Protein AF-A0A1U7M8N5-F1 (afdb_monomer_lite)

Structure (mmCIF, N/CA/C/O backbone):
data_AF-A0A1U7M8N5-F1
#
_entry.id   AF-A0A1U7M8N5-F1
#
loop_
_atom_site.group_PDB
_atom_site.id
_atom_site.type_symbol
_atom_site.label_atom_id
_atom_site.label_alt_id
_atom_site.label_comp_id
_atom_site.label_asym_id
_atom_site.label_entity_id
_atom_site.label_seq_id
_atom_site.pdbx_PDB_ins_code
_atom_site.Cartn_x
_atom_site.Cartn_y
_atom_site.Cartn_z
_atom_site.occupancy
_atom_site.B_iso_or_equiv
_atom_site.auth_seq_id
_atom_site.auth_comp_id
_atom_site.auth_asym_id
_atom_site.auth_atom_id
_atom_site.pdbx_PDB_model_num
ATOM 1 N N . MET A 1 1 ? -13.513 17.892 34.500 1.00 87.88 1 MET A N 1
ATOM 2 C CA . MET A 1 1 ? -12.694 16.977 33.673 1.00 87.88 1 MET A CA 1
ATOM 3 C C . MET A 1 1 ? -12.066 17.723 32.501 1.00 87.88 1 MET A C 1
ATOM 5 O O . MET A 1 1 ? -10.856 17.645 32.338 1.00 87.88 1 MET A O 1
ATOM 9 N N . GLY A 1 2 ? -12.838 18.500 31.728 1.00 92.94 2 GLY A N 1
ATOM 10 C CA . GLY A 1 2 ? -12.313 19.214 30.555 1.00 92.94 2 GLY A CA 1
ATOM 11 C C . GLY A 1 2 ? -11.134 20.156 30.833 1.00 92.94 2 GLY A C 1
ATOM 12 O O . GLY A 1 2 ? -10.156 20.105 30.098 1.00 92.94 2 GLY A O 1
ATOM 13 N N . LYS A 1 3 ? -11.139 20.921 31.939 1.00 94.75 3 LYS A N 1
ATOM 14 C CA . LYS A 1 3 ? -9.963 21.716 32.358 1.00 94.75 3 LYS A CA 1
ATOM 15 C C . LYS A 1 3 ? -8.693 20.879 32.539 1.00 94.75 3 LYS A C 1
ATOM 17 O O . LYS A 1 3 ? -7.630 21.298 32.100 1.00 94.75 3 LYS A O 1
ATOM 22 N N . CYS A 1 4 ? -8.801 19.697 33.145 1.00 94.44 4 CYS A N 1
ATOM 23 C CA . CYS A 1 4 ? -7.663 18.794 33.336 1.00 94.44 4 CYS A CA 1
ATOM 24 C C . CYS A 1 4 ? -7.139 18.268 31.994 1.00 94.44 4 CYS A C 1
ATOM 26 O O . CYS A 1 4 ? -5.930 18.214 31.791 1.00 94.44 4 CYS A O 1
ATOM 28 N N . LEU A 1 5 ? -8.044 17.926 31.068 1.00 95.12 5 LEU A N 1
ATOM 29 C CA . LEU A 1 5 ? -7.677 17.510 29.712 1.00 95.12 5 LEU A CA 1
ATOM 30 C C . LEU A 1 5 ? -6.959 18.639 28.964 1.00 95.12 5 LEU A C 1
ATOM 32 O O . LEU A 1 5 ? -5.891 18.404 28.413 1.00 95.12 5 LEU A O 1
ATOM 36 N N . ASN A 1 6 ? -7.498 19.862 28.997 1.00 96.94 6 ASN A N 1
ATOM 37 C CA . ASN A 1 6 ? -6.871 21.024 28.361 1.00 96.94 6 ASN A CA 1
ATOM 38 C C . ASN A 1 6 ? -5.484 21.309 28.942 1.00 96.94 6 ASN A C 1
ATOM 40 O O . ASN A 1 6 ? -4.547 21.522 28.183 1.00 96.94 6 ASN A O 1
ATOM 44 N N . TYR A 1 7 ? -5.337 21.239 30.268 1.00 96.88 7 TYR A N 1
ATOM 45 C CA . TYR A 1 7 ? -4.044 21.418 30.926 1.00 96.88 7 TYR A CA 1
ATOM 46 C C . TYR A 1 7 ? -3.020 20.370 30.462 1.00 96.88 7 TYR A C 1
ATOM 48 O O . TYR A 1 7 ? -1.886 20.710 30.135 1.00 96.88 7 TYR A O 1
ATOM 56 N N . GLY A 1 8 ? -3.422 19.097 30.357 1.00 95.81 8 GLY A N 1
ATOM 57 C CA . GLY A 1 8 ? -2.558 18.045 29.813 1.00 95.81 8 GLY A CA 1
ATOM 58 C C . GLY A 1 8 ? -2.192 18.259 28.338 1.00 95.81 8 GLY A C 1
ATOM 59 O O . GLY A 1 8 ? -1.067 17.974 27.938 1.00 95.81 8 GLY A O 1
ATOM 60 N N . ILE A 1 9 ? -3.117 18.793 27.535 1.00 95.44 9 ILE A N 1
ATOM 61 C CA . ILE A 1 9 ? -2.884 19.127 26.122 1.00 95.44 9 ILE A CA 1
ATOM 62 C C . ILE A 1 9 ? -1.877 20.274 25.991 1.00 95.44 9 ILE A C 1
ATOM 64 O O . ILE A 1 9 ? -0.950 20.172 25.189 1.00 95.44 9 ILE A O 1
ATOM 68 N N . GLU A 1 10 ? -2.015 21.325 26.796 1.00 95.31 10 GLU A N 1
ATOM 69 C CA . GLU A 1 10 ? -1.104 22.476 26.823 1.00 95.31 10 GLU A CA 1
ATOM 70 C C . GLU A 1 10 ? 0.341 22.062 27.143 1.00 95.31 10 GLU A C 1
ATOM 72 O O . GLU A 1 10 ? 1.284 22.574 26.548 1.00 95.31 10 GLU A O 1
ATOM 77 N N . HIS A 1 11 ? 0.512 21.067 28.016 1.00 95.06 11 HIS A N 1
ATOM 78 C CA . HIS A 1 11 ? 1.823 20.555 28.427 1.00 95.06 11 HIS A CA 1
ATOM 79 C C . HIS A 1 11 ? 2.322 19.382 27.562 1.00 95.06 11 HIS A C 1
ATOM 81 O O . HIS A 1 11 ? 3.339 18.762 27.878 1.00 95.06 11 HIS A O 1
ATOM 87 N N . SER A 1 12 ? 1.626 19.047 26.472 1.00 90.69 12 SER A N 1
ATOM 88 C CA . SER A 1 12 ? 2.013 17.944 25.588 1.00 90.69 12 SER A CA 1
ATOM 89 C C . SER A 1 12 ? 3.091 18.358 24.577 1.00 90.69 12 SER A C 1
ATOM 91 O O . SER A 1 12 ? 3.025 19.414 23.945 1.00 90.69 12 SER A O 1
ATOM 93 N N . SER A 1 13 ? 4.087 17.492 24.372 1.00 86.62 13 SER A N 1
ATOM 94 C CA . SER A 1 13 ? 5.235 17.785 23.497 1.00 86.62 13 SER A CA 1
ATOM 95 C C . SER A 1 13 ? 4.993 17.485 22.013 1.00 86.62 13 SER A C 1
ATOM 97 O O . SER A 1 13 ? 5.756 17.943 21.167 1.00 86.62 13 SER A O 1
ATOM 99 N N . TYR A 1 14 ? 3.955 16.712 21.683 1.00 80.06 14 TYR A N 1
ATOM 100 C CA . TYR A 1 14 ? 3.751 16.156 20.343 1.00 80.06 14 TYR A CA 1
ATOM 101 C C . TYR A 1 14 ? 2.481 16.697 19.666 1.00 80.06 14 TYR A C 1
ATOM 103 O O . TYR A 1 14 ? 1.524 17.072 20.343 1.00 80.06 14 TYR A O 1
ATOM 111 N N . PRO A 1 15 ? 2.431 16.715 18.319 1.00 80.38 15 PRO A N 1
ATOM 112 C CA . PRO A 1 15 ? 1.335 17.328 17.565 1.00 80.38 15 PRO A CA 1
ATOM 113 C C . PRO A 1 15 ? 0.038 16.510 17.556 1.00 80.38 15 PRO A C 1
ATOM 115 O O . PRO A 1 15 ? -0.974 16.987 17.045 1.00 80.38 15 PRO A O 1
ATOM 118 N N . ILE A 1 16 ? 0.045 15.281 18.074 1.00 89.75 16 ILE A N 1
ATOM 119 C CA . ILE A 1 16 ? -1.125 14.402 18.117 1.00 89.75 16 ILE A CA 1
ATOM 120 C C . ILE A 1 16 ? -1.432 14.079 19.570 1.00 89.75 16 ILE A C 1
ATOM 122 O O . ILE A 1 16 ? -0.567 13.630 20.317 1.00 89.75 16 ILE A O 1
ATOM 126 N N . ILE A 1 17 ? -2.691 14.280 19.939 1.00 96.12 17 ILE A N 1
ATOM 127 C CA . ILE A 1 17 ? -3.240 13.974 21.249 1.00 96.12 17 ILE A CA 1
ATOM 128 C C . ILE A 1 17 ? -4.063 12.701 21.135 1.00 96.12 17 ILE A C 1
ATOM 130 O O . ILE A 1 17 ? -4.901 12.570 20.240 1.00 96.12 17 ILE A O 1
ATOM 134 N N . ALA A 1 18 ? -3.854 11.779 22.068 1.00 95.56 18 ALA A N 1
ATOM 135 C CA . ALA A 1 18 ? -4.705 10.618 22.257 1.00 95.56 18 ALA A CA 1
ATOM 136 C C . ALA A 1 18 ? -5.187 10.593 23.709 1.00 95.56 18 ALA A C 1
ATOM 138 O O . ALA A 1 18 ? -4.380 10.538 24.634 1.00 95.56 18 ALA A O 1
ATOM 139 N N . LYS A 1 19 ? -6.504 10.646 23.912 1.00 95.12 19 LYS A N 1
ATOM 140 C CA . LYS A 1 19 ? -7.112 10.558 25.241 1.00 95.12 19 LYS A CA 1
ATOM 141 C C . LYS A 1 19 ? -7.263 9.094 25.635 1.00 95.12 19 LYS A C 1
ATOM 143 O O . LYS A 1 19 ? -7.885 8.333 24.897 1.00 95.12 19 LYS A O 1
ATOM 148 N N . PHE A 1 20 ? -6.705 8.726 26.785 1.00 93.75 20 PHE A N 1
ATOM 149 C CA . PHE A 1 20 ? -6.821 7.397 27.380 1.00 93.75 20 PHE A CA 1
ATOM 150 C C . PHE A 1 20 ? -7.567 7.516 28.706 1.00 93.75 20 PHE A C 1
ATOM 152 O O . PHE A 1 20 ? -7.304 8.447 29.467 1.00 93.75 20 PHE A O 1
ATOM 159 N N . ASP A 1 21 ? -8.464 6.574 28.973 1.00 91.06 21 ASP A N 1
ATOM 160 C CA . ASP A 1 21 ? -9.044 6.401 30.302 1.00 91.06 21 ASP A CA 1
ATOM 161 C C . ASP A 1 21 ? -8.207 5.357 31.055 1.00 91.06 21 ASP A C 1
ATOM 163 O O . ASP A 1 21 ? -7.692 4.401 30.471 1.00 91.06 21 ASP A O 1
ATOM 167 N N . ASP A 1 22 ? -8.014 5.569 32.352 1.00 89.25 22 ASP A N 1
ATOM 168 C CA . ASP A 1 22 ? -7.111 4.792 33.205 1.00 89.25 22 ASP A CA 1
ATOM 169 C C . ASP A 1 22 ? -7.636 3.388 33.539 1.00 89.25 22 ASP A C 1
ATOM 171 O O . ASP A 1 22 ? -6.878 2.524 33.987 1.00 89.25 22 ASP A O 1
ATOM 175 N N . ASP A 1 23 ? -8.922 3.138 33.299 1.00 89.69 23 ASP A N 1
ATOM 176 C CA . ASP A 1 23 ? -9.589 1.878 33.596 1.00 89.69 23 ASP A CA 1
ATOM 177 C C . ASP A 1 23 ? -9.872 1.002 32.366 1.00 89.69 23 ASP A C 1
ATOM 179 O O . ASP A 1 23 ? -10.313 -0.138 32.535 1.00 89.69 23 ASP A O 1
ATOM 183 N N . ASP A 1 24 ? -9.549 1.476 31.162 1.00 94.12 24 ASP A N 1
ATOM 184 C CA . ASP A 1 24 ? -9.726 0.762 29.897 1.00 94.12 24 ASP A CA 1
ATOM 185 C C . ASP A 1 24 ? -8.492 -0.057 29.477 1.00 94.12 24 ASP A C 1
ATOM 187 O O . ASP A 1 24 ? -7.373 0.127 29.957 1.00 94.12 24 ASP A O 1
ATOM 191 N N . TYR A 1 25 ? -8.681 -0.993 28.539 1.00 94.00 25 TYR A N 1
ATOM 192 C CA . TYR A 1 25 ? -7.567 -1.725 27.933 1.00 94.00 25 TYR A CA 1
ATOM 193 C C . TYR A 1 25 ? -7.247 -1.219 26.526 1.00 94.00 25 TYR A C 1
ATOM 195 O O . TYR A 1 25 ? -8.099 -1.248 25.635 1.00 94.00 25 TYR A O 1
ATOM 203 N N . TYR A 1 26 ? -5.973 -0.883 26.314 1.00 92.94 26 TYR A N 1
ATOM 204 C CA . TYR A 1 26 ? -5.397 -0.471 25.036 1.00 92.94 26 TYR A CA 1
ATOM 205 C C . TYR A 1 26 ? -4.358 -1.500 24.578 1.00 92.94 26 TYR A C 1
ATOM 207 O O . TYR A 1 26 ? -3.429 -1.848 25.307 1.00 92.94 26 TYR A O 1
ATOM 215 N N . GLY A 1 27 ? -4.544 -2.040 23.375 1.00 85.38 27 GLY A N 1
ATOM 216 C CA . GLY A 1 27 ? -3.667 -3.053 22.793 1.00 85.38 27 GLY A CA 1
ATOM 217 C C . GLY A 1 27 ? -2.450 -2.457 22.069 1.00 85.38 27 GLY A C 1
ATOM 218 O O . GLY A 1 27 ? -2.455 -1.273 21.742 1.00 85.38 27 GLY A O 1
ATOM 219 N N . PRO A 1 28 ? -1.442 -3.280 21.717 1.00 81.06 28 PRO A N 1
ATOM 220 C CA . PRO A 1 28 ? -0.157 -2.794 21.189 1.00 81.06 28 PRO A CA 1
ATOM 221 C C . PRO A 1 28 ? -0.243 -1.924 19.926 1.00 81.06 28 PRO A C 1
ATOM 223 O O . PRO A 1 28 ? 0.580 -1.040 19.732 1.00 81.06 28 PRO A O 1
ATOM 226 N N . LYS A 1 29 ? -1.247 -2.150 19.068 1.00 76.19 29 LYS A N 1
ATOM 227 C CA . LYS A 1 29 ? -1.443 -1.393 17.818 1.00 76.19 29 LYS A CA 1
ATOM 228 C C . LYS A 1 29 ? -2.500 -0.292 17.916 1.00 76.19 29 LYS A C 1
ATOM 230 O O . LYS A 1 29 ? -2.891 0.278 16.906 1.00 76.19 29 LYS A O 1
ATOM 235 N N . TYR A 1 30 ? -2.989 0.012 19.120 1.00 85.88 30 TYR A N 1
ATOM 236 C CA . TYR A 1 30 ? -4.074 0.976 19.301 1.00 85.88 30 TYR A CA 1
ATOM 237 C C . TYR A 1 30 ? -3.752 2.344 18.681 1.00 85.88 30 TYR A C 1
ATOM 239 O O . TYR A 1 30 ? -4.569 2.900 17.944 1.00 85.88 30 TYR A O 1
ATOM 247 N N . LEU A 1 31 ? -2.551 2.865 18.950 1.00 80.50 31 LEU A N 1
ATOM 248 C CA . LEU A 1 31 ? -2.122 4.160 18.432 1.00 80.50 31 LEU A CA 1
ATOM 249 C C . LEU A 1 31 ? -1.803 4.102 16.932 1.00 80.50 31 LEU A C 1
ATOM 251 O O . LEU A 1 31 ? -2.300 4.934 16.175 1.00 80.50 31 LEU A O 1
ATOM 255 N N . SER A 1 32 ? -1.024 3.110 16.491 1.00 70.94 32 SER A N 1
ATOM 256 C CA . SER A 1 32 ? -0.554 3.004 15.102 1.00 70.94 32 SER A CA 1
ATOM 257 C C . SER A 1 32 ? -1.682 2.777 14.089 1.00 70.94 32 SER A C 1
ATOM 259 O O . SER A 1 32 ? -1.646 3.357 13.004 1.00 70.94 32 SER A O 1
ATOM 261 N N . ASP A 1 33 ? -2.727 2.031 14.457 1.00 69.81 33 ASP A N 1
ATOM 262 C CA . ASP A 1 33 ? -3.917 1.828 13.617 1.00 69.81 33 ASP A CA 1
ATOM 263 C C . ASP A 1 33 ? -4.783 3.094 13.477 1.00 69.81 33 ASP A C 1
ATOM 265 O O . ASP A 1 33 ? -5.608 3.199 12.566 1.00 69.81 33 ASP A O 1
ATOM 269 N N . THR A 1 34 ? -4.641 4.039 14.408 1.00 77.19 34 THR A N 1
ATOM 270 C CA . THR A 1 34 ? -5.522 5.209 14.527 1.00 77.19 34 THR A CA 1
ATOM 271 C C . THR A 1 34 ? -4.854 6.468 13.972 1.00 77.19 34 THR A C 1
ATOM 273 O O . THR A 1 34 ? -5.508 7.265 13.301 1.00 77.19 34 THR A O 1
ATOM 276 N N . VAL A 1 35 ? -3.544 6.626 14.190 1.00 75.94 35 VAL A N 1
ATOM 277 C CA . VAL A 1 35 ? -2.801 7.856 13.880 1.00 75.94 35 VAL A CA 1
ATOM 278 C C . VAL A 1 35 ? -2.793 8.193 12.388 1.00 75.94 35 VAL A C 1
ATOM 280 O O . VAL A 1 35 ? -2.987 9.347 12.012 1.00 75.94 35 VAL A O 1
ATOM 283 N N . SER A 1 36 ? -2.646 7.186 11.521 1.00 70.81 36 SER A N 1
ATOM 284 C CA . SER A 1 36 ? -2.589 7.377 10.064 1.00 70.81 36 SER A CA 1
ATOM 285 C C . SER A 1 36 ? -3.892 7.946 9.497 1.00 70.81 36 SER A C 1
ATOM 287 O O . SER A 1 36 ? -3.873 8.678 8.509 1.00 70.81 36 SER A O 1
ATOM 289 N N . LEU A 1 37 ? -5.024 7.687 10.154 1.00 76.06 37 LEU A N 1
ATOM 290 C CA . LEU A 1 37 ? -6.347 8.131 9.720 1.00 76.06 37 LEU A CA 1
ATOM 291 C C . LEU A 1 37 ? -6.594 9.623 9.983 1.00 76.06 37 LEU A C 1
ATOM 293 O O . LEU A 1 37 ? -7.516 10.190 9.400 1.00 76.06 37 LEU A O 1
ATOM 297 N N . LEU A 1 38 ? -5.755 10.286 10.790 1.00 76.12 38 LEU A N 1
ATOM 298 C CA . LEU A 1 38 ? -5.776 11.749 10.929 1.00 76.12 38 LEU A CA 1
ATOM 299 C C . LEU A 1 38 ? -5.273 12.472 9.669 1.00 76.12 38 LEU A C 1
ATOM 301 O O . LEU A 1 38 ? -5.460 13.681 9.548 1.00 76.12 38 LEU A O 1
ATOM 305 N N . SER A 1 39 ? -4.661 11.754 8.721 1.00 69.00 39 SER A N 1
ATOM 306 C CA . SER A 1 39 ? -4.299 12.303 7.406 1.00 69.00 39 SER A CA 1
ATOM 307 C C . SER A 1 39 ? -5.488 12.400 6.439 1.00 69.00 39 SER A C 1
ATOM 309 O O . SER A 1 39 ? -5.390 13.054 5.399 1.00 69.00 39 SER A O 1
ATOM 311 N N . LEU A 1 40 ? -6.627 11.770 6.762 1.00 67.00 40 LEU A N 1
ATOM 312 C CA . LEU A 1 40 ? -7.820 11.810 5.922 1.00 67.00 40 LEU A CA 1
ATOM 313 C C . LEU A 1 40 ? -8.354 13.242 5.797 1.00 67.00 40 LEU A C 1
ATOM 315 O O . LEU A 1 40 ? -8.481 13.978 6.778 1.00 67.00 40 LEU A O 1
ATOM 319 N N . LYS A 1 41 ? -8.741 13.621 4.574 1.00 71.69 41 LYS A N 1
ATOM 320 C CA . LYS A 1 41 ? -9.229 14.971 4.270 1.00 71.69 41 LYS A CA 1
ATOM 321 C C . LYS A 1 41 ? -10.394 15.365 5.187 1.00 71.69 41 LYS A C 1
ATOM 323 O O . LYS A 1 41 ? -11.421 14.683 5.239 1.00 71.69 41 LYS A O 1
ATOM 328 N N . ASN A 1 42 ? -10.235 16.511 5.848 1.00 81.81 42 ASN A N 1
ATOM 329 C CA . ASN A 1 42 ? -11.188 17.124 6.776 1.00 81.81 42 ASN A CA 1
ATOM 330 C C . ASN A 1 42 ? -11.532 16.271 8.011 1.00 81.81 42 ASN A C 1
ATOM 332 O O . ASN A 1 42 ? -12.560 16.520 8.635 1.00 81.81 42 ASN A O 1
ATOM 336 N N . VAL A 1 43 ? -10.727 15.271 8.384 1.00 90.75 43 VAL A N 1
ATOM 337 C CA . VAL A 1 43 ? -10.918 14.548 9.651 1.00 90.75 43 VAL A CA 1
ATOM 338 C C . VAL A 1 43 ? -10.269 15.328 10.789 1.00 90.75 43 VAL A C 1
ATOM 340 O O . VAL A 1 43 ? -9.065 15.557 10.778 1.00 90.75 43 VAL A O 1
ATOM 343 N N . GLY A 1 44 ? -11.077 15.740 11.768 1.00 94.50 44 GLY A N 1
ATOM 344 C CA . GLY A 1 44 ? -10.586 16.367 12.999 1.00 94.50 44 GLY A CA 1
ATOM 345 C C . GLY A 1 44 ? -10.338 15.350 14.111 1.00 94.50 44 GLY A C 1
ATOM 346 O O . GLY A 1 44 ? -9.373 15.470 14.859 1.00 94.50 44 GLY A O 1
ATOM 347 N N . ILE A 1 45 ? -11.187 14.322 14.193 1.00 98.12 45 ILE A N 1
ATOM 348 C CA . ILE A 1 45 ? -11.138 13.313 15.254 1.00 98.12 45 ILE A CA 1
ATOM 349 C C . ILE A 1 45 ? -11.177 11.919 14.631 1.00 98.12 45 ILE A C 1
ATOM 351 O O . ILE A 1 45 ? -12.049 11.612 13.813 1.00 98.12 45 ILE A O 1
ATOM 355 N N . VAL A 1 46 ? -10.284 11.045 15.083 1.00 96.19 46 VAL A N 1
ATOM 356 C CA . VAL A 1 46 ? -10.372 9.600 14.869 1.00 96.19 46 VAL A CA 1
ATOM 357 C C . VAL A 1 46 ? -10.623 8.931 16.217 1.00 96.19 46 VAL A C 1
ATOM 359 O O . VAL A 1 46 ? -10.037 9.313 17.223 1.00 96.19 46 VAL A O 1
ATOM 362 N N . GLY A 1 47 ? -11.495 7.928 16.254 1.00 96.88 47 GLY A N 1
ATOM 363 C CA . GLY A 1 47 ? -11.681 7.102 17.446 1.00 96.88 47 GLY A CA 1
ATOM 364 C C . GLY A 1 47 ? -12.452 5.827 17.154 1.00 96.88 47 GLY A C 1
ATOM 365 O O . GLY A 1 47 ? -12.489 5.368 16.014 1.00 96.88 47 GLY A O 1
ATOM 366 N N . LYS A 1 48 ? -13.082 5.233 18.169 1.00 95.38 48 LYS A N 1
ATOM 367 C CA . LYS A 1 48 ? -13.841 3.981 18.035 1.00 95.38 48 LYS A CA 1
ATOM 368 C C . LYS A 1 48 ? -15.272 4.168 18.533 1.00 95.38 48 LYS A C 1
ATOM 370 O O . LYS A 1 48 ? -15.540 4.321 19.725 1.00 95.38 48 LYS A O 1
ATOM 375 N N . ALA A 1 49 ? -16.221 4.166 17.601 1.00 94.69 49 ALA A N 1
ATOM 376 C CA . ALA A 1 49 ? -17.655 4.175 17.885 1.00 94.69 49 ALA A CA 1
ATOM 377 C C . ALA A 1 49 ? -18.220 2.757 18.050 1.00 94.69 49 ALA A C 1
ATOM 379 O O . ALA A 1 49 ? -19.201 2.584 18.779 1.00 94.69 49 ALA A O 1
ATOM 380 N N . CYS A 1 50 ? -17.603 1.773 17.383 1.00 90.69 50 CYS A N 1
ATOM 381 C CA . CYS A 1 50 ? -17.781 0.339 17.606 1.00 90.69 50 CYS A CA 1
ATOM 382 C C . CYS A 1 50 ? -16.707 -0.162 18.579 1.00 90.69 50 CYS A C 1
ATOM 384 O O . CYS A 1 50 ? -15.522 -0.013 18.294 1.00 90.69 50 CYS A O 1
ATOM 386 N N . THR A 1 51 ? -17.097 -0.777 19.696 1.00 93.81 51 THR A N 1
ATOM 387 C CA . THR A 1 51 ? -16.152 -1.179 20.752 1.00 93.81 51 THR A CA 1
ATOM 388 C C . THR A 1 51 ? -16.494 -2.540 21.346 1.00 93.81 51 THR A C 1
ATOM 390 O O . THR A 1 51 ? -17.662 -2.940 21.392 1.00 93.81 51 THR A O 1
ATOM 393 N N . PHE A 1 52 ? -15.469 -3.248 21.822 1.00 93.31 52 PHE A N 1
ATOM 394 C CA . PHE A 1 52 ? -15.654 -4.328 22.786 1.00 93.31 52 PHE A CA 1
ATOM 395 C C . PHE A 1 52 ? -15.933 -3.726 24.164 1.00 93.31 52 PHE A C 1
ATOM 397 O O . PHE A 1 52 ? -15.272 -2.771 24.563 1.00 93.31 52 PHE A O 1
ATOM 404 N N . ILE A 1 53 ? -16.895 -4.287 24.891 1.00 94.12 53 ILE A N 1
ATOM 405 C CA . ILE A 1 53 ? -17.227 -3.904 26.264 1.00 94.12 53 ILE A CA 1
ATOM 406 C C . ILE A 1 53 ? -17.112 -5.129 27.149 1.00 94.12 53 ILE A C 1
ATOM 408 O O . ILE A 1 53 ? -17.837 -6.101 26.933 1.00 94.12 53 ILE A O 1
ATOM 412 N N . TYR A 1 54 ? -16.242 -5.067 28.151 1.00 94.06 54 TYR A N 1
ATOM 413 C CA . TYR A 1 54 ? -16.066 -6.111 29.149 1.00 94.06 54 TYR A CA 1
ATOM 414 C C . TYR A 1 54 ? -16.739 -5.736 30.472 1.00 94.06 54 TYR A C 1
ATOM 416 O O . TYR A 1 54 ? -16.356 -4.775 31.128 1.00 94.06 54 TYR A O 1
ATOM 424 N N . PHE A 1 55 ? -17.725 -6.519 30.892 1.00 92.69 55 PHE A N 1
ATOM 425 C CA . PHE A 1 55 ? -18.434 -6.394 32.160 1.00 92.69 55 PHE A CA 1
ATOM 426 C C . PHE A 1 55 ? -17.746 -7.263 33.212 1.00 92.69 55 PHE A C 1
ATOM 428 O O . PHE A 1 55 ? -17.998 -8.468 33.288 1.00 92.69 55 PHE A O 1
ATOM 435 N N . LYS A 1 56 ? -16.889 -6.649 34.034 1.00 90.19 56 LYS A N 1
ATOM 436 C CA . LYS A 1 56 ? -15.971 -7.352 34.945 1.00 90.19 56 LYS A CA 1
ATOM 437 C C . LYS A 1 56 ? -16.684 -8.268 35.937 1.00 90.19 56 LYS A C 1
ATOM 439 O O . LYS A 1 56 ? -16.252 -9.396 36.135 1.00 90.19 56 LYS A O 1
ATOM 444 N N . GLU A 1 57 ? -17.787 -7.809 36.525 1.00 89.06 57 GLU A N 1
ATOM 445 C CA . GLU A 1 57 ? -18.544 -8.598 37.511 1.00 89.06 57 GLU A CA 1
ATOM 446 C C . GLU A 1 57 ? -19.217 -9.821 36.903 1.00 89.06 57 GLU A C 1
ATOM 448 O O . GLU A 1 57 ? -19.286 -10.877 37.520 1.00 89.06 57 GLU A O 1
ATOM 453 N N . LYS A 1 58 ? -19.721 -9.666 35.678 1.00 88.94 58 LYS A N 1
ATOM 454 C CA . LYS A 1 58 ? -20.422 -10.734 34.966 1.00 88.94 58 LYS A CA 1
ATOM 455 C C . LYS A 1 58 ? -19.443 -11.638 34.215 1.00 88.94 58 LYS A C 1
ATOM 457 O O . LYS A 1 58 ? -19.851 -12.695 33.744 1.00 88.94 58 LYS A O 1
ATOM 462 N N . GLN A 1 59 ? -18.176 -11.225 34.100 1.00 91.56 59 GLN A N 1
ATOM 463 C CA . GLN A 1 59 ? -17.166 -11.858 33.255 1.00 91.56 59 GLN A CA 1
ATOM 464 C C . GLN A 1 59 ? -17.683 -12.041 31.825 1.00 91.56 59 GLN A C 1
ATOM 466 O O . GLN A 1 59 ? -17.554 -13.108 31.232 1.00 91.56 59 GLN A O 1
ATOM 471 N N . LEU A 1 60 ? -18.340 -11.009 31.290 1.00 91.12 60 LEU A N 1
ATOM 472 C CA . LEU A 1 60 ? -18.920 -11.023 29.949 1.00 91.12 60 LEU A CA 1
ATOM 473 C C . LEU A 1 60 ? -18.240 -9.982 29.074 1.00 91.12 60 LEU A C 1
ATOM 475 O O . LEU A 1 60 ? -18.026 -8.862 29.519 1.00 91.12 60 LEU A O 1
ATOM 479 N N . ILE A 1 61 ? -17.976 -10.309 27.816 1.00 91.19 61 ILE A N 1
ATOM 480 C CA . ILE A 1 61 ? -17.580 -9.344 26.791 1.00 91.19 61 ILE A CA 1
ATOM 481 C C . ILE A 1 61 ? -18.628 -9.308 25.691 1.00 91.19 61 ILE A C 1
ATOM 483 O O . ILE A 1 61 ? -19.139 -10.353 25.304 1.00 91.19 61 ILE A O 1
ATOM 487 N N . GLY A 1 62 ? -18.961 -8.125 25.191 1.00 88.06 62 GLY A N 1
ATOM 488 C CA . GLY A 1 62 ? -19.873 -7.955 24.063 1.00 88.06 62 GLY A CA 1
ATOM 489 C C . GLY A 1 62 ? -19.441 -6.814 23.154 1.00 88.06 62 GLY A C 1
ATOM 490 O O . GLY A 1 62 ? -18.588 -6.010 23.517 1.00 88.06 62 GLY A O 1
ATOM 491 N N . ILE A 1 63 ? -20.032 -6.734 21.966 1.00 87.00 63 ILE A N 1
ATOM 492 C CA . ILE A 1 63 ? -19.727 -5.701 20.971 1.00 87.00 63 ILE A CA 1
ATOM 493 C C . ILE A 1 63 ? -20.853 -4.675 20.957 1.00 87.00 63 ILE A C 1
ATOM 495 O O . ILE A 1 63 ? -22.010 -5.021 20.711 1.00 87.00 63 ILE A O 1
ATOM 499 N N . LYS A 1 64 ? -20.524 -3.401 21.162 1.00 90.00 64 LYS A N 1
ATOM 500 C CA . LYS A 1 64 ? -21.472 -2.289 21.050 1.00 90.00 64 LYS A CA 1
ATOM 501 C C . LYS A 1 64 ? -21.298 -1.578 19.712 1.00 90.00 64 LYS A C 1
ATOM 503 O O . LYS A 1 64 ? -20.179 -1.376 19.255 1.00 90.00 64 LYS A O 1
ATOM 508 N N . ASN A 1 65 ? -22.415 -1.140 19.120 1.00 86.00 65 ASN A N 1
ATOM 509 C CA . ASN A 1 65 ? -22.448 -0.317 17.903 1.00 86.00 65 ASN A CA 1
ATOM 510 C C . ASN A 1 65 ? -21.714 -0.935 16.690 1.00 86.00 65 ASN A C 1
ATOM 512 O O . ASN A 1 65 ? -21.016 -0.222 15.972 1.00 86.00 65 ASN A O 1
ATOM 516 N N . ILE A 1 66 ? -21.891 -2.235 16.419 1.00 79.06 66 ILE A N 1
ATOM 517 C CA . ILE A 1 66 ? -21.144 -2.940 15.353 1.00 79.06 66 ILE A CA 1
ATOM 518 C C . ILE A 1 66 ? -21.191 -2.254 13.974 1.00 79.06 66 ILE A C 1
ATOM 520 O O . ILE A 1 66 ? -20.240 -2.318 13.206 1.00 79.06 66 ILE A O 1
ATOM 524 N N . SER A 1 67 ? -22.278 -1.544 13.661 1.00 76.94 67 SER A N 1
ATOM 525 C CA . SER A 1 67 ? -22.476 -0.855 12.379 1.00 76.94 67 SER A CA 1
ATOM 526 C C . SER A 1 67 ? -21.777 0.499 12.258 1.00 76.94 67 SER A C 1
ATOM 528 O O . SER A 1 67 ? -21.996 1.220 11.279 1.00 76.94 67 SER A O 1
ATOM 530 N N . LYS A 1 68 ? -21.008 0.896 13.273 1.00 80.75 68 LYS A N 1
ATOM 531 C CA . LYS A 1 68 ? -20.312 2.184 13.340 1.00 80.75 68 LYS A CA 1
ATOM 532 C C . LYS A 1 68 ? -18.804 2.053 13.110 1.00 80.75 68 LYS A C 1
ATOM 534 O O . LYS A 1 68 ? -18.104 3.032 13.286 1.00 80.75 68 LYS A O 1
ATOM 539 N N . GLU A 1 69 ? -18.316 0.883 12.710 1.00 83.00 69 GLU A N 1
ATOM 540 C CA . GLU A 1 69 ? -16.904 0.637 12.398 1.00 83.00 69 GLU A CA 1
ATOM 541 C C . GLU A 1 69 ? -16.506 1.128 10.989 1.00 83.00 69 GLU A C 1
ATOM 543 O O . GLU A 1 69 ? -17.307 1.032 10.058 1.00 83.00 69 GLU A O 1
ATOM 548 N N . ASN A 1 70 ? -15.264 1.607 10.829 1.00 81.06 70 ASN A N 1
ATOM 549 C CA . ASN A 1 70 ? -14.635 2.024 9.561 1.00 81.06 70 ASN A CA 1
ATOM 550 C C . ASN A 1 70 ? -15.465 3.016 8.730 1.00 81.06 70 ASN A C 1
ATOM 552 O O . ASN A 1 70 ? -15.656 2.838 7.525 1.00 81.06 70 ASN A O 1
ATOM 556 N N . LYS A 1 71 ? -15.999 4.055 9.378 1.00 83.94 71 LYS A N 1
ATOM 557 C CA . LYS A 1 71 ? -16.851 5.055 8.722 1.00 83.94 71 LYS A CA 1
ATOM 558 C C . LYS A 1 71 ? -16.876 6.382 9.455 1.00 83.94 71 LYS A C 1
ATOM 560 O O . LYS A 1 71 ? -16.581 6.464 10.645 1.00 83.94 71 LYS A O 1
ATOM 565 N N . TYR A 1 72 ? -17.352 7.400 8.749 1.00 89.19 72 TYR A N 1
ATOM 566 C CA . TYR A 1 72 ? -17.739 8.659 9.365 1.00 89.19 72 TYR A CA 1
ATOM 567 C C . TYR A 1 72 ? -18.929 8.464 10.309 1.00 89.19 72 TYR A C 1
ATOM 569 O O . TYR A 1 72 ? -19.883 7.727 10.016 1.00 89.19 72 TYR A O 1
ATOM 577 N N . VAL A 1 73 ? -18.835 9.100 11.468 1.00 92.81 73 VAL A N 1
ATOM 578 C CA . VAL A 1 73 ? -19.816 9.052 12.551 1.00 92.81 73 VAL A CA 1
ATOM 579 C C . VAL A 1 73 ? -19.923 10.433 13.179 1.00 92.81 73 VAL A C 1
ATOM 581 O O . VAL A 1 73 ? -19.027 11.248 13.023 1.00 92.81 73 VAL A O 1
ATOM 584 N N . ASP A 1 74 ? -20.976 10.662 13.950 1.00 93.81 74 ASP A N 1
ATOM 585 C CA . ASP A 1 74 ? -21.138 11.929 14.676 1.00 93.81 74 ASP A CA 1
ATOM 586 C C . ASP A 1 74 ? -20.505 11.861 16.075 1.00 93.81 74 ASP A C 1
AT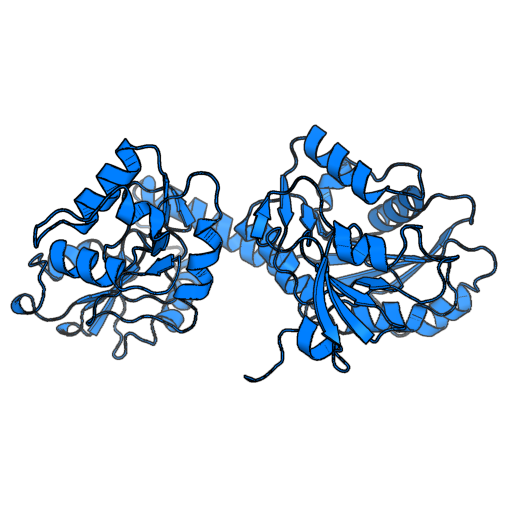OM 588 O O . ASP A 1 74 ? -20.429 12.848 16.797 1.00 93.81 74 ASP A O 1
ATOM 592 N N . ARG A 1 75 ? -20.080 10.664 16.505 1.00 94.25 75 ARG A N 1
ATOM 593 C CA . ARG A 1 75 ? -19.484 10.448 17.824 1.00 94.25 75 ARG A CA 1
ATOM 594 C C . ARG A 1 75 ? -18.691 9.150 17.896 1.00 94.25 75 ARG A C 1
ATOM 596 O O . ARG A 1 75 ? -19.120 8.125 17.361 1.00 94.25 75 ARG A O 1
ATOM 603 N N . VAL A 1 76 ? -17.598 9.184 18.650 1.00 96.50 76 VAL A N 1
ATOM 604 C CA . VAL A 1 76 ? -16.802 8.023 19.079 1.00 96.50 76 VAL A CA 1
ATOM 605 C C . VAL A 1 76 ? -16.808 7.915 20.606 1.00 96.50 76 VAL A C 1
ATOM 607 O O . VAL A 1 76 ? -17.350 8.777 21.293 1.00 96.50 76 VAL A O 1
ATOM 610 N N . THR A 1 77 ? -16.263 6.832 21.152 1.00 94.69 77 THR A N 1
ATOM 611 C CA . THR A 1 77 ? -16.128 6.678 22.607 1.00 94.69 77 THR A CA 1
ATOM 612 C C . THR A 1 77 ? -15.125 7.706 23.135 1.00 94.69 77 THR A C 1
ATOM 614 O O . THR A 1 77 ? -14.053 7.853 22.549 1.00 94.69 77 THR A O 1
ATOM 617 N N . GLY A 1 78 ? -15.454 8.418 24.217 1.00 93.12 78 GLY A N 1
ATOM 618 C CA . GLY A 1 78 ? -14.626 9.512 24.738 1.00 93.12 78 GLY A CA 1
ATOM 619 C C . GLY A 1 78 ? -13.207 9.099 25.129 1.00 93.12 78 GLY A C 1
ATOM 620 O O . GLY A 1 78 ? -12.275 9.879 24.975 1.00 93.12 78 GLY A O 1
ATOM 621 N N . SER A 1 79 ? -13.007 7.859 25.572 1.00 94.19 79 SER A N 1
ATOM 622 C CA . SER A 1 79 ? -11.690 7.274 25.867 1.00 94.19 79 SER A CA 1
ATOM 623 C C . SER A 1 79 ? -10.913 6.835 24.621 1.00 94.19 79 SER A C 1
ATOM 625 O O . SER A 1 79 ? -9.868 6.196 24.717 1.00 94.19 79 SER A O 1
ATOM 627 N N . THR A 1 80 ? -11.443 7.145 23.432 1.00 96.62 80 THR A N 1
ATOM 628 C CA . THR A 1 80 ? -10.830 6.795 22.149 1.00 96.62 80 THR A CA 1
ATOM 629 C C . THR A 1 80 ? -10.553 7.984 21.245 1.00 96.62 80 THR A C 1
ATOM 631 O O . THR A 1 80 ? -10.224 7.801 20.076 1.00 96.62 80 THR A O 1
ATOM 634 N N . LEU A 1 81 ? -10.706 9.203 21.764 1.00 97.44 81 LEU A N 1
ATOM 635 C CA . LEU A 1 81 ? -10.469 10.420 21.001 1.00 97.44 81 LEU A CA 1
ATOM 636 C C . LEU A 1 81 ? -8.983 10.547 20.659 1.00 97.44 81 LEU A C 1
ATOM 638 O O . LEU A 1 81 ? -8.140 10.640 21.550 1.00 97.44 81 LEU A O 1
ATOM 642 N N . MET A 1 82 ? -8.685 10.599 19.365 1.00 97.50 82 MET A N 1
ATOM 643 C CA . MET A 1 82 ? -7.386 10.977 18.831 1.00 97.50 82 MET A CA 1
ATOM 644 C C . MET A 1 82 ? -7.562 12.134 17.851 1.00 97.50 82 MET A C 1
ATOM 646 O O . MET A 1 82 ? -8.421 12.084 16.971 1.00 97.50 82 MET A O 1
ATOM 650 N N . PHE A 1 83 ? -6.772 13.188 18.015 1.00 96.88 83 PHE A N 1
ATOM 651 C CA . PHE A 1 83 ? -6.881 14.420 17.236 1.00 96.88 83 PHE A CA 1
ATOM 652 C C . PHE A 1 83 ? -5.547 15.165 17.226 1.00 96.88 83 PHE A C 1
ATOM 654 O O . PHE A 1 83 ? -4.652 14.882 18.020 1.00 96.88 83 PHE A O 1
ATOM 661 N N . LYS A 1 84 ? -5.393 16.126 16.316 1.00 89.19 84 LYS A N 1
ATOM 662 C CA . LYS A 1 84 ? -4.214 16.995 16.309 1.00 89.19 84 LYS A CA 1
ATOM 663 C C . LYS A 1 84 ? -4.300 18.023 17.435 1.00 89.19 84 LYS A C 1
ATOM 665 O O . LYS A 1 84 ? -5.376 18.562 17.677 1.00 89.19 84 LYS A O 1
ATOM 670 N N . ARG A 1 85 ? -3.176 18.346 18.076 1.00 92.12 85 ARG A N 1
ATOM 671 C CA . ARG A 1 85 ? -3.098 19.336 19.164 1.00 92.12 85 ARG A CA 1
ATOM 672 C C . ARG A 1 85 ? -3.690 20.688 18.755 1.00 92.12 85 ARG A C 1
ATOM 674 O O . ARG A 1 85 ? -4.517 21.223 19.485 1.00 92.12 85 ARG A O 1
ATOM 681 N N . GLU A 1 86 ? -3.391 21.135 17.533 1.00 92.25 86 GLU A N 1
ATOM 682 C CA . GLU A 1 86 ? -3.938 22.365 16.929 1.00 92.25 86 GLU A CA 1
ATOM 683 C C . GLU A 1 86 ? -5.479 22.423 16.949 1.00 92.25 86 GLU A C 1
ATOM 685 O O . GLU A 1 86 ? -6.073 23.495 17.051 1.00 92.25 86 GLU A O 1
ATOM 690 N N . LEU A 1 87 ? -6.153 21.267 16.876 1.00 94.56 87 LEU A N 1
ATOM 691 C CA . LEU A 1 87 ? -7.611 21.212 16.926 1.00 94.56 87 LEU A CA 1
ATOM 692 C C . LEU A 1 87 ? -8.131 21.571 18.317 1.00 94.56 87 LEU A C 1
ATOM 694 O O . LEU A 1 87 ? -9.118 22.289 18.415 1.00 94.56 87 LEU A O 1
ATOM 698 N N . ALA A 1 88 ? -7.475 21.092 19.376 1.00 94.31 88 ALA A N 1
ATOM 699 C CA . ALA A 1 88 ? -7.861 21.393 20.752 1.00 94.31 88 ALA A CA 1
ATOM 700 C C . ALA A 1 88 ? -7.421 22.791 21.207 1.00 94.31 88 ALA A C 1
ATOM 702 O O . ALA A 1 88 ? -8.081 23.382 22.053 1.00 94.31 88 ALA A O 1
ATOM 703 N N . GLU A 1 89 ? -6.365 23.350 20.611 1.00 92.38 89 GLU A N 1
ATOM 704 C CA . GLU A 1 89 ? -6.017 24.770 20.769 1.00 92.38 89 GLU A CA 1
ATOM 705 C C . GLU A 1 89 ? -7.128 25.671 20.194 1.00 92.38 89 GLU A C 1
ATOM 707 O O . GLU A 1 89 ? -7.490 26.684 20.789 1.00 92.38 89 GLU A O 1
ATOM 712 N N . LYS A 1 90 ? -7.728 25.268 19.063 1.00 95.69 90 LYS A N 1
ATOM 713 C CA . LYS A 1 90 ? -8.864 25.968 18.441 1.00 95.69 90 LYS A CA 1
ATOM 714 C C . LYS A 1 90 ? -10.204 25.690 19.134 1.00 95.69 90 LYS A C 1
ATOM 716 O O . LYS A 1 90 ? -11.075 26.557 19.156 1.00 95.69 90 LYS A O 1
ATOM 721 N N . ILE A 1 91 ? -10.396 24.472 19.632 1.00 96.75 91 ILE A N 1
ATOM 722 C CA . ILE A 1 91 ? -11.648 23.969 20.208 1.00 96.75 91 ILE A CA 1
ATOM 723 C C . ILE A 1 91 ? -11.318 23.308 21.553 1.00 96.75 91 ILE A C 1
ATOM 725 O O . ILE A 1 91 ? -11.196 22.086 21.623 1.00 96.75 91 ILE A O 1
ATOM 729 N N . PRO A 1 92 ? -11.132 24.074 22.637 1.00 96.50 92 PRO A N 1
ATOM 730 C CA . PRO A 1 92 ? -10.800 23.485 23.929 1.00 96.50 92 PRO A CA 1
ATOM 731 C C . PRO A 1 92 ? -11.969 22.655 24.478 1.00 96.50 92 PRO A C 1
ATOM 733 O O . PRO A 1 92 ? -13.141 22.932 24.209 1.00 96.50 92 PRO A O 1
ATOM 736 N N . PHE A 1 93 ? -11.673 21.653 25.310 1.00 97.44 93 PHE A N 1
ATOM 737 C CA . PHE A 1 93 ? -12.720 20.95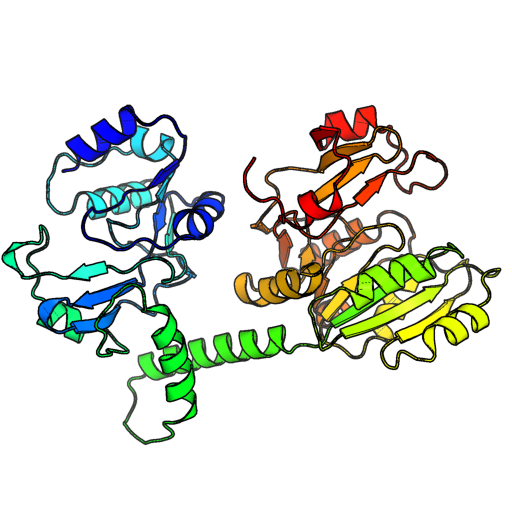0 26.051 1.00 97.44 93 PHE A CA 1
ATOM 738 C C . PHE A 1 93 ? -13.444 21.924 26.983 1.00 97.44 93 PHE A C 1
ATOM 740 O O . PHE A 1 93 ? -12.822 22.744 27.661 1.00 97.44 93 PHE A O 1
ATOM 747 N N . HIS A 1 94 ? -14.767 21.796 27.072 1.00 96.50 94 HIS A N 1
ATOM 748 C CA . HIS A 1 94 ? -15.573 22.599 27.992 1.00 96.50 94 HIS A CA 1
ATOM 749 C C . HIS A 1 94 ? -15.226 22.264 29.442 1.00 96.50 94 HIS A C 1
ATOM 751 O O . HIS A 1 94 ? -15.001 21.097 29.770 1.00 96.50 94 HIS A O 1
ATOM 757 N N . ASP A 1 95 ? -15.252 23.261 30.330 1.00 95.50 95 ASP A N 1
ATOM 758 C CA . ASP A 1 95 ? -15.023 23.066 31.767 1.00 95.50 95 ASP A CA 1
ATOM 759 C C . ASP A 1 95 ? -16.219 22.398 32.462 1.00 95.50 95 ASP A C 1
ATOM 761 O O . ASP A 1 95 ? -16.975 23.004 33.216 1.00 95.50 95 ASP A O 1
ATOM 765 N N . ILE A 1 96 ? -16.411 21.120 32.156 1.00 91.12 96 ILE A N 1
ATOM 766 C CA . ILE A 1 96 ? -17.413 20.249 32.758 1.00 91.12 96 ILE A CA 1
ATOM 767 C C . ILE A 1 96 ? -16.788 18.888 33.078 1.00 91.12 96 ILE A C 1
ATOM 769 O O . ILE A 1 96 ? -15.664 18.564 32.672 1.00 91.12 96 ILE A O 1
ATOM 773 N N . SER A 1 97 ? -17.507 18.093 33.865 1.00 81.94 97 SER A N 1
ATOM 774 C CA . SER A 1 97 ? -17.071 16.755 34.295 1.00 81.94 97 SER A CA 1
ATOM 775 C C . SER A 1 97 ? -17.974 15.627 33.794 1.00 81.94 97 SER A C 1
ATOM 777 O O . SER A 1 97 ? -17.761 14.477 34.164 1.00 81.94 97 SER A O 1
ATOM 779 N N . LEU A 1 98 ? -18.988 15.949 32.988 1.00 84.94 98 LEU A N 1
ATOM 780 C CA . LEU A 1 98 ? -19.846 14.966 32.339 1.00 84.94 98 LEU A CA 1
ATOM 781 C C . LEU A 1 98 ? -20.215 15.446 30.933 1.00 84.94 98 LEU A C 1
ATOM 783 O O . LEU A 1 98 ? -20.905 16.454 30.784 1.00 84.94 98 LEU A O 1
ATOM 787 N N . GLY A 1 99 ? -19.801 14.692 29.916 1.00 86.75 99 GLY A N 1
ATOM 788 C CA . GLY A 1 99 ? -20.129 14.966 28.514 1.00 86.75 99 GLY A CA 1
ATOM 789 C C . GLY A 1 99 ? -19.208 15.986 27.841 1.00 86.75 99 GLY A C 1
ATOM 790 O O . GLY A 1 99 ? -19.574 16.552 26.811 1.00 86.75 99 GLY A O 1
ATOM 791 N N . GLU A 1 100 ? -18.029 16.238 28.409 1.00 92.69 100 GLU A N 1
ATOM 792 C CA . GLU A 1 100 ? -16.978 17.056 27.801 1.00 92.69 100 GLU A CA 1
ATOM 793 C C . GLU A 1 100 ? -16.534 16.505 26.438 1.00 92.69 100 GLU A C 1
ATOM 795 O O . GLU A 1 100 ? -16.339 17.272 25.498 1.00 92.69 100 GLU A O 1
ATOM 800 N N . ASP A 1 101 ? -16.465 15.180 26.302 1.00 93.38 101 ASP A N 1
ATOM 801 C CA . ASP A 1 101 ? -16.161 14.463 25.062 1.00 93.38 101 ASP A CA 1
ATOM 802 C C . ASP A 1 101 ? -17.247 14.660 23.995 1.00 93.38 101 ASP A C 1
ATOM 804 O O . ASP A 1 101 ? -16.948 14.882 22.820 1.00 93.38 101 ASP A O 1
ATOM 808 N N . ILE A 1 102 ? -18.517 14.623 24.410 1.00 93.75 102 ILE A N 1
ATOM 809 C CA . ILE A 1 102 ? -19.675 14.866 23.544 1.00 93.75 102 ILE A CA 1
ATOM 810 C C . ILE A 1 102 ? -19.639 16.298 23.014 1.00 93.75 102 ILE A C 1
ATOM 812 O O . ILE A 1 102 ? -19.816 16.501 21.813 1.00 93.75 102 ILE A O 1
ATOM 816 N N . LYS A 1 103 ? -19.404 17.285 23.887 1.00 95.94 103 LYS A N 1
ATOM 817 C CA . LYS A 1 103 ? -19.322 18.690 23.469 1.00 95.94 103 LYS A CA 1
ATOM 818 C C . LYS A 1 103 ? -18.159 18.924 22.514 1.00 95.94 103 LYS A C 1
ATOM 820 O O . LYS A 1 103 ? -18.384 19.483 21.450 1.00 95.94 103 LYS A O 1
ATOM 825 N N . PHE A 1 104 ? -16.976 18.396 22.824 1.00 97.00 104 PHE A N 1
ATOM 826 C CA . PHE A 1 104 ? -15.814 18.498 21.942 1.00 97.00 104 PHE A CA 1
ATOM 827 C C . PHE A 1 104 ? -16.083 17.900 20.548 1.00 97.00 104 PHE A C 1
ATOM 829 O O . PHE A 1 104 ? -15.785 18.534 19.536 1.00 97.00 104 PHE A O 1
ATOM 836 N N . CYS A 1 105 ? -16.728 16.726 20.470 1.00 97.25 105 CYS A N 1
ATOM 837 C CA . CYS A 1 105 ? -17.150 16.143 19.189 1.00 97.25 105 CYS A CA 1
ATOM 838 C C . CYS A 1 105 ? -18.118 17.062 18.426 1.00 97.25 105 CYS A C 1
ATOM 840 O O . CYS A 1 105 ? -17.933 17.295 17.232 1.00 97.25 105 CYS A O 1
ATOM 842 N N . ASN A 1 106 ? -19.139 17.589 19.107 1.00 97.19 106 ASN A N 1
ATOM 843 C CA . ASN A 1 106 ? -20.142 18.456 18.491 1.00 97.19 106 ASN A CA 1
ATOM 844 C C . ASN A 1 106 ? -19.536 19.772 17.989 1.00 97.19 106 ASN A C 1
ATOM 846 O O . ASN A 1 106 ? -19.852 20.197 16.883 1.00 97.19 106 ASN A O 1
ATOM 850 N N . ASP A 1 107 ? -18.643 20.392 18.757 1.00 97.44 107 ASP A N 1
ATOM 851 C CA . ASP A 1 107 ? -17.991 21.644 18.368 1.00 97.44 107 ASP A CA 1
ATOM 852 C C . ASP A 1 107 ? -17.085 21.447 17.147 1.00 97.44 107 ASP A C 1
ATOM 854 O O . ASP A 1 107 ? -17.092 22.264 16.224 1.00 97.44 107 ASP A O 1
ATOM 858 N N . CYS A 1 108 ? -16.378 20.313 17.080 1.00 96.81 108 CYS A N 1
ATOM 859 C CA . CYS A 1 108 ? -15.622 19.928 15.890 1.00 96.81 108 CYS A CA 1
ATOM 860 C C . CYS A 1 108 ? -16.533 19.778 14.661 1.00 96.81 108 CYS A C 1
ATOM 862 O O . CYS A 1 108 ? -16.222 20.321 13.599 1.00 96.81 108 CYS A O 1
ATOM 864 N N . LEU A 1 109 ? -17.667 19.082 14.798 1.00 95.88 109 LEU A N 1
ATOM 865 C CA . LEU A 1 109 ? -18.643 18.918 13.713 1.00 95.88 109 LEU A CA 1
ATOM 866 C C . LEU A 1 109 ? -19.230 20.262 13.257 1.00 95.88 109 LEU A C 1
ATOM 868 O O . LEU A 1 109 ? -19.323 20.509 12.055 1.00 95.88 109 LEU A O 1
ATOM 872 N N . ASN A 1 110 ? -19.566 21.151 14.197 1.00 96.56 110 ASN A N 1
ATOM 873 C CA . ASN A 1 110 ? -20.112 22.483 13.914 1.00 96.56 110 ASN A CA 1
ATOM 874 C C . ASN A 1 110 ? -19.128 23.372 13.138 1.00 96.56 110 ASN A C 1
ATOM 876 O O . ASN A 1 110 ? -19.548 24.212 12.347 1.00 96.56 110 ASN A O 1
ATOM 880 N N . LEU A 1 111 ? -17.823 23.162 13.322 1.00 95.00 111 LEU A N 1
ATOM 881 C CA . LEU A 1 111 ? -16.761 23.845 12.578 1.00 95.00 111 LEU A CA 1
ATOM 882 C C . LEU A 1 111 ? -16.366 23.132 11.271 1.00 95.00 111 LEU A C 1
ATOM 884 O O . LEU A 1 111 ? -15.384 23.513 10.632 1.00 95.00 111 LEU A O 1
ATOM 888 N N . GLY A 1 112 ? -17.125 22.113 10.854 1.00 94.69 112 GLY A N 1
ATOM 889 C CA . GLY A 1 112 ? -16.958 21.421 9.573 1.00 94.69 112 GLY A CA 1
ATOM 890 C C . GLY A 1 112 ? -15.931 20.285 9.577 1.00 94.69 112 GLY A C 1
ATOM 891 O O . GLY A 1 112 ? -15.671 19.696 8.521 1.00 94.69 112 GLY A O 1
ATOM 892 N N . TYR A 1 113 ? -15.357 19.942 10.734 1.00 95.94 113 TYR A N 1
ATOM 893 C CA . TYR A 1 113 ? -14.503 18.764 10.856 1.00 95.94 113 TYR A CA 1
ATOM 894 C C . TYR A 1 113 ? -15.343 17.488 10.847 1.00 95.94 113 TYR A C 1
ATOM 896 O O . TYR A 1 113 ? -16.458 17.437 11.355 1.00 95.94 113 TYR A O 1
ATOM 904 N N . LYS A 1 114 ? -14.785 16.415 10.292 1.00 96.88 114 LYS A N 1
ATOM 905 C CA . LYS A 1 114 ? -15.383 15.078 10.298 1.00 96.88 114 LYS A CA 1
ATOM 906 C C . LYS A 1 114 ? -14.802 14.236 11.428 1.00 96.88 114 LYS A C 1
ATOM 908 O O . LYS A 1 114 ? -13.625 14.369 11.768 1.00 96.88 114 LYS A O 1
ATOM 913 N N . ILE A 1 115 ? -15.611 13.314 11.943 1.00 97.69 115 ILE A N 1
ATOM 914 C CA . ILE A 1 115 ? -15.181 12.301 12.909 1.00 97.69 115 ILE A CA 1
ATOM 915 C C . ILE A 1 115 ? -15.195 10.937 12.222 1.00 97.69 115 ILE A C 1
ATOM 917 O O . ILE A 1 115 ? -16.204 10.534 11.637 1.00 97.69 115 ILE A O 1
ATOM 921 N N . PHE A 1 116 ? -14.075 10.219 12.276 1.00 93.69 116 PHE A N 1
ATOM 922 C CA . PHE A 1 116 ? -13.941 8.890 11.687 1.00 93.69 116 PHE A CA 1
ATOM 923 C C . PHE A 1 116 ? -13.831 7.821 12.776 1.00 93.69 116 PHE A C 1
ATOM 925 O O . PHE A 1 116 ? -12.961 7.882 13.643 1.00 93.69 116 PHE A O 1
ATOM 932 N N . SER A 1 117 ? -14.702 6.814 12.729 1.00 94.94 117 SER A N 1
ATOM 933 C CA . SER A 1 117 ? -14.567 5.626 13.567 1.00 94.94 117 SER A CA 1
ATOM 934 C C . SER A 1 117 ? -13.732 4.576 12.847 1.00 94.94 117 SER A C 1
ATOM 936 O O . SER A 1 117 ? -14.164 4.068 11.814 1.00 94.94 117 SER A O 1
ATOM 938 N N . THR A 1 118 ? -12.592 4.196 13.419 1.00 85.38 118 THR A N 1
ATOM 939 C CA . THR A 1 118 ? -11.744 3.096 12.930 1.00 85.38 118 THR A CA 1
ATOM 940 C C . THR A 1 118 ? -12.261 1.726 13.403 1.00 85.38 118 THR A C 1
ATOM 942 O O . THR A 1 118 ? -13.369 1.624 13.949 1.00 85.38 118 THR A O 1
ATOM 945 N N . ASN A 1 119 ? -11.479 0.672 13.161 1.00 84.25 119 ASN A N 1
ATOM 946 C CA . ASN A 1 119 ? -11.731 -0.697 13.600 1.00 84.25 119 ASN A CA 1
ATOM 947 C C . ASN A 1 119 ? -11.968 -0.784 15.125 1.00 84.25 119 ASN A C 1
ATOM 949 O O . ASN A 1 119 ? -11.518 0.074 15.889 1.00 84.25 119 ASN A O 1
ATOM 953 N N . ARG A 1 120 ? -12.654 -1.830 15.591 1.00 87.81 120 ARG A N 1
ATOM 954 C CA . ARG A 1 120 ? -12.921 -2.076 17.023 1.00 87.81 120 ARG A CA 1
ATOM 955 C C . ARG A 1 120 ? -11.749 -2.711 17.776 1.00 87.81 120 ARG A C 1
ATOM 957 O O . ARG A 1 120 ? -11.820 -2.833 18.996 1.00 87.81 120 ARG A O 1
ATOM 964 N N . HIS A 1 121 ? -10.715 -3.172 17.076 1.00 84.62 121 HIS A N 1
ATOM 965 C CA . HIS A 1 121 ? -9.594 -3.909 17.658 1.00 84.62 121 HIS A CA 1
ATOM 966 C C . HIS A 1 121 ? -8.683 -3.007 18.489 1.00 84.62 121 HIS A C 1
ATOM 968 O O . HIS A 1 121 ? -8.756 -1.778 18.433 1.00 84.62 121 HIS A O 1
ATOM 974 N N . HIS A 1 122 ? -7.827 -3.643 19.289 1.00 89.44 122 HIS A N 1
ATOM 975 C CA . HIS A 1 122 ? -6.848 -2.992 20.161 1.00 89.44 122 HIS A CA 1
ATOM 976 C C . HIS A 1 122 ? -7.449 -2.061 21.220 1.00 89.44 122 HIS A C 1
ATOM 978 O O . HIS A 1 122 ? -6.727 -1.253 21.790 1.00 89.44 122 HIS A O 1
ATOM 984 N N . TYR A 1 123 ? -8.741 -2.193 21.521 1.00 94.56 123 TYR A N 1
ATOM 985 C CA . TYR A 1 123 ? -9.407 -1.433 22.570 1.00 94.56 123 TYR A CA 1
ATOM 986 C C . TYR A 1 123 ? -10.555 -2.239 23.190 1.00 94.56 123 TYR A C 1
ATOM 988 O O . TYR A 1 123 ? -11.367 -2.827 22.470 1.00 94.56 123 TYR A O 1
ATOM 996 N N . VAL A 1 124 ? -10.633 -2.2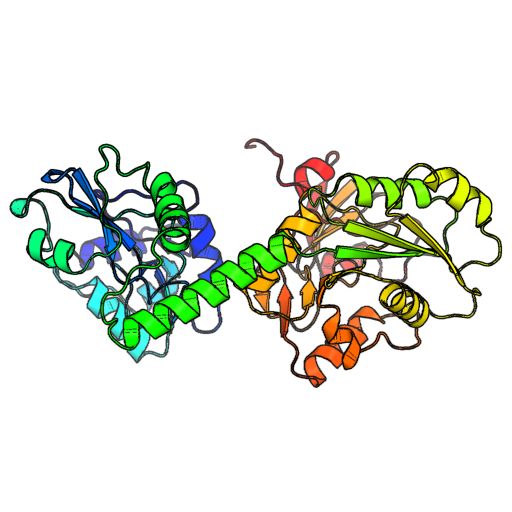58 24.522 1.00 95.06 124 VAL A N 1
ATOM 997 C CA . VAL A 1 124 ? -11.749 -2.850 25.272 1.00 95.06 124 VAL A CA 1
ATOM 998 C C . VAL A 1 124 ? -12.184 -1.872 26.354 1.00 95.06 124 VAL A C 1
ATOM 1000 O O . VAL A 1 124 ? -11.396 -1.541 27.236 1.00 95.06 124 VAL A O 1
ATOM 1003 N N . TYR A 1 125 ? -13.455 -1.475 26.301 1.00 94.44 125 TYR A N 1
ATOM 1004 C CA . TYR A 1 125 ? -14.090 -0.645 27.317 1.00 94.44 125 TYR A CA 1
ATOM 1005 C C . TYR A 1 125 ? -14.420 -1.491 28.551 1.00 94.44 125 TYR A C 1
ATOM 1007 O O . TYR A 1 125 ? -15.189 -2.455 28.445 1.00 94.44 125 TYR A O 1
ATOM 1015 N N . ILE A 1 126 ? -13.852 -1.178 29.716 1.00 93.44 126 ILE A N 1
ATOM 1016 C CA . ILE A 1 126 ? -13.988 -2.021 30.913 1.00 93.44 126 ILE A CA 1
ATOM 1017 C C . ILE A 1 126 ? -15.029 -1.442 31.872 1.00 93.44 126 ILE A C 1
ATOM 1019 O O . ILE A 1 126 ? -14.888 -0.387 32.476 1.00 93.44 126 ILE A O 1
ATOM 1023 N N . ARG A 1 127 ? -16.095 -2.209 32.098 1.00 89.31 127 ARG A N 1
ATOM 1024 C CA . ARG A 1 127 ? -17.197 -1.870 32.998 1.00 89.31 127 ARG A CA 1
ATOM 1025 C C . ARG A 1 127 ? -17.084 -2.621 34.326 1.00 89.31 127 ARG A C 1
ATOM 1027 O O . ARG A 1 127 ? -17.397 -3.807 34.437 1.00 89.31 127 ARG A O 1
ATOM 1034 N N . ASN A 1 128 ? -16.639 -1.887 35.341 1.00 81.62 128 ASN A N 1
ATOM 1035 C CA . ASN A 1 128 ? -16.682 -2.225 36.774 1.00 81.62 128 ASN A CA 1
ATOM 1036 C C . ASN A 1 128 ? -18.088 -2.014 37.411 1.00 81.62 128 ASN A C 1
ATOM 1038 O O . ASN A 1 128 ? -19.053 -1.684 36.716 1.00 81.62 128 ASN A O 1
ATOM 1042 N N . LYS A 1 129 ? -18.205 -2.218 38.739 1.00 74.25 129 LYS A N 1
ATOM 1043 C CA . LYS A 1 129 ? -19.404 -1.900 39.553 1.00 74.25 129 LYS A CA 1
ATOM 1044 C C . LYS A 1 129 ? -19.897 -0.472 39.294 1.00 74.25 129 LYS A C 1
ATOM 1046 O O . LYS A 1 129 ? -19.079 0.426 39.104 1.00 74.25 129 LYS A O 1
ATOM 1051 N N . LYS A 1 130 ? -21.221 -0.269 39.342 1.00 61.19 130 LYS A N 1
ATOM 1052 C CA . LYS A 1 130 ? -21.915 0.995 39.012 1.00 61.19 130 LYS A CA 1
ATOM 1053 C C . LYS A 1 130 ? -21.319 2.232 39.704 1.00 61.19 130 LYS A C 1
ATOM 1055 O O . LYS A 1 130 ? -21.264 3.292 39.089 1.00 61.19 130 LYS A O 1
ATOM 1060 N N . ASP A 1 131 ? -20.812 2.075 40.924 1.00 58.06 131 ASP A N 1
ATOM 1061 C CA . ASP A 1 131 ? -20.313 3.181 41.755 1.00 58.06 131 ASP A CA 1
ATOM 1062 C C . ASP A 1 131 ? -18.860 3.581 41.461 1.00 58.06 131 ASP A C 1
ATOM 1064 O O . ASP A 1 131 ? -18.345 4.518 42.062 1.00 58.06 131 ASP A O 1
ATOM 1068 N N . LYS A 1 132 ? -18.190 2.881 40.537 1.00 59.91 132 LYS A N 1
ATOM 1069 C CA . LYS A 1 132 ? -16.801 3.159 40.139 1.00 59.91 132 LYS A CA 1
ATOM 1070 C C . LYS A 1 132 ? -16.675 3.878 38.792 1.00 59.91 132 LYS A C 1
ATOM 1072 O O . LYS A 1 132 ? -15.560 4.068 38.332 1.00 59.91 132 LYS A O 1
ATOM 1077 N N . HIS A 1 133 ? -17.791 4.251 38.158 1.00 58.59 133 HIS A N 1
ATOM 1078 C CA . HIS A 1 133 ? -17.808 4.917 36.850 1.00 58.59 133 HIS A CA 1
ATOM 1079 C C . HIS A 1 133 ? -18.347 6.337 36.955 1.00 58.59 133 HIS A C 1
ATOM 1081 O O . HIS A 1 133 ? -19.431 6.551 37.502 1.00 58.59 133 HIS A O 1
ATOM 1087 N N . THR A 1 134 ? -17.666 7.286 36.310 1.00 56.66 134 THR A N 1
ATOM 1088 C CA . THR A 1 134 ? -18.190 8.644 36.081 1.00 56.66 134 THR A CA 1
ATOM 1089 C C . THR A 1 134 ? -19.527 8.581 35.336 1.00 56.66 134 THR A C 1
ATOM 1091 O O . THR A 1 134 ? -20.472 9.309 35.646 1.00 56.66 134 THR A O 1
ATOM 1094 N N . TRP A 1 135 ? -19.660 7.625 34.409 1.00 62.81 135 TRP A N 1
ATOM 1095 C CA . TRP A 1 135 ? -20.918 7.327 33.736 1.00 62.81 135 TRP A CA 1
ATOM 1096 C C . TRP A 1 135 ? -21.721 6.237 34.458 1.00 62.81 135 TRP A C 1
ATOM 1098 O O . TRP A 1 135 ? -21.531 5.032 34.260 1.00 62.81 135 TRP A O 1
ATOM 1108 N N . LYS A 1 136 ? -22.690 6.682 35.264 1.00 71.38 136 LYS A N 1
ATOM 1109 C CA . LYS A 1 136 ? -23.534 5.844 36.138 1.00 71.38 136 LYS A CA 1
ATOM 1110 C C . LYS A 1 136 ? -24.628 5.039 35.420 1.00 71.38 136 LYS A C 1
ATOM 1112 O O . LYS A 1 136 ? -25.567 4.565 36.065 1.00 71.38 136 LYS A O 1
ATOM 1117 N N . MET A 1 137 ? -24.552 4.895 34.094 1.00 75.19 137 MET A N 1
ATOM 1118 C CA . MET A 1 137 ? -25.536 4.108 33.350 1.00 75.19 137 MET A CA 1
ATOM 1119 C C . MET A 1 137 ? -25.493 2.645 33.795 1.00 75.19 137 MET A C 1
ATOM 1121 O O . MET A 1 137 ? -24.442 2.142 34.177 1.00 75.19 137 MET A O 1
ATOM 1125 N N . ASP A 1 138 ? -26.632 1.963 33.789 1.00 82.69 138 ASP A N 1
ATOM 1126 C CA . ASP A 1 138 ? -26.719 0.587 34.270 1.00 82.69 138 ASP A CA 1
ATOM 1127 C C . ASP A 1 138 ? -25.984 -0.405 33.341 1.00 82.69 138 ASP A C 1
ATOM 1129 O O . ASP A 1 138 ? -26.115 -0.354 32.114 1.00 82.69 138 ASP A O 1
ATOM 1133 N N . ASN A 1 139 ? -25.214 -1.323 33.938 1.00 85.31 139 ASN A N 1
ATOM 1134 C CA . ASN A 1 139 ? -24.472 -2.355 33.215 1.00 85.31 139 ASN A CA 1
ATOM 1135 C C . ASN A 1 139 ? -25.414 -3.279 32.442 1.00 85.31 139 ASN A C 1
ATOM 1137 O O . ASN A 1 139 ? -25.112 -3.610 31.297 1.00 85.31 139 ASN A O 1
ATOM 1141 N N . ASP A 1 140 ? -26.562 -3.647 33.015 1.00 84.75 140 ASP A N 1
ATOM 1142 C CA . ASP A 1 140 ? -27.523 -4.518 32.334 1.00 84.75 140 ASP A CA 1
ATOM 1143 C C . ASP A 1 140 ? -28.192 -3.814 31.150 1.00 84.75 140 ASP A C 1
ATOM 1145 O O . ASP A 1 140 ? -28.390 -4.408 30.086 1.00 84.75 140 ASP A O 1
ATOM 1149 N N . TYR A 1 141 ? -28.457 -2.516 31.275 1.00 85.75 141 TYR A N 1
ATOM 1150 C CA . TYR A 1 141 ? -28.931 -1.696 30.164 1.00 85.75 141 TYR A CA 1
ATOM 1151 C C . TYR A 1 141 ? -27.925 -1.598 28.999 1.00 85.75 141 TYR A C 1
ATOM 1153 O O . TYR A 1 141 ? -28.337 -1.642 27.831 1.00 85.75 141 TYR A O 1
ATOM 1161 N N . ILE A 1 142 ? -26.624 -1.458 29.290 1.00 85.44 142 ILE A N 1
ATOM 1162 C CA . ILE A 1 142 ? -25.567 -1.442 28.261 1.00 85.44 142 ILE A CA 1
ATOM 1163 C C . ILE A 1 142 ? -25.417 -2.835 27.649 1.00 85.44 142 ILE A C 1
ATOM 1165 O O . ILE A 1 142 ? -25.383 -2.958 26.426 1.00 85.44 142 ILE A O 1
ATOM 1169 N N . LEU A 1 143 ? -25.389 -3.881 28.477 1.00 85.75 143 LEU A N 1
ATOM 1170 C CA . LEU A 1 143 ? -25.239 -5.268 28.044 1.00 85.75 143 LEU A CA 1
ATOM 1171 C C . LEU A 1 143 ? -26.347 -5.686 27.071 1.00 85.75 143 LEU A C 1
ATOM 1173 O O . LEU A 1 143 ? -26.051 -6.292 26.046 1.00 85.75 143 LEU A O 1
ATOM 1177 N N . LYS A 1 144 ? -27.601 -5.279 27.316 1.00 86.31 144 LYS A N 1
ATOM 1178 C CA . LYS A 1 144 ? -28.742 -5.504 26.402 1.00 86.31 144 LYS A CA 1
ATOM 1179 C C . LYS A 1 144 ? -28.567 -4.875 25.011 1.00 86.31 144 LYS A C 1
ATOM 1181 O O . LYS A 1 144 ? -29.286 -5.237 24.085 1.00 86.31 144 LYS A O 1
ATOM 1186 N N . ARG A 1 145 ? -27.653 -3.911 24.862 1.00 84.81 145 ARG A N 1
ATOM 1187 C CA . ARG A 1 145 ? -27.314 -3.244 23.589 1.00 84.81 145 ARG A CA 1
ATOM 1188 C C . ARG A 1 145 ? -26.034 -3.777 22.960 1.00 84.81 145 ARG A C 1
ATOM 1190 O O . ARG A 1 145 ? -25.702 -3.378 21.843 1.00 84.81 145 ARG A O 1
ATOM 1197 N N . CYS A 1 146 ? -25.322 -4.648 23.663 1.00 85.38 146 CYS A N 1
ATOM 1198 C CA . CYS A 1 146 ? -24.228 -5.397 23.087 1.00 85.38 146 CYS A CA 1
ATOM 1199 C C . CYS A 1 146 ? -24.779 -6.576 22.286 1.00 85.38 146 CYS A C 1
ATOM 1201 O O . CYS A 1 146 ? -25.797 -7.177 22.625 1.00 85.38 146 CYS A O 1
ATOM 1203 N N . ILE A 1 147 ? -24.069 -6.929 21.228 1.00 80.75 147 ILE A N 1
ATOM 1204 C CA . ILE A 1 147 ? -24.264 -8.180 20.502 1.00 80.75 147 ILE A CA 1
ATOM 1205 C C . ILE A 1 147 ? -23.058 -9.084 20.737 1.00 80.75 147 ILE A C 1
ATOM 1207 O O . ILE A 1 147 ? -22.022 -8.615 21.208 1.00 80.75 147 ILE A O 1
ATOM 1211 N N . ASN A 1 148 ? -23.178 -10.363 20.374 1.00 76.06 148 ASN A N 1
ATOM 1212 C CA . ASN A 1 148 ? -22.078 -11.328 20.464 1.00 76.06 148 ASN A CA 1
ATOM 1213 C C . ASN A 1 148 ? -21.457 -11.343 21.867 1.00 76.06 148 ASN A C 1
ATOM 1215 O O . ASN A 1 148 ? -20.271 -11.077 22.049 1.00 76.06 148 ASN A O 1
ATOM 1219 N N . VAL A 1 149 ? -22.315 -11.569 22.862 1.00 82.94 149 VAL A N 1
ATOM 1220 C CA . VAL A 1 149 ? -21.930 -11.586 24.270 1.00 82.94 149 VAL A CA 1
ATOM 1221 C C . VAL A 1 149 ? -21.363 -12.960 24.623 1.00 82.94 149 VAL A C 1
ATOM 1223 O O . VAL A 1 149 ? -22.033 -13.973 24.422 1.00 82.94 149 VAL A O 1
ATOM 1226 N N . TYR A 1 150 ? -20.152 -12.993 25.173 1.00 83.12 150 TYR A N 1
ATOM 1227 C CA . TYR A 1 150 ? -19.447 -14.215 25.558 1.00 83.12 150 TYR A CA 1
ATOM 1228 C C . TYR A 1 150 ? -18.915 -14.120 26.978 1.00 83.12 150 TYR A C 1
ATOM 1230 O O . TYR A 1 150 ? -18.553 -13.038 27.435 1.00 83.12 150 TYR A O 1
ATOM 1238 N N . LYS A 1 151 ? -18.814 -15.264 27.658 1.00 87.81 151 LYS A N 1
ATOM 1239 C CA . LYS A 1 151 ? -18.125 -15.348 28.944 1.00 87.81 151 LYS A CA 1
ATOM 1240 C C . LYS A 1 151 ? -16.613 -15.356 28.723 1.00 87.81 151 LYS A C 1
ATOM 1242 O O . LYS A 1 151 ? -16.117 -16.153 27.933 1.00 87.81 151 LYS A O 1
ATOM 1247 N N . ILE A 1 152 ? -15.894 -14.480 29.415 1.00 85.38 152 ILE A N 1
ATOM 1248 C CA . ILE A 1 152 ? -14.438 -14.361 29.353 1.00 85.38 152 ILE A CA 1
ATOM 1249 C C . ILE A 1 152 ? -13.895 -13.912 30.708 1.00 85.38 152 ILE A C 1
ATOM 1251 O O . ILE A 1 152 ? -14.504 -13.091 31.385 1.00 85.38 152 ILE A O 1
ATOM 1255 N N . THR A 1 153 ? -12.746 -14.442 31.110 1.00 82.56 153 THR A N 1
ATOM 1256 C CA . THR A 1 153 ? -12.106 -14.095 32.390 1.00 82.56 153 THR A CA 1
ATOM 1257 C C . THR A 1 153 ? -11.079 -12.975 32.247 1.00 82.56 153 THR A C 1
ATOM 1259 O O . THR A 1 153 ? -10.894 -12.193 33.179 1.00 82.56 153 THR A O 1
ATOM 1262 N N . ASN A 1 154 ? -10.438 -12.866 31.079 1.00 86.31 154 ASN A N 1
ATOM 1263 C CA . ASN A 1 154 ? -9.427 -11.858 30.783 1.00 86.31 154 ASN A CA 1
ATOM 1264 C C . ASN A 1 154 ? -9.857 -10.988 29.584 1.00 86.31 154 ASN A C 1
ATOM 1266 O O . ASN A 1 154 ? -9.921 -11.503 28.469 1.00 86.31 154 ASN A O 1
ATOM 1270 N N . PRO A 1 155 ? -10.102 -9.674 29.754 1.00 84.12 155 PRO A N 1
ATOM 1271 C CA . PRO A 1 155 ? -10.491 -8.795 28.647 1.00 84.12 155 PRO A CA 1
ATOM 1272 C C . PRO A 1 155 ? -9.445 -8.714 27.526 1.00 84.12 155 PRO A C 1
ATOM 1274 O O . PRO A 1 155 ? -9.808 -8.427 26.389 1.00 84.12 155 PRO A O 1
ATOM 1277 N N . LYS A 1 156 ? -8.168 -9.018 27.800 1.00 86.75 156 LYS A N 1
ATOM 1278 C CA . LYS A 1 156 ? -7.093 -9.027 26.790 1.00 86.75 156 LYS A CA 1
ATOM 1279 C C . LYS A 1 156 ? -7.263 -10.131 25.737 1.00 86.75 156 LYS A C 1
ATOM 1281 O O . LYS A 1 156 ? -6.719 -10.023 24.645 1.00 86.75 156 LYS A O 1
ATOM 1286 N N . ASP A 1 157 ? -8.074 -11.146 26.031 1.00 83.94 157 ASP A N 1
ATOM 1287 C CA . ASP A 1 157 ? -8.362 -12.273 25.139 1.00 83.94 157 ASP A CA 1
ATOM 1288 C C . ASP A 1 157 ? -9.516 -11.997 24.151 1.00 83.94 157 ASP A C 1
ATOM 1290 O O . ASP A 1 157 ? -9.984 -12.911 23.467 1.00 83.94 157 ASP A O 1
ATOM 1294 N N . TYR A 1 158 ? -9.984 -10.745 24.045 1.00 79.44 158 TYR A N 1
ATOM 1295 C CA . TYR A 1 158 ? -11.098 -10.339 23.176 1.00 79.44 158 TYR A CA 1
ATOM 1296 C C . TYR A 1 158 ? -10.957 -10.815 21.715 1.00 79.44 158 TYR A C 1
ATOM 1298 O O . TYR A 1 158 ? -11.952 -11.167 21.078 1.00 79.44 158 TYR A O 1
ATOM 1306 N N . SER A 1 159 ? -9.728 -10.887 21.190 1.00 70.00 159 SER A N 1
ATOM 1307 C CA . SER A 1 159 ? -9.435 -11.296 19.809 1.00 70.00 159 SER A CA 1
ATOM 1308 C C . SER A 1 159 ? -9.833 -12.744 19.501 1.00 70.00 159 SER A C 1
ATOM 1310 O O . SER A 1 159 ? -10.237 -13.045 18.378 1.00 70.00 159 SER A O 1
ATOM 1312 N N . LYS A 1 160 ? -9.806 -13.642 20.497 1.00 69.50 160 LYS A N 1
ATOM 131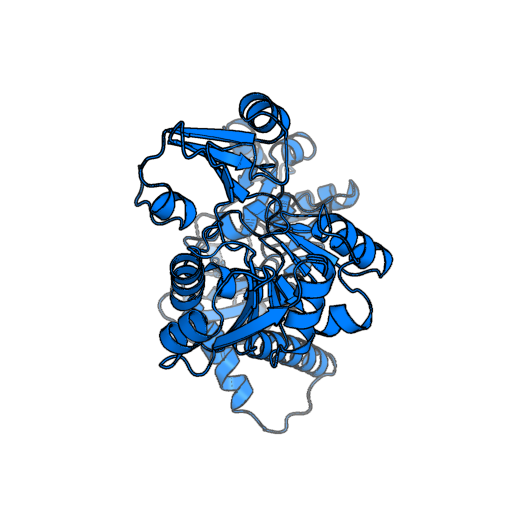3 C CA . LYS A 1 160 ? -10.208 -15.054 20.336 1.00 69.50 160 LYS A CA 1
ATOM 1314 C C . LYS A 1 160 ? -11.684 -15.186 19.942 1.00 69.50 160 LYS A C 1
ATOM 1316 O O . LYS A 1 160 ? -12.070 -16.153 19.287 1.00 69.50 160 LYS A O 1
ATOM 1321 N N . TYR A 1 161 ? -12.504 -14.203 20.309 1.00 61.81 161 TYR A N 1
ATOM 1322 C CA . TYR A 1 161 ? -13.958 -14.259 20.172 1.00 61.81 161 TYR A CA 1
ATOM 1323 C C . TYR A 1 161 ? -14.496 -13.479 18.972 1.00 61.81 161 TYR A C 1
ATOM 1325 O O . TYR A 1 161 ? -15.586 -13.795 18.498 1.00 61.81 161 TYR A O 1
ATOM 1333 N N . ASP A 1 162 ? -13.701 -12.579 18.389 1.00 57.50 162 ASP A N 1
ATOM 1334 C CA . ASP A 1 162 ? -13.970 -12.018 17.056 1.00 57.50 162 ASP A CA 1
ATOM 1335 C C . ASP A 1 162 ? -14.008 -13.152 16.001 1.00 57.50 162 ASP A C 1
ATOM 1337 O O . ASP A 1 162 ? -14.927 -13.233 15.185 1.00 57.50 162 ASP A O 1
ATOM 1341 N N . ASN A 1 163 ? -13.122 -14.151 16.130 1.00 46.25 163 ASN A N 1
ATOM 1342 C CA . ASN A 1 163 ? -13.121 -15.370 15.303 1.00 46.25 163 ASN A CA 1
ATOM 1343 C C . ASN A 1 163 ? -14.325 -16.301 15.553 1.00 46.25 163 ASN A C 1
ATOM 1345 O O . ASN A 1 163 ? -14.751 -17.036 14.658 1.00 46.25 163 ASN A O 1
ATOM 1349 N N . HIS A 1 164 ? -14.902 -16.290 16.759 1.00 45.19 164 HIS A N 1
ATOM 1350 C CA . HIS A 1 164 ? -16.045 -17.141 17.101 1.00 45.19 164 HIS A CA 1
ATOM 1351 C C . HIS A 1 164 ? -17.363 -16.603 16.530 1.00 45.19 164 HIS A C 1
ATOM 1353 O O . HIS A 1 164 ? -18.243 -17.393 16.182 1.00 45.19 164 HIS A O 1
ATOM 1359 N N . VAL A 1 165 ? -17.472 -15.280 16.369 1.00 44.25 165 VAL A N 1
ATOM 1360 C CA . VAL A 1 165 ? -18.527 -14.629 15.579 1.00 44.25 165 VAL A CA 1
ATOM 1361 C C . VAL A 1 165 ? -18.450 -15.121 14.134 1.00 44.25 165 VAL A C 1
ATOM 1363 O O . VAL A 1 165 ? -19.433 -15.654 13.621 1.00 44.25 165 VAL A O 1
ATOM 1366 N N . LEU A 1 166 ? -17.263 -15.065 13.519 1.00 39.25 166 LEU A N 1
ATOM 1367 C CA . LEU A 1 166 ? -17.029 -15.553 12.152 1.00 39.25 166 LEU A CA 1
ATOM 1368 C C . LEU A 1 166 ? -17.375 -17.049 11.989 1.00 39.25 166 LEU A C 1
ATOM 1370 O O . LEU A 1 166 ? -17.970 -17.436 10.983 1.00 39.25 166 LEU A O 1
ATOM 1374 N N . ARG A 1 167 ? -17.079 -17.890 12.994 1.00 38.38 167 ARG A N 1
ATOM 1375 C CA . ARG A 1 167 ? -17.428 -19.327 13.002 1.00 38.38 167 ARG A CA 1
ATOM 1376 C C . ARG A 1 167 ? -18.915 -19.611 13.241 1.00 38.38 167 ARG A C 1
ATOM 1378 O O . ARG A 1 167 ? -19.470 -20.477 12.574 1.00 38.38 167 ARG A O 1
ATOM 1385 N N . LYS A 1 168 ? -19.591 -18.910 14.159 1.00 37.12 168 LYS A N 1
ATOM 1386 C CA . LYS A 1 168 ? -21.016 -19.161 14.458 1.00 37.12 168 LYS A CA 1
ATOM 1387 C C . LYS A 1 168 ? -21.925 -18.711 13.307 1.00 37.12 168 LYS A C 1
ATOM 1389 O O . LYS A 1 168 ? -22.909 -19.387 13.024 1.00 37.12 168 LYS A O 1
ATOM 1394 N N . PHE A 1 169 ? -21.539 -17.661 12.573 1.00 37.56 169 PHE A N 1
ATOM 1395 C CA . PHE A 1 169 ? -22.202 -17.258 11.326 1.00 37.56 169 PHE A CA 1
ATOM 1396 C C . PHE A 1 169 ? -22.130 -18.317 10.212 1.00 37.56 169 PHE A C 1
ATOM 1398 O O . PHE A 1 169 ? -23.024 -18.341 9.368 1.00 37.56 169 PHE A O 1
ATOM 1405 N N . LYS A 1 170 ? -21.128 -19.211 10.220 1.00 39.12 170 LYS A N 1
ATOM 1406 C CA . LYS A 1 170 ? -21.071 -20.371 9.312 1.00 39.12 170 LYS A CA 1
ATOM 1407 C C . LYS A 1 170 ? -22.030 -21.507 9.731 1.00 39.12 170 LYS A C 1
ATOM 1409 O O . LYS A 1 170 ? -22.438 -22.268 8.865 1.00 39.12 170 LYS A O 1
ATOM 1414 N N . ASN A 1 171 ? -22.450 -21.585 11.005 1.00 35.50 171 ASN A N 1
ATOM 1415 C CA . ASN A 1 171 ? -23.130 -22.766 11.572 1.00 35.50 171 ASN A CA 1
ATOM 1416 C C . ASN A 1 171 ? -24.619 -22.603 11.949 1.00 35.50 171 ASN A C 1
ATOM 1418 O O . ASN A 1 171 ? -25.254 -23.600 12.279 1.00 35.50 171 ASN A O 1
ATOM 1422 N N . THR A 1 172 ? -25.221 -21.408 11.921 1.00 38.56 172 THR A N 1
ATOM 1423 C CA . THR A 1 172 ? -26.659 -21.245 12.245 1.00 38.56 172 THR A CA 1
ATOM 1424 C C . THR A 1 172 ? -27.508 -20.959 11.007 1.00 38.56 172 THR A C 1
ATOM 1426 O O . THR A 1 172 ? -27.814 -19.806 10.703 1.00 38.56 172 THR A O 1
ATOM 1429 N N . GLY A 1 173 ? -27.922 -22.027 10.321 1.00 38.69 173 GLY A N 1
ATOM 1430 C CA . GLY A 1 173 ? -29.004 -22.047 9.327 1.00 38.69 173 GLY A CA 1
ATOM 1431 C C . GLY A 1 173 ? -30.392 -22.273 9.946 1.00 38.69 173 GLY A C 1
ATOM 1432 O O . GLY A 1 173 ? -31.130 -23.129 9.478 1.00 38.69 173 GLY A O 1
ATOM 1433 N N . GLY A 1 174 ? -30.742 -21.562 11.026 1.00 31.95 174 GLY A N 1
ATOM 1434 C CA . GLY A 1 174 ? -31.987 -21.784 11.779 1.00 31.95 174 GLY A CA 1
ATOM 1435 C C . GLY A 1 174 ? -32.915 -20.566 11.809 1.00 31.95 174 GLY A C 1
ATOM 1436 O O . GLY A 1 174 ? -32.493 -19.476 12.194 1.00 31.95 174 GLY A O 1
ATOM 1437 N N . ASN A 1 175 ? -34.171 -20.782 11.411 1.00 39.81 175 ASN A N 1
ATOM 1438 C CA . ASN A 1 175 ? -35.286 -19.832 11.349 1.00 39.81 175 ASN A CA 1
ATOM 1439 C C . ASN A 1 175 ? -35.568 -19.106 12.680 1.00 39.81 175 ASN A C 1
ATOM 1441 O O . ASN A 1 175 ? -36.102 -19.685 13.619 1.00 39.81 175 ASN A O 1
ATOM 1445 N N . LEU A 1 176 ? -35.313 -17.800 12.707 1.00 34.97 176 LEU A N 1
ATOM 1446 C CA . LEU A 1 176 ? -35.975 -16.813 13.564 1.00 34.97 176 LEU A CA 1
ATOM 1447 C C . LEU A 1 176 ? -36.279 -15.631 12.643 1.00 34.97 176 LEU A C 1
ATOM 1449 O O . LEU A 1 176 ? -35.369 -15.192 11.940 1.00 34.97 176 LEU A O 1
ATOM 1453 N N . MET A 1 177 ? -37.524 -15.143 12.591 1.00 34.22 177 MET A N 1
ATOM 1454 C CA . MET A 1 177 ? -37.878 -13.998 11.739 1.00 34.22 177 MET A CA 1
ATOM 1455 C C . MET A 1 177 ? -36.958 -12.808 12.060 1.00 34.22 177 MET A C 1
ATOM 1457 O O . MET A 1 177 ? -37.023 -12.226 13.145 1.00 34.22 177 MET A O 1
ATOM 1461 N N . LYS A 1 178 ? -36.054 -12.483 11.130 1.00 38.81 178 LYS A N 1
ATOM 1462 C CA . LYS A 1 178 ? -35.018 -11.459 11.308 1.00 38.81 178 LYS A CA 1
ATOM 1463 C C . LYS A 1 178 ? -35.604 -10.078 11.037 1.00 38.81 178 LYS A C 1
ATOM 1465 O O . LYS A 1 178 ? -36.315 -9.883 10.057 1.00 38.81 178 LYS A O 1
ATOM 1470 N N . LYS A 1 179 ? -35.277 -9.092 11.883 1.00 39.03 179 LYS A N 1
ATOM 1471 C CA . LYS A 1 179 ? -35.637 -7.688 11.618 1.00 39.03 179 LYS A CA 1
ATOM 1472 C C . LYS A 1 179 ? -34.881 -7.196 10.363 1.00 39.03 179 LYS A C 1
ATOM 1474 O O . LYS A 1 179 ? -33.701 -7.529 10.237 1.00 39.03 179 LYS A O 1
ATOM 1479 N N . PRO A 1 180 ? -35.466 -6.347 9.495 1.00 37.06 180 PRO A N 1
ATOM 1480 C CA . PRO A 1 180 ? -34.866 -5.931 8.211 1.00 37.06 180 PRO A CA 1
ATOM 1481 C C . PRO A 1 180 ? -33.430 -5.387 8.312 1.00 37.06 180 PRO A C 1
ATOM 1483 O O . PRO A 1 180 ? -32.576 -5.653 7.471 1.00 37.06 180 PRO A O 1
ATOM 1486 N N . TYR A 1 181 ? -33.118 -4.682 9.403 1.00 35.47 181 TYR A N 1
ATOM 1487 C CA . TYR A 1 181 ? -31.778 -4.155 9.668 1.00 35.47 181 TYR A CA 1
ATOM 1488 C C . TYR A 1 181 ? -30.736 -5.245 9.986 1.00 35.47 181 TYR A C 1
ATOM 1490 O O . TYR A 1 181 ? -29.571 -5.112 9.620 1.00 35.47 181 TYR A O 1
ATOM 1498 N N . GLN A 1 182 ? -31.133 -6.343 10.639 1.00 35.34 182 GLN A N 1
ATOM 1499 C CA . GLN A 1 182 ? -30.241 -7.481 10.892 1.00 35.34 182 GLN A CA 1
ATOM 1500 C C . GLN A 1 182 ? -29.927 -8.225 9.592 1.00 35.34 182 GLN A C 1
ATOM 1502 O O . GLN A 1 182 ? -28.789 -8.636 9.402 1.00 35.34 182 GLN A O 1
ATOM 1507 N N . GLN A 1 183 ? -30.895 -8.325 8.678 1.00 39.53 183 GLN A N 1
ATOM 1508 C CA . GLN A 1 183 ? -30.691 -8.884 7.341 1.00 39.53 183 GLN A CA 1
ATOM 1509 C C . GLN A 1 183 ? -29.735 -8.018 6.507 1.00 39.53 183 GLN A C 1
ATOM 1511 O O . GLN A 1 183 ? -28.787 -8.547 5.937 1.00 39.53 183 GLN A O 1
ATOM 1516 N N . TYR A 1 184 ? -29.886 -6.690 6.542 1.00 38.84 184 TYR A N 1
ATOM 1517 C CA . TYR A 1 184 ? -28.952 -5.760 5.897 1.00 38.84 184 TYR A CA 1
ATOM 1518 C C . TYR A 1 184 ? -27.526 -5.852 6.467 1.00 38.84 184 TYR A C 1
ATOM 1520 O O . TYR A 1 184 ? -26.560 -5.930 5.713 1.00 38.84 184 TYR A O 1
ATOM 1528 N N . VAL A 1 185 ? -27.369 -5.862 7.798 1.00 38.66 185 VAL A N 1
ATOM 1529 C CA . VAL A 1 185 ? -26.049 -5.986 8.442 1.00 38.66 185 VAL A CA 1
ATOM 1530 C C . VAL A 1 185 ? -25.429 -7.353 8.159 1.00 38.66 185 VAL A C 1
ATOM 1532 O O . VAL A 1 185 ? -24.232 -7.428 7.897 1.00 38.66 185 VAL A O 1
ATOM 1535 N N . GLU A 1 186 ? -26.219 -8.427 8.157 1.00 41.84 186 GLU A N 1
ATOM 1536 C CA . GLU A 1 186 ? -25.752 -9.753 7.756 1.00 41.84 186 GLU A CA 1
ATOM 1537 C C . GLU A 1 186 ? -25.321 -9.794 6.295 1.00 41.84 186 GLU A C 1
ATOM 1539 O O . GLU A 1 186 ? -24.262 -10.335 6.009 1.00 41.84 186 GLU A O 1
ATOM 1544 N N . GLU A 1 187 ? -26.091 -9.228 5.370 1.00 44.91 187 GLU A N 1
ATOM 1545 C CA . GLU A 1 187 ? -25.715 -9.160 3.958 1.00 44.91 187 GLU A CA 1
ATOM 1546 C C . GLU A 1 187 ? -24.471 -8.301 3.748 1.00 44.91 187 GLU A C 1
ATOM 1548 O O . GLU A 1 187 ? -23.582 -8.688 2.993 1.00 44.91 187 GLU A O 1
ATOM 1553 N N . TYR A 1 188 ? -24.359 -7.174 4.451 1.00 43.81 188 TYR A N 1
ATOM 1554 C CA . TYR A 1 188 ? -23.195 -6.295 4.407 1.00 43.81 188 TYR A CA 1
ATOM 1555 C C . TYR A 1 188 ? -21.936 -6.986 4.950 1.00 43.81 188 TYR A C 1
ATOM 1557 O O . TYR A 1 188 ? -20.894 -6.982 4.292 1.00 43.81 188 TYR A O 1
ATOM 1565 N N . LEU A 1 189 ? -22.026 -7.627 6.121 1.00 40.44 189 LEU A N 1
ATOM 1566 C CA . LEU A 1 189 ? -20.912 -8.354 6.732 1.00 40.44 189 LEU A CA 1
ATOM 1567 C C . LEU A 1 189 ? -20.566 -9.617 5.943 1.00 40.44 189 LEU A C 1
ATOM 1569 O O . LEU A 1 189 ? -19.389 -9.857 5.708 1.00 40.44 189 LEU A O 1
ATOM 1573 N N . LYS A 1 190 ? -21.549 -10.386 5.460 1.00 45.84 190 LYS A N 1
ATOM 1574 C CA . LYS A 1 190 ? -21.314 -11.531 4.565 1.00 45.84 190 LYS A CA 1
ATOM 1575 C C . LYS A 1 190 ? -20.644 -11.082 3.275 1.00 45.84 190 LYS A C 1
ATOM 1577 O O . LYS A 1 190 ? -19.693 -11.728 2.862 1.00 45.84 190 LYS A O 1
ATOM 1582 N N . LYS A 1 191 ? -21.068 -9.966 2.669 1.00 46.94 191 LYS A N 1
ATOM 1583 C CA . LYS A 1 191 ? -20.407 -9.393 1.484 1.00 46.94 191 LYS A CA 1
ATOM 1584 C C . LYS A 1 191 ? -18.968 -8.986 1.788 1.00 46.94 191 LYS A C 1
ATOM 1586 O O . LYS A 1 191 ? -18.090 -9.343 1.019 1.00 46.94 191 LYS A O 1
ATOM 1591 N N . ARG A 1 192 ? -18.703 -8.303 2.908 1.00 47.91 192 ARG A N 1
ATOM 1592 C CA . ARG A 1 192 ? -17.349 -7.866 3.300 1.00 47.91 192 ARG A CA 1
ATOM 1593 C C . ARG A 1 192 ? -16.430 -9.021 3.696 1.00 47.91 192 ARG A C 1
ATOM 1595 O O . ARG A 1 192 ? -15.291 -9.032 3.255 1.00 47.91 192 ARG A O 1
ATOM 1602 N N . ILE A 1 193 ? -16.910 -9.987 4.479 1.00 45.50 193 ILE A N 1
ATOM 1603 C CA . ILE A 1 193 ? -16.156 -11.190 4.870 1.00 45.50 193 ILE A CA 1
ATOM 1604 C C . ILE A 1 193 ? -15.892 -12.054 3.641 1.00 45.50 193 ILE A C 1
ATOM 1606 O O . ILE A 1 193 ? -14.760 -12.468 3.437 1.00 45.50 193 ILE A O 1
ATOM 1610 N N . LYS A 1 194 ? -16.896 -12.257 2.776 1.00 49.00 194 LYS A N 1
ATOM 1611 C CA . LYS A 1 194 ? -16.725 -12.981 1.514 1.00 49.00 194 LYS A CA 1
ATOM 1612 C C . LYS A 1 194 ? -15.763 -12.254 0.576 1.00 49.00 194 LYS A C 1
ATOM 1614 O O . LYS A 1 194 ? -14.946 -12.924 -0.032 1.00 49.00 194 LYS A O 1
ATOM 1619 N N . LEU A 1 195 ? -15.799 -10.919 0.487 1.00 50.56 195 LEU A N 1
ATOM 1620 C CA . LEU A 1 195 ? -14.785 -10.148 -0.248 1.00 50.56 195 LEU A CA 1
ATOM 1621 C C . LEU A 1 195 ? -13.394 -10.333 0.370 1.00 50.56 195 LEU A C 1
ATOM 1623 O O . LEU A 1 195 ? -12.439 -10.608 -0.343 1.00 50.56 195 LEU A O 1
ATOM 1627 N N . HIS A 1 196 ? -13.282 -10.229 1.694 1.00 49.50 196 HIS A N 1
ATOM 1628 C CA . HIS A 1 196 ? -12.009 -10.333 2.398 1.00 49.50 196 HIS A CA 1
ATOM 1629 C C . HIS A 1 196 ? -11.371 -11.721 2.249 1.00 49.50 196 HIS A C 1
ATOM 1631 O O . HIS A 1 196 ? -10.219 -11.822 1.829 1.00 49.50 196 HIS A O 1
ATOM 1637 N N . GLU A 1 197 ? -12.143 -12.783 2.503 1.00 51.59 197 GLU A N 1
ATOM 1638 C CA . GLU A 1 197 ? -11.753 -14.175 2.257 1.00 51.59 197 GLU A CA 1
ATOM 1639 C C . GLU A 1 197 ? -11.503 -14.430 0.757 1.00 51.59 197 GLU A C 1
ATOM 1641 O O . GLU A 1 197 ? -10.599 -15.190 0.422 1.00 51.59 197 GLU A O 1
ATOM 1646 N N . SER A 1 198 ? -12.249 -13.782 -0.150 1.00 60.47 198 SER A N 1
ATOM 1647 C CA . SER A 1 198 ? -12.053 -13.901 -1.602 1.00 60.47 198 SER A CA 1
ATOM 1648 C C . SER A 1 198 ? -10.724 -13.314 -2.050 1.00 60.47 198 SER A C 1
ATOM 1650 O O . SER A 1 198 ? -10.060 -13.964 -2.838 1.00 60.47 198 SER A O 1
ATOM 1652 N N . TYR A 1 199 ? -10.333 -12.127 -1.580 1.00 59.66 199 TYR A N 1
ATOM 1653 C CA . TYR A 1 199 ? -9.105 -11.454 -2.022 1.00 59.66 199 TYR A CA 1
ATOM 1654 C C . TYR A 1 199 ? -7.844 -11.990 -1.335 1.00 59.66 199 TYR A C 1
ATOM 1656 O O . TYR A 1 199 ? -6.810 -12.090 -1.985 1.00 59.66 199 TYR A O 1
ATOM 1664 N N . ILE A 1 200 ? -7.913 -12.414 -0.067 1.00 59.00 200 ILE A N 1
ATOM 1665 C CA . ILE A 1 200 ? -6.788 -13.126 0.572 1.00 59.00 200 ILE A CA 1
ATOM 1666 C C . ILE A 1 200 ? -6.543 -14.480 -0.113 1.00 59.00 200 ILE A C 1
ATOM 1668 O O . ILE A 1 200 ? -5.397 -14.885 -0.271 1.00 59.00 200 ILE A O 1
ATOM 1672 N N . ASN A 1 201 ? -7.602 -15.145 -0.588 1.00 65.00 201 ASN A N 1
ATOM 1673 C CA . ASN A 1 201 ? -7.496 -16.360 -1.403 1.00 65.00 201 ASN A CA 1
ATOM 1674 C C . ASN A 1 201 ? -7.493 -16.085 -2.919 1.00 65.00 201 ASN A C 1
ATOM 1676 O O . ASN A 1 201 ? -7.574 -17.032 -3.718 1.00 65.00 201 ASN A O 1
ATOM 1680 N N . SER A 1 202 ? -7.428 -14.816 -3.339 1.00 79.88 202 SER A N 1
ATOM 1681 C CA . SER A 1 202 ? -7.361 -14.472 -4.756 1.00 79.88 202 SER A CA 1
ATOM 1682 C C . SER A 1 202 ? -5.992 -14.857 -5.268 1.00 79.88 202 SER A C 1
ATOM 1684 O O . SER A 1 202 ? -4.970 -14.646 -4.614 1.00 79.88 202 SER A O 1
ATOM 1686 N N . GLY A 1 203 ? -5.983 -15.432 -6.464 1.00 93.69 203 GLY A N 1
ATOM 1687 C CA . GLY A 1 203 ? -4.726 -15.594 -7.163 1.00 93.69 203 GLY A CA 1
ATOM 1688 C C . GLY A 1 203 ? -4.144 -14.230 -7.529 1.00 93.69 203 GLY A C 1
ATOM 1689 O O . GLY A 1 203 ? -4.906 -13.279 -7.730 1.00 93.69 203 GLY A O 1
ATOM 1690 N N . VAL A 1 204 ? -2.829 -14.157 -7.685 1.00 97.50 204 VAL A N 1
ATOM 1691 C CA . VAL A 1 204 ? -2.135 -13.003 -8.269 1.00 97.50 204 VAL A CA 1
ATOM 1692 C C . VAL A 1 204 ? -1.192 -13.463 -9.372 1.00 97.50 204 VAL A C 1
ATOM 1694 O O . VAL A 1 204 ? -0.450 -14.425 -9.194 1.00 97.50 204 VAL A O 1
ATOM 1697 N N . SER A 1 205 ? -1.234 -12.794 -10.515 1.00 98.69 205 SER A N 1
ATOM 1698 C CA . SER A 1 205 ? -0.263 -12.973 -11.589 1.00 98.69 205 SER A CA 1
ATOM 1699 C C . SER A 1 205 ? 0.762 -11.859 -11.478 1.00 98.69 205 SER A C 1
ATOM 1701 O O . SER A 1 205 ? 0.431 -10.686 -11.649 1.00 98.69 205 SER A O 1
ATOM 1703 N N . VAL A 1 206 ? 1.994 -12.224 -11.147 1.00 98.75 206 VAL A N 1
ATOM 1704 C CA . VAL A 1 206 ? 3.130 -11.309 -11.192 1.00 98.75 206 VAL A CA 1
ATOM 1705 C C . VAL A 1 206 ? 3.581 -11.223 -12.644 1.00 98.75 206 VAL A C 1
ATOM 1707 O O . VAL A 1 206 ? 3.858 -12.251 -13.257 1.00 98.75 206 VAL A O 1
ATOM 1710 N N . VAL A 1 207 ? 3.609 -10.019 -13.204 1.00 98.75 207 VAL A N 1
ATOM 1711 C CA . VAL A 1 207 ? 4.061 -9.760 -14.573 1.00 98.75 207 VAL A CA 1
ATOM 1712 C C . VAL A 1 207 ? 5.370 -8.988 -14.525 1.00 98.75 207 VAL A C 1
ATOM 1714 O O . VAL A 1 207 ? 5.474 -7.995 -13.807 1.00 98.75 207 VAL A O 1
ATOM 1717 N N . VAL A 1 208 ? 6.357 -9.456 -15.284 1.00 98.44 208 VAL A N 1
ATOM 1718 C CA . VAL A 1 208 ? 7.689 -8.851 -15.382 1.00 98.44 208 VAL A CA 1
ATOM 1719 C C . VAL A 1 208 ? 8.069 -8.757 -16.846 1.00 98.44 208 VAL A C 1
ATOM 1721 O O . VAL A 1 208 ? 7.949 -9.737 -17.579 1.00 98.44 208 VAL A O 1
ATOM 1724 N N . CYS A 1 209 ? 8.526 -7.587 -17.276 1.00 97.88 209 CYS A N 1
ATOM 1725 C CA . CYS A 1 209 ? 9.123 -7.396 -18.592 1.00 97.88 209 CYS A CA 1
ATOM 1726 C C . CYS A 1 209 ? 10.598 -7.060 -18.406 1.00 97.88 209 CYS A C 1
ATOM 1728 O O . CYS A 1 209 ? 10.932 -6.261 -17.537 1.00 97.88 209 CYS A O 1
ATOM 1730 N N . THR A 1 210 ? 11.470 -7.662 -19.206 1.00 96.88 210 THR A N 1
ATOM 1731 C CA . THR A 1 210 ? 12.915 -7.446 -19.102 1.00 96.88 210 THR A CA 1
ATOM 1732 C C . THR A 1 210 ? 13.572 -7.472 -20.471 1.00 96.88 210 THR A C 1
ATOM 1734 O O . THR A 1 210 ? 13.166 -8.216 -21.363 1.00 96.88 210 THR A O 1
ATOM 1737 N N . ASN A 1 211 ? 14.610 -6.660 -20.632 1.00 95.44 211 ASN A N 1
ATOM 1738 C CA . ASN A 1 211 ? 15.515 -6.687 -21.778 1.00 95.44 211 ASN A CA 1
ATOM 1739 C C . ASN A 1 211 ? 16.960 -7.031 -21.363 1.00 95.44 211 ASN A C 1
ATOM 1741 O O . ASN A 1 211 ? 17.886 -6.844 -22.155 1.00 95.44 211 ASN A O 1
ATOM 1745 N N . LYS A 1 212 ? 17.144 -7.525 -20.130 1.00 93.56 212 LYS A N 1
ATOM 1746 C CA . LYS A 1 212 ? 18.430 -7.854 -19.507 1.00 93.56 212 LYS A CA 1
ATOM 1747 C C . LYS A 1 212 ? 18.547 -9.376 -19.367 1.00 93.56 212 LYS A C 1
ATOM 1749 O O . LYS A 1 212 ? 17.621 -10.047 -18.929 1.00 93.56 212 LYS A O 1
ATOM 1754 N N . ASP A 1 213 ? 19.686 -9.938 -19.748 1.00 91.38 213 ASP A N 1
ATOM 1755 C CA . ASP A 1 213 ? 19.946 -11.388 -19.757 1.00 91.38 213 ASP A CA 1
ATOM 1756 C C . ASP A 1 213 ? 20.224 -11.988 -18.367 1.00 91.38 213 ASP A C 1
ATOM 1758 O O . ASP A 1 213 ? 19.968 -13.170 -18.133 1.00 91.38 213 ASP A O 1
ATOM 1762 N N . HIS A 1 214 ? 20.721 -11.173 -17.439 1.00 91.12 214 HIS A N 1
ATOM 1763 C CA . HIS A 1 214 ? 21.202 -11.585 -16.119 1.00 91.12 214 HIS A CA 1
ATOM 1764 C C . HIS A 1 214 ? 20.174 -11.438 -14.986 1.00 91.12 214 HIS A C 1
ATOM 1766 O O . HIS A 1 214 ? 20.471 -11.813 -13.858 1.00 91.12 214 HIS A O 1
ATOM 1772 N N . THR A 1 215 ? 18.966 -10.934 -15.254 1.00 94.31 215 THR A N 1
ATOM 1773 C CA . THR A 1 215 ? 17.958 -10.629 -14.215 1.00 94.31 215 THR A CA 1
ATOM 1774 C C . THR A 1 215 ? 17.092 -11.816 -13.804 1.00 94.31 215 THR A C 1
ATOM 1776 O O . THR A 1 215 ? 16.308 -11.701 -12.864 1.00 94.31 215 THR A O 1
ATOM 1779 N N . PHE A 1 216 ? 17.206 -12.971 -14.472 1.00 95.31 216 PHE A N 1
ATOM 1780 C CA . PHE A 1 216 ? 16.342 -14.125 -14.194 1.00 95.31 216 PHE A CA 1
ATOM 1781 C C . PHE A 1 216 ? 16.345 -14.527 -12.711 1.00 95.31 216 PHE A C 1
ATOM 1783 O O . PHE A 1 216 ? 15.278 -14.726 -12.129 1.00 95.31 216 PHE A O 1
ATOM 1790 N N . ASP A 1 217 ? 17.528 -14.626 -12.099 1.00 95.44 217 ASP A N 1
ATOM 1791 C CA . ASP A 1 217 ? 17.654 -15.075 -10.711 1.00 95.44 217 ASP A CA 1
ATOM 1792 C C . ASP A 1 217 ? 17.078 -14.038 -9.732 1.00 95.44 217 ASP A C 1
ATOM 1794 O O . ASP A 1 217 ? 16.397 -14.410 -8.775 1.00 95.44 217 ASP A O 1
ATOM 1798 N N . ASP A 1 218 ? 17.257 -12.742 -10.000 1.00 95.62 218 ASP A N 1
ATOM 1799 C CA . ASP A 1 218 ? 16.686 -11.658 -9.191 1.00 95.62 218 ASP A CA 1
ATOM 1800 C C . ASP A 1 218 ? 15.153 -11.648 -9.263 1.00 95.62 218 ASP A C 1
ATOM 1802 O O . ASP A 1 218 ? 14.471 -11.610 -8.230 1.00 95.62 218 ASP A O 1
ATOM 1806 N N . ILE A 1 219 ? 14.596 -11.790 -10.470 1.00 97.81 219 ILE A N 1
ATOM 1807 C CA . ILE A 1 219 ? 13.152 -11.925 -10.699 1.00 97.81 219 ILE A CA 1
ATOM 1808 C C . ILE A 1 219 ? 12.606 -13.144 -9.942 1.00 97.81 219 ILE A C 1
ATOM 1810 O O . ILE A 1 219 ? 11.606 -13.046 -9.220 1.00 97.81 219 ILE A O 1
ATOM 1814 N N . LEU A 1 220 ? 13.264 -14.298 -10.083 1.00 96.75 220 LEU A N 1
ATOM 1815 C CA . LEU A 1 220 ? 12.844 -15.548 -9.457 1.00 96.75 220 LEU A CA 1
ATOM 1816 C C . LEU A 1 220 ? 12.881 -15.444 -7.928 1.00 96.75 220 LEU A C 1
ATOM 1818 O O . LEU A 1 220 ? 11.916 -15.825 -7.260 1.00 96.75 220 LEU A O 1
ATOM 1822 N N . ASN A 1 221 ? 13.949 -14.878 -7.366 1.00 96.31 221 ASN A N 1
ATOM 1823 C CA . ASN A 1 221 ? 14.099 -14.683 -5.926 1.00 96.31 221 ASN A CA 1
ATOM 1824 C C . ASN A 1 221 ? 13.020 -13.749 -5.366 1.00 96.31 221 ASN A C 1
ATOM 1826 O O . ASN A 1 221 ? 12.386 -14.073 -4.353 1.00 96.31 221 ASN A O 1
ATOM 1830 N N . ASN A 1 222 ? 12.753 -12.629 -6.045 1.00 97.81 222 ASN A N 1
ATOM 1831 C CA . ASN A 1 222 ? 11.672 -11.707 -5.696 1.00 97.81 222 ASN A CA 1
ATOM 1832 C C . ASN A 1 222 ? 10.300 -12.385 -5.720 1.00 97.81 222 ASN A C 1
ATOM 1834 O O . ASN A 1 222 ? 9.486 -12.147 -4.824 1.00 97.81 222 ASN A O 1
ATOM 1838 N N . PHE A 1 223 ? 10.045 -13.252 -6.702 1.00 97.62 223 PHE A N 1
ATOM 1839 C CA . PHE A 1 223 ? 8.795 -13.994 -6.810 1.00 97.62 223 PHE A CA 1
ATOM 1840 C C . PHE A 1 223 ? 8.651 -15.064 -5.723 1.00 97.62 223 PHE A C 1
ATOM 1842 O O . PHE A 1 223 ? 7.639 -15.092 -5.015 1.00 97.62 223 PHE A O 1
ATOM 1849 N N . ILE A 1 224 ? 9.645 -15.943 -5.553 1.00 95.81 224 ILE A N 1
ATOM 1850 C CA . ILE A 1 224 ? 9.569 -17.095 -4.641 1.00 95.81 224 ILE A CA 1
ATOM 1851 C C . ILE A 1 224 ? 9.345 -16.635 -3.203 1.00 95.81 224 ILE A C 1
ATOM 1853 O O . ILE A 1 224 ? 8.470 -17.181 -2.528 1.00 95.81 224 ILE A O 1
ATOM 1857 N N . ARG A 1 225 ? 10.049 -15.589 -2.757 1.00 95.00 225 ARG A N 1
ATOM 1858 C CA . ARG A 1 225 ? 9.994 -15.126 -1.363 1.00 95.00 225 ARG A CA 1
ATOM 1859 C C . ARG A 1 225 ? 8.666 -14.506 -0.926 1.00 95.00 225 ARG A C 1
ATOM 1861 O O . ARG A 1 225 ? 8.496 -14.264 0.265 1.00 95.00 225 ARG A O 1
ATOM 1868 N N . GLN A 1 226 ? 7.747 -14.227 -1.855 1.00 95.94 226 GLN A N 1
ATOM 1869 C CA . GLN A 1 226 ? 6.438 -13.663 -1.515 1.00 95.94 226 GLN A CA 1
ATOM 1870 C C . GLN A 1 226 ? 5.612 -14.639 -0.667 1.00 95.94 226 GLN A C 1
ATOM 1872 O O . GLN A 1 226 ? 5.402 -15.783 -1.071 1.00 95.94 226 GLN A O 1
ATOM 1877 N N . ASP A 1 227 ? 5.051 -14.170 0.442 1.00 91.38 227 ASP A N 1
ATOM 1878 C CA . ASP A 1 227 ? 4.227 -14.927 1.392 1.00 91.38 227 ASP A CA 1
ATOM 1879 C C . ASP A 1 227 ? 2.765 -15.095 0.932 1.00 91.38 227 ASP A C 1
ATOM 1881 O O . ASP A 1 227 ? 1.820 -15.092 1.722 1.00 91.38 227 ASP A O 1
ATOM 1885 N N . HIS A 1 228 ? 2.574 -15.261 -0.377 1.00 90.50 228 HIS A N 1
ATOM 1886 C CA . HIS A 1 228 ? 1.273 -15.449 -1.005 1.00 90.50 228 HIS A CA 1
ATOM 1887 C C . HIS A 1 228 ? 1.264 -16.756 -1.793 1.00 90.50 228 HIS A C 1
ATOM 1889 O O . HIS A 1 228 ? 1.974 -16.891 -2.785 1.00 90.50 228 HIS A O 1
ATOM 1895 N N . ASN A 1 229 ? 0.463 -17.730 -1.358 1.00 89.25 229 ASN A N 1
ATOM 1896 C CA . ASN A 1 229 ? 0.521 -19.090 -1.910 1.00 89.25 229 ASN A CA 1
ATOM 1897 C C . ASN A 1 229 ? -0.034 -19.191 -3.335 1.00 89.25 229 ASN A C 1
ATOM 1899 O O . ASN A 1 229 ? 0.476 -19.950 -4.150 1.00 89.25 229 ASN A O 1
ATOM 1903 N N . LYS A 1 230 ? -1.110 -18.457 -3.638 1.00 94.00 230 LYS A N 1
ATOM 1904 C CA . LYS A 1 230 ? -1.802 -18.548 -4.928 1.00 94.00 230 LYS A CA 1
ATOM 1905 C C . LYS A 1 230 ? -1.249 -17.486 -5.873 1.00 94.00 230 LYS A C 1
ATOM 1907 O O . LYS A 1 230 ? -1.858 -16.434 -6.050 1.00 94.00 230 LYS A O 1
ATOM 1912 N N . LYS A 1 231 ? -0.064 -17.735 -6.419 1.00 95.88 231 LYS A N 1
ATOM 1913 C CA . LYS A 1 231 ? 0.632 -16.809 -7.316 1.00 95.88 231 LYS A CA 1
ATOM 1914 C C . LYS A 1 231 ? 1.178 -17.533 -8.540 1.00 95.88 231 LYS A C 1
ATOM 1916 O O . LYS A 1 231 ? 1.551 -18.695 -8.447 1.00 95.88 231 LYS A O 1
ATOM 1921 N N . GLU A 1 232 ? 1.244 -16.827 -9.659 1.00 97.94 232 GLU A N 1
ATOM 1922 C CA . GLU A 1 232 ? 2.006 -17.235 -10.842 1.00 97.94 232 GLU A CA 1
ATOM 1923 C C . GLU A 1 232 ? 2.933 -16.098 -11.273 1.00 97.94 232 GLU A C 1
ATOM 1925 O O . GLU A 1 232 ? 2.701 -14.943 -10.907 1.00 97.94 232 GLU A O 1
ATOM 1930 N N . LEU A 1 233 ? 3.952 -16.425 -12.057 1.00 98.62 233 LEU A N 1
ATOM 1931 C CA . LEU A 1 233 ? 4.899 -15.484 -12.635 1.00 98.62 233 LEU A CA 1
ATOM 1932 C C . LEU A 1 233 ? 4.837 -15.565 -14.158 1.00 98.62 233 LEU A C 1
ATOM 1934 O O . LEU A 1 233 ? 4.907 -16.646 -14.741 1.00 98.62 233 LEU A O 1
ATOM 1938 N N . ILE A 1 234 ? 4.731 -14.411 -14.801 1.00 98.75 234 ILE A N 1
ATOM 1939 C CA . ILE A 1 234 ? 4.768 -14.263 -16.250 1.00 98.75 234 ILE A CA 1
ATOM 1940 C C . ILE A 1 234 ? 5.917 -13.325 -16.578 1.00 98.75 234 ILE A C 1
ATOM 1942 O O . ILE A 1 234 ? 5.884 -12.147 -16.227 1.00 98.75 234 ILE A O 1
ATOM 1946 N N . ILE A 1 235 ? 6.922 -13.864 -17.254 1.00 98.69 235 ILE A N 1
ATOM 1947 C CA . ILE A 1 235 ? 8.095 -13.131 -17.709 1.00 98.69 235 ILE A CA 1
ATOM 1948 C C . ILE A 1 235 ? 7.957 -12.892 -19.210 1.00 98.69 235 ILE A C 1
ATOM 1950 O O . ILE A 1 235 ? 7.725 -13.830 -19.975 1.00 98.69 235 ILE A O 1
ATOM 1954 N N . VAL A 1 236 ? 8.129 -11.645 -19.635 1.00 98.62 236 VAL A N 1
ATOM 1955 C CA . VAL A 1 236 ? 8.226 -11.256 -21.041 1.00 98.62 236 VAL A CA 1
ATOM 1956 C C . VAL A 1 236 ? 9.625 -10.719 -21.306 1.00 98.62 236 VAL A C 1
ATOM 1958 O O . VAL A 1 236 ? 10.008 -9.654 -20.827 1.00 98.62 236 VAL A O 1
ATOM 1961 N N . ILE A 1 237 ? 10.389 -11.473 -22.084 1.00 98.38 237 ILE A N 1
ATOM 1962 C CA . ILE A 1 237 ? 11.703 -11.081 -22.578 1.00 98.38 237 ILE A CA 1
ATOM 1963 C C . ILE A 1 237 ? 11.494 -10.226 -23.830 1.00 98.38 237 ILE A C 1
ATOM 1965 O O . ILE A 1 237 ? 10.915 -10.689 -24.813 1.00 98.38 237 ILE A O 1
ATOM 1969 N N . ASN A 1 238 ? 11.975 -8.989 -23.802 1.00 97.31 238 ASN A N 1
ATOM 1970 C CA . ASN A 1 238 ? 11.885 -8.017 -24.891 1.00 97.31 238 ASN A CA 1
ATOM 1971 C C . ASN A 1 238 ? 13.294 -7.670 -25.394 1.00 97.31 238 ASN A C 1
ATOM 1973 O O . ASN A 1 238 ? 13.753 -6.531 -25.335 1.00 97.31 238 ASN A O 1
ATOM 1977 N N . LYS A 1 239 ? 14.023 -8.709 -25.812 1.00 96.81 239 LYS A N 1
ATOM 1978 C CA . LYS A 1 239 ? 15.356 -8.585 -26.402 1.00 96.81 239 LYS A CA 1
ATOM 1979 C C . LYS A 1 239 ? 15.685 -9.799 -27.263 1.00 96.81 239 LYS A C 1
ATOM 1981 O O . LYS A 1 239 ? 15.682 -10.935 -26.780 1.00 96.81 239 LYS A O 1
ATOM 1986 N N . ASP A 1 240 ? 16.019 -9.565 -28.528 1.00 93.81 240 ASP A N 1
ATOM 1987 C CA . ASP A 1 240 ? 16.143 -10.635 -29.521 1.00 93.81 240 ASP A CA 1
ATOM 1988 C C . ASP A 1 240 ? 17.356 -11.548 -29.304 1.00 93.81 240 ASP A C 1
ATOM 1990 O O . ASP A 1 240 ? 17.315 -12.720 -29.680 1.00 93.81 240 ASP A O 1
ATOM 1994 N N . ASN A 1 241 ? 18.409 -11.077 -28.639 1.00 93.94 241 ASN A N 1
ATOM 1995 C CA . ASN A 1 241 ? 19.613 -11.873 -28.386 1.00 93.94 241 ASN A CA 1
ATOM 1996 C C . ASN A 1 241 ? 19.566 -12.712 -27.093 1.00 93.94 241 ASN A C 1
ATOM 1998 O O . ASN A 1 241 ? 20.467 -13.517 -26.877 1.00 93.94 241 ASN A O 1
ATOM 2002 N N . ILE A 1 242 ? 18.530 -12.580 -26.257 1.00 94.56 242 ILE A N 1
ATOM 2003 C CA . ILE A 1 242 ? 18.383 -13.402 -25.046 1.00 94.56 242 ILE A CA 1
ATOM 2004 C C . ILE A 1 242 ? 17.866 -14.796 -25.424 1.00 94.56 242 ILE A C 1
ATOM 2006 O O . ILE A 1 242 ? 16.864 -14.933 -26.137 1.00 94.56 242 ILE A O 1
ATOM 2010 N N . ASN A 1 243 ? 18.534 -15.847 -24.944 1.00 94.38 243 ASN A N 1
ATOM 2011 C CA . ASN A 1 243 ? 18.159 -17.231 -25.220 1.00 94.38 243 ASN A CA 1
ATOM 2012 C C . ASN A 1 243 ? 16.958 -17.668 -24.362 1.00 94.38 243 ASN A C 1
ATOM 2014 O O . ASN A 1 243 ? 17.083 -17.925 -23.166 1.00 94.38 243 ASN A O 1
ATOM 2018 N N . LEU A 1 244 ? 15.784 -17.791 -24.990 1.00 95.12 244 LEU A N 1
ATOM 2019 C CA . LEU A 1 244 ? 14.550 -18.209 -24.317 1.00 95.12 244 LEU A CA 1
ATOM 2020 C C . LEU A 1 244 ? 14.659 -19.619 -23.712 1.00 95.12 244 LEU A C 1
ATOM 2022 O O . LEU A 1 244 ? 14.136 -19.852 -22.624 1.00 95.12 244 LEU A O 1
ATOM 2026 N N . ASN A 1 245 ? 15.346 -20.547 -24.387 1.00 95.31 245 ASN A N 1
ATOM 2027 C CA . ASN A 1 245 ? 15.444 -21.933 -23.924 1.00 95.31 245 ASN A CA 1
ATOM 2028 C C . ASN A 1 245 ? 16.223 -22.032 -22.609 1.00 95.31 245 ASN A C 1
ATOM 2030 O O . ASN A 1 245 ? 15.824 -22.789 -21.735 1.00 95.31 245 ASN A O 1
ATOM 2034 N N . GLU A 1 246 ? 17.252 -21.202 -22.414 1.00 95.19 246 GLU A N 1
ATOM 2035 C CA . GLU A 1 246 ? 17.983 -21.149 -21.142 1.00 95.19 246 GLU A CA 1
ATOM 2036 C C . GLU A 1 246 ? 17.076 -20.740 -19.976 1.00 95.19 246 GLU A C 1
ATOM 2038 O O . GLU A 1 246 ? 17.160 -21.304 -18.887 1.00 95.19 246 GLU A O 1
ATOM 2043 N N . TRP A 1 247 ? 16.170 -19.785 -20.194 1.00 96.12 247 TRP A N 1
ATOM 2044 C CA . TRP A 1 247 ? 15.230 -19.332 -19.167 1.00 96.12 247 TRP A CA 1
ATOM 2045 C C . TRP A 1 247 ? 14.143 -20.385 -18.893 1.00 96.12 247 TRP A C 1
ATOM 2047 O O . TRP A 1 247 ? 13.753 -20.601 -17.741 1.00 96.12 247 TRP A O 1
ATOM 2057 N N . ILE A 1 248 ? 13.675 -21.084 -19.933 1.00 94.69 248 ILE A N 1
ATOM 2058 C CA . ILE A 1 248 ? 12.749 -22.219 -19.793 1.00 94.69 248 ILE A CA 1
ATOM 2059 C C . ILE A 1 248 ? 13.413 -23.350 -18.996 1.00 94.69 248 ILE A C 1
ATOM 2061 O O . ILE A 1 248 ? 12.824 -23.852 -18.040 1.00 94.69 248 ILE A O 1
ATOM 2065 N N . ASP A 1 249 ? 14.659 -23.697 -19.313 1.00 94.31 249 ASP A N 1
ATOM 2066 C CA . ASP A 1 249 ? 15.403 -24.752 -18.623 1.00 94.31 249 ASP A CA 1
ATOM 2067 C C . ASP A 1 249 ? 15.643 -24.417 -17.146 1.00 94.31 249 ASP A C 1
ATOM 2069 O O . ASP A 1 249 ? 15.487 -25.288 -16.286 1.00 94.31 249 ASP A O 1
ATOM 2073 N N . LYS A 1 250 ? 15.952 -23.151 -16.827 1.00 92.94 250 LYS A N 1
ATOM 2074 C CA . LYS A 1 250 ? 16.081 -22.673 -15.439 1.00 92.94 250 LYS A CA 1
ATOM 2075 C C . LYS A 1 250 ? 14.757 -22.697 -14.665 1.00 92.94 250 LYS A C 1
ATOM 2077 O O . LYS A 1 250 ? 14.770 -22.819 -13.443 1.00 92.94 250 LYS A O 1
ATOM 2082 N N . SER A 1 251 ? 13.616 -22.578 -15.348 1.00 93.56 251 SER A N 1
ATOM 2083 C CA . SER A 1 251 ? 12.286 -22.517 -14.720 1.00 93.56 251 SER A CA 1
ATOM 2084 C C . SER A 1 251 ? 11.506 -23.837 -14.748 1.00 93.56 251 SER A C 1
ATOM 2086 O O . SER A 1 251 ? 10.410 -23.895 -14.192 1.00 93.56 251 SER A O 1
ATOM 2088 N N . LYS A 1 252 ? 12.064 -24.912 -15.323 1.00 91.25 252 LYS A N 1
ATOM 2089 C CA . LYS A 1 252 ? 11.378 -26.201 -15.553 1.00 91.25 252 LYS A CA 1
ATOM 2090 C C . LYS A 1 252 ? 10.735 -26.832 -14.310 1.00 91.25 252 LYS A C 1
ATOM 2092 O O . LYS A 1 252 ? 9.717 -27.514 -14.423 1.00 91.25 252 LYS A O 1
ATOM 2097 N N . ASP A 1 253 ? 11.305 -26.590 -13.130 1.00 90.75 253 ASP A N 1
ATOM 2098 C CA . ASP A 1 253 ? 10.815 -27.144 -11.864 1.00 90.75 253 ASP A CA 1
ATOM 2099 C C . ASP A 1 253 ? 9.643 -26.330 -11.272 1.00 90.75 253 ASP A C 1
ATOM 2101 O O . ASP A 1 253 ? 8.998 -26.755 -10.309 1.00 90.75 253 ASP A O 1
ATOM 2105 N N . TYR A 1 254 ? 9.304 -25.184 -11.873 1.00 91.00 254 TYR A N 1
ATOM 2106 C CA . TYR A 1 254 ? 8.270 -24.268 -11.403 1.00 91.00 254 TYR A CA 1
ATOM 2107 C C . TYR A 1 254 ? 7.051 -24.256 -12.333 1.00 91.00 254 TYR A C 1
ATOM 2109 O O . TYR A 1 254 ? 7.014 -23.587 -13.362 1.00 91.00 254 TYR A O 1
ATOM 2117 N N . ARG A 1 255 ? 5.979 -24.941 -11.921 1.00 88.81 255 ARG A N 1
ATOM 2118 C CA . ARG A 1 255 ? 4.736 -25.067 -12.714 1.00 88.81 255 ARG A CA 1
ATOM 2119 C C . ARG A 1 255 ? 3.952 -23.764 -12.898 1.00 88.81 255 ARG A C 1
ATOM 2121 O O . ARG A 1 255 ? 3.098 -23.687 -13.777 1.00 88.81 255 ARG A O 1
ATOM 2128 N N . ASP A 1 256 ? 4.201 -22.772 -12.050 1.00 93.06 256 ASP A N 1
ATOM 2129 C CA . ASP A 1 256 ? 3.499 -21.487 -12.052 1.00 93.06 256 ASP A CA 1
ATOM 2130 C C . ASP A 1 256 ? 4.324 -20.362 -12.699 1.00 93.06 256 ASP A C 1
ATOM 2132 O O . ASP A 1 256 ? 3.990 -19.194 -12.524 1.00 93.06 256 ASP A O 1
ATOM 2136 N N . ILE A 1 257 ? 5.383 -20.691 -13.448 1.00 97.19 257 ILE A N 1
ATOM 2137 C CA . ILE A 1 257 ? 6.179 -19.721 -14.209 1.00 97.19 257 ILE A CA 1
ATOM 2138 C C . ILE A 1 257 ? 5.931 -19.922 -15.704 1.00 97.19 257 ILE A C 1
ATOM 2140 O O . ILE A 1 257 ? 5.996 -21.037 -16.218 1.00 97.19 257 ILE A O 1
ATOM 2144 N N . LYS A 1 258 ? 5.646 -18.830 -16.412 1.00 97.62 258 LYS A N 1
ATOM 2145 C CA . LYS A 1 258 ? 5.556 -18.787 -17.873 1.00 97.62 258 LYS A CA 1
ATOM 2146 C C . LYS A 1 258 ? 6.522 -17.743 -18.399 1.00 97.62 258 LYS A C 1
ATOM 2148 O O . LYS A 1 258 ? 6.585 -16.639 -17.863 1.00 97.62 258 LYS A O 1
ATOM 2153 N N . ILE A 1 259 ? 7.235 -18.084 -19.463 1.00 98.31 259 ILE A N 1
ATOM 2154 C CA . ILE A 1 259 ? 8.232 -17.208 -20.071 1.00 98.31 259 ILE A CA 1
ATOM 2155 C C . ILE A 1 259 ? 7.902 -17.071 -21.545 1.00 98.31 259 ILE A C 1
ATOM 2157 O O . ILE A 1 259 ? 7.707 -18.060 -22.249 1.00 98.31 259 ILE A O 1
ATOM 2161 N N . PHE A 1 260 ? 7.823 -15.829 -21.994 1.00 98.19 260 PHE A N 1
ATOM 2162 C CA . PHE A 1 260 ? 7.563 -15.468 -23.373 1.00 98.19 260 PHE A CA 1
ATOM 2163 C C . PHE A 1 260 ? 8.682 -14.575 -23.875 1.00 98.19 260 PHE A C 1
ATOM 2165 O O . PHE A 1 260 ? 9.328 -13.871 -23.100 1.00 98.19 260 PHE A O 1
ATOM 2172 N N . LYS A 1 261 ? 8.876 -14.577 -25.189 1.00 98.12 261 LYS A N 1
ATOM 2173 C CA . LYS A 1 261 ? 9.780 -13.659 -25.865 1.00 98.12 261 LYS A CA 1
ATOM 2174 C C . LYS A 1 261 ? 9.005 -12.904 -26.931 1.00 98.12 261 LYS A C 1
ATOM 2176 O O . LYS A 1 261 ? 8.332 -13.529 -27.749 1.00 98.12 261 LYS A O 1
ATOM 2181 N N . LEU A 1 262 ? 9.090 -11.582 -26.891 1.00 97.94 262 LEU A N 1
ATOM 2182 C CA . LEU A 1 262 ? 8.538 -10.684 -27.899 1.00 97.94 262 LEU A CA 1
ATOM 2183 C C . LEU A 1 262 ? 9.685 -9.974 -28.618 1.00 97.94 262 LEU A C 1
ATOM 2185 O O . LEU A 1 262 ? 10.770 -9.823 -28.057 1.00 97.94 262 LEU A O 1
ATOM 2189 N N . ASN A 1 263 ? 9.425 -9.547 -29.853 1.00 96.62 263 ASN A N 1
ATOM 2190 C CA . ASN A 1 263 ? 10.374 -8.777 -30.655 1.00 96.62 263 ASN A CA 1
ATOM 2191 C C . ASN A 1 263 ? 10.763 -7.472 -29.934 1.00 96.62 263 ASN A C 1
ATOM 2193 O O . ASN A 1 263 ? 9.915 -6.861 -29.280 1.00 96.62 263 ASN A O 1
ATOM 2197 N N . GLU A 1 264 ? 12.028 -7.063 -30.045 1.00 96.06 264 GLU A N 1
ATOM 2198 C CA . GLU A 1 264 ? 12.567 -5.883 -29.352 1.00 96.06 264 GLU A CA 1
ATOM 2199 C C . GLU A 1 264 ? 11.963 -4.530 -29.773 1.00 96.06 264 GLU A C 1
ATOM 2201 O O . GLU A 1 264 ? 12.043 -3.575 -29.004 1.00 96.06 264 GLU A O 1
ATOM 2206 N N . ASP A 1 265 ? 11.287 -4.455 -30.923 1.00 95.62 265 ASP A N 1
ATOM 2207 C CA . ASP A 1 265 ? 10.557 -3.261 -31.375 1.00 95.62 265 ASP A CA 1
ATOM 2208 C C . ASP A 1 265 ? 9.220 -3.061 -30.634 1.00 95.62 265 ASP A C 1
ATOM 2210 O O . ASP A 1 265 ? 8.605 -1.994 -30.714 1.00 95.62 265 ASP A O 1
ATOM 2214 N N . ILE A 1 266 ? 8.737 -4.076 -29.906 1.00 97.69 266 ILE A N 1
ATOM 2215 C CA . ILE A 1 266 ? 7.511 -3.974 -29.106 1.00 97.69 266 ILE A CA 1
ATOM 2216 C C . ILE A 1 266 ? 7.789 -3.147 -27.850 1.00 97.69 266 ILE A C 1
ATOM 2218 O O . ILE A 1 266 ? 8.690 -3.458 -27.076 1.00 97.69 266 ILE A O 1
ATOM 2222 N N . SER A 1 267 ? 6.969 -2.123 -27.608 1.00 97.88 267 SER A N 1
ATOM 2223 C CA . SER A 1 267 ? 7.111 -1.260 -26.434 1.00 97.88 267 SER A CA 1
ATOM 2224 C C . SER A 1 267 ? 6.878 -1.985 -25.104 1.00 97.88 267 SER A C 1
ATOM 2226 O O . SER A 1 267 ? 6.177 -3.001 -25.036 1.00 97.88 267 SER A O 1
ATOM 2228 N N . LEU A 1 268 ? 7.393 -1.409 -24.010 1.00 97.31 268 LEU A N 1
ATOM 2229 C CA . LEU A 1 268 ? 7.174 -1.930 -22.656 1.00 97.31 268 LEU A CA 1
ATOM 2230 C C . LEU A 1 268 ? 5.682 -2.027 -22.325 1.00 97.31 268 LEU A C 1
ATOM 2232 O O . LEU A 1 268 ? 5.234 -3.048 -21.809 1.00 97.31 268 LEU A O 1
ATOM 2236 N N . GLY A 1 269 ? 4.893 -0.999 -22.652 1.00 98.12 269 GLY A N 1
ATOM 2237 C CA . GLY A 1 269 ? 3.453 -1.021 -22.412 1.00 98.12 269 GLY A CA 1
ATOM 2238 C C . GLY A 1 269 ? 2.742 -2.161 -23.148 1.00 98.12 269 GLY A C 1
ATOM 2239 O O . GLY A 1 269 ? 1.908 -2.848 -22.553 1.00 98.12 269 GLY A O 1
ATOM 2240 N N . ASN A 1 270 ? 3.119 -2.447 -24.398 1.00 98.56 270 ASN A N 1
ATOM 2241 C CA . ASN A 1 270 ? 2.583 -3.597 -25.129 1.00 98.56 270 ASN A CA 1
ATOM 2242 C C . ASN A 1 270 ? 3.079 -4.940 -24.571 1.00 98.56 270 ASN A C 1
ATOM 2244 O O . ASN A 1 270 ? 2.287 -5.880 -24.483 1.00 98.56 270 ASN A O 1
ATOM 2248 N N . CYS A 1 271 ? 4.330 -5.030 -24.112 1.00 98.69 271 CYS A N 1
ATOM 2249 C CA . CYS A 1 271 ? 4.839 -6.213 -23.411 1.00 98.69 271 CYS A CA 1
ATOM 2250 C C . CYS A 1 271 ? 4.057 -6.489 -22.114 1.00 98.69 271 CYS A C 1
ATOM 2252 O O . CYS A 1 271 ? 3.651 -7.625 -21.859 1.00 98.69 271 CYS A O 1
ATOM 2254 N N . LEU A 1 272 ? 3.775 -5.446 -21.326 1.00 98.56 272 LEU A N 1
ATOM 2255 C CA . LEU A 1 272 ? 2.974 -5.539 -20.105 1.00 98.56 272 LEU A CA 1
ATOM 2256 C C . LEU A 1 272 ? 1.533 -5.961 -20.409 1.00 98.56 272 LEU A C 1
ATOM 2258 O O . LEU A 1 272 ? 1.000 -6.842 -19.735 1.00 98.56 272 LEU A O 1
ATOM 2262 N N . ASN A 1 273 ? 0.903 -5.382 -21.437 1.00 98.69 273 ASN A N 1
ATOM 2263 C CA . ASN A 1 273 ? -0.438 -5.788 -21.868 1.00 98.69 273 ASN A CA 1
ATOM 2264 C C . ASN A 1 273 ? -0.466 -7.258 -22.310 1.00 98.69 273 ASN A C 1
ATOM 2266 O O . ASN A 1 273 ? -1.353 -7.997 -21.886 1.00 98.69 273 ASN A O 1
ATOM 2270 N N . TYR A 1 274 ? 0.533 -7.703 -23.081 1.00 98.81 274 TYR A N 1
ATOM 2271 C CA . TYR A 1 274 ? 0.667 -9.106 -23.469 1.00 98.81 274 TYR A CA 1
ATOM 2272 C C . TYR A 1 274 ? 0.770 -10.012 -22.235 1.00 98.81 274 TYR A C 1
ATOM 2274 O O . TYR A 1 274 ? 0.036 -10.994 -22.132 1.00 98.81 274 TYR A O 1
ATOM 2282 N N . ALA A 1 275 ? 1.607 -9.661 -21.252 1.00 98.69 275 ALA A N 1
ATOM 2283 C CA . ALA A 1 275 ? 1.726 -10.413 -20.001 1.00 98.69 275 ALA A CA 1
ATOM 2284 C C . ALA A 1 275 ? 0.394 -10.489 -19.227 1.00 98.69 275 ALA A C 1
ATOM 2286 O O . ALA A 1 275 ? 0.026 -11.549 -18.715 1.00 98.69 275 ALA A O 1
ATOM 2287 N N . VAL A 1 276 ? -0.361 -9.385 -19.177 1.00 98.56 276 VAL A N 1
ATOM 2288 C CA . VAL A 1 276 ? -1.698 -9.325 -18.560 1.00 98.56 276 VAL A CA 1
ATOM 2289 C C . VAL A 1 276 ? -2.688 -10.254 -19.259 1.00 98.56 276 VAL A C 1
ATOM 2291 O O . VAL A 1 276 ? -3.514 -10.894 -18.598 1.00 98.56 276 VAL A O 1
ATOM 2294 N N . ASP A 1 277 ? -2.613 -10.369 -20.581 1.00 98.50 277 ASP A N 1
ATOM 2295 C CA . ASP A 1 277 ? -3.506 -11.244 -21.335 1.00 98.50 277 ASP A CA 1
ATOM 2296 C C . ASP A 1 277 ? -3.207 -12.732 -21.063 1.00 98.50 277 ASP A C 1
ATOM 2298 O O . ASP A 1 277 ? -4.135 -13.540 -21.007 1.00 98.50 277 ASP A O 1
ATOM 2302 N N . GLN A 1 278 ? -1.952 -13.083 -20.746 1.00 98.38 278 GLN A N 1
ATOM 2303 C CA . GLN A 1 278 ? -1.549 -14.444 -20.347 1.00 98.38 278 GLN A CA 1
ATOM 2304 C C . GLN A 1 278 ? -1.889 -14.815 -18.888 1.00 98.38 278 GLN A C 1
ATOM 2306 O O . GLN A 1 278 ? -1.837 -15.996 -18.512 1.00 98.38 278 GLN A O 1
ATOM 2311 N N . ALA A 1 279 ? -2.227 -13.830 -18.051 1.00 98.00 279 ALA A N 1
ATOM 2312 C CA . ALA A 1 279 ? -2.537 -14.016 -16.633 1.00 98.00 279 ALA A CA 1
ATOM 2313 C C . ALA A 1 279 ? -3.812 -14.849 -16.414 1.00 98.00 279 ALA A C 1
ATOM 2315 O O . ALA A 1 279 ? -4.853 -14.554 -16.994 1.00 98.00 279 ALA A O 1
ATOM 2316 N N . LYS A 1 280 ? -3.808 -15.840 -15.515 1.00 96.00 280 LYS A N 1
ATOM 2317 C CA . LYS A 1 280 ? -5.027 -16.589 -15.114 1.00 96.00 280 LYS A CA 1
ATOM 2318 C C . LYS A 1 280 ? -5.698 -16.025 -13.861 1.00 96.00 280 LYS A C 1
ATOM 2320 O O . LYS A 1 280 ? -6.792 -16.466 -13.507 1.00 96.00 280 LYS A O 1
ATOM 2325 N N . HIS A 1 281 ? -5.066 -15.091 -13.153 1.00 96.44 281 HIS A N 1
ATOM 2326 C CA . HIS A 1 281 ? -5.549 -14.636 -11.854 1.00 96.44 281 HIS A CA 1
ATOM 2327 C C . HIS A 1 281 ? -6.241 -13.264 -11.878 1.00 96.44 281 HIS A C 1
ATOM 2329 O O . HIS A 1 281 ? -5.984 -12.450 -12.759 1.00 96.44 281 HIS A O 1
ATOM 2335 N N . PRO A 1 282 ? -7.146 -12.986 -10.916 1.00 95.81 282 PRO A N 1
ATOM 2336 C CA . PRO A 1 282 ? -7.933 -11.748 -10.887 1.00 95.81 282 PRO A CA 1
ATOM 2337 C C . PRO A 1 282 ? -7.143 -10.508 -10.445 1.00 95.81 282 PRO A C 1
ATOM 2339 O O . PRO A 1 282 ? -7.701 -9.413 -10.433 1.00 95.81 282 PRO A O 1
ATOM 2342 N N . ILE A 1 283 ? -5.880 -10.658 -10.052 1.00 98.06 283 ILE A N 1
ATOM 2343 C CA . ILE A 1 283 ? -5.002 -9.565 -9.633 1.00 98.06 283 ILE A CA 1
ATOM 2344 C C . ILE A 1 283 ? -3.727 -9.653 -10.459 1.00 98.06 283 ILE A C 1
ATOM 2346 O O . ILE A 1 283 ? -3.166 -10.737 -10.599 1.00 98.06 283 ILE A O 1
ATOM 2350 N N . ILE A 1 284 ? -3.275 -8.514 -10.965 1.00 98.69 284 ILE A N 1
ATOM 2351 C CA . ILE A 1 284 ? -1.999 -8.347 -11.653 1.00 98.69 284 ILE A CA 1
ATOM 2352 C C . ILE A 1 284 ? -1.069 -7.566 -10.730 1.00 98.69 284 ILE A C 1
ATOM 2354 O O . ILE A 1 284 ? -1.468 -6.527 -10.212 1.00 98.69 284 ILE A O 1
ATOM 2358 N N . ALA A 1 285 ? 0.157 -8.034 -10.526 1.00 98.50 285 ALA A N 1
ATOM 2359 C CA . ALA A 1 285 ? 1.211 -7.270 -9.865 1.00 98.50 285 ALA A CA 1
ATOM 2360 C C . ALA A 1 285 ? 2.353 -7.044 -10.859 1.00 98.50 285 ALA A C 1
ATOM 2362 O O . ALA A 1 285 ? 2.935 -8.015 -11.332 1.00 98.50 285 ALA A O 1
ATOM 2363 N N . LYS A 1 286 ? 2.658 -5.788 -11.190 1.00 98.31 286 LYS A N 1
ATOM 2364 C CA . LYS A 1 286 ? 3.830 -5.443 -12.002 1.00 98.31 286 LYS A CA 1
ATOM 2365 C C . LYS A 1 286 ? 5.053 -5.447 -11.099 1.00 98.31 286 LYS A C 1
ATOM 2367 O O . LYS A 1 286 ? 5.073 -4.706 -10.118 1.00 98.31 286 LYS A O 1
ATOM 2372 N N . PHE A 1 287 ? 6.023 -6.297 -11.416 1.00 98.19 287 PHE A N 1
ATOM 2373 C CA . PHE A 1 287 ? 7.353 -6.252 -10.818 1.00 98.19 287 PHE A CA 1
ATOM 2374 C C . PHE A 1 287 ? 8.340 -5.749 -11.874 1.00 98.19 287 PHE A C 1
ATOM 2376 O O . PHE A 1 287 ? 8.246 -6.148 -13.038 1.00 98.19 287 PHE A O 1
ATOM 2383 N N . ASP A 1 288 ? 9.274 -4.904 -11.456 1.00 95.75 288 ASP A N 1
ATOM 2384 C CA . ASP A 1 288 ? 10.418 -4.507 -12.273 1.00 95.75 288 ASP A CA 1
ATOM 2385 C C . ASP A 1 288 ? 11.568 -5.497 -12.042 1.00 95.75 288 ASP A C 1
ATOM 2387 O O . ASP A 1 288 ? 11.643 -6.162 -11.003 1.00 95.75 288 ASP A O 1
ATOM 2391 N N . ASP A 1 289 ? 12.415 -5.665 -13.055 1.00 95.19 289 ASP A N 1
ATOM 2392 C CA . ASP A 1 289 ? 13.438 -6.714 -13.088 1.00 95.19 289 ASP A CA 1
ATOM 2393 C C . ASP A 1 289 ? 14.661 -6.426 -12.209 1.00 95.19 289 ASP A C 1
ATOM 2395 O O . ASP A 1 289 ? 15.451 -7.332 -11.948 1.00 95.19 289 ASP A O 1
ATOM 2399 N N . ASP A 1 290 ? 14.794 -5.186 -11.746 1.00 92.69 290 ASP A N 1
ATOM 2400 C CA . ASP A 1 290 ? 15.921 -4.657 -10.988 1.00 92.69 290 ASP A CA 1
ATOM 2401 C C . ASP A 1 290 ? 15.536 -4.075 -9.622 1.00 92.69 290 ASP A C 1
ATOM 2403 O O . ASP A 1 290 ? 16.413 -3.595 -8.912 1.00 92.69 290 ASP A O 1
ATOM 2407 N N . ASP A 1 291 ? 14.268 -4.171 -9.212 1.00 95.81 291 ASP A N 1
ATOM 2408 C CA . ASP A 1 291 ? 13.784 -3.725 -7.901 1.00 95.81 291 ASP A CA 1
ATOM 2409 C C . ASP A 1 291 ? 13.749 -4.867 -6.867 1.00 95.81 291 ASP A C 1
ATOM 2411 O O . ASP A 1 291 ? 13.755 -6.057 -7.190 1.00 95.81 291 ASP A O 1
ATOM 2415 N N . TYR A 1 292 ? 13.679 -4.522 -5.577 1.00 97.44 292 TYR A N 1
ATOM 2416 C CA . TYR A 1 292 ? 13.514 -5.505 -4.498 1.00 97.44 292 TYR A CA 1
ATOM 2417 C C . TYR A 1 292 ? 12.085 -5.538 -3.956 1.00 97.44 292 TYR A C 1
ATOM 2419 O O . TYR A 1 292 ? 11.542 -4.521 -3.519 1.00 97.44 292 TYR A O 1
ATOM 2427 N N . TYR A 1 293 ? 11.530 -6.749 -3.847 1.00 98.19 293 TYR A N 1
ATOM 2428 C CA . TYR A 1 293 ? 10.196 -7.024 -3.318 1.00 98.19 293 TYR A CA 1
ATOM 2429 C C . TYR A 1 293 ? 10.278 -7.896 -2.059 1.00 98.19 293 TYR A C 1
ATOM 2431 O O . TYR A 1 293 ? 10.645 -9.072 -2.088 1.00 98.19 293 TYR A O 1
ATOM 2439 N N . GLY A 1 294 ? 9.905 -7.308 -0.920 1.00 95.75 294 GLY A N 1
ATOM 2440 C CA . GLY A 1 294 ? 9.849 -7.904 0.419 1.00 95.75 294 GLY A CA 1
ATOM 2441 C C . GLY A 1 294 ? 8.942 -9.139 0.516 1.00 95.75 294 GLY A C 1
ATOM 2442 O O . GLY A 1 294 ? 8.012 -9.244 -0.281 1.00 95.75 294 GLY A O 1
ATOM 2443 N N . PRO A 1 295 ? 9.106 -10.030 1.518 1.00 92.50 295 PRO A N 1
ATOM 2444 C CA . PRO A 1 295 ? 8.283 -11.236 1.619 1.00 92.50 295 PRO A CA 1
ATOM 2445 C C . PRO A 1 295 ? 6.787 -10.939 1.735 1.00 92.50 295 PRO A C 1
ATOM 2447 O O . PRO A 1 295 ? 5.984 -11.673 1.181 1.00 92.50 295 PRO A O 1
ATOM 2450 N N . LYS A 1 296 ? 6.402 -9.840 2.398 1.00 89.94 296 LYS A N 1
ATOM 2451 C CA . LYS A 1 296 ? 4.991 -9.460 2.576 1.00 89.94 296 LYS A CA 1
ATOM 2452 C C . LYS A 1 296 ? 4.460 -8.499 1.516 1.00 89.94 296 LYS A C 1
ATOM 2454 O O . LYS A 1 296 ? 3.346 -7.999 1.664 1.00 89.94 296 LYS A O 1
ATOM 2459 N N . TYR A 1 297 ? 5.234 -8.201 0.468 1.00 96.69 297 TYR A N 1
ATOM 2460 C CA . TYR A 1 297 ? 4.845 -7.196 -0.522 1.00 96.69 297 TYR A CA 1
ATOM 2461 C C . TYR A 1 297 ? 3.481 -7.528 -1.140 1.00 96.69 297 TYR A C 1
ATOM 2463 O O . TYR A 1 297 ? 2.565 -6.705 -1.077 1.00 96.69 297 TYR A O 1
ATOM 2471 N N . LEU A 1 298 ? 3.309 -8.747 -1.666 1.00 95.62 298 LEU A N 1
ATOM 2472 C CA . LEU A 1 298 ? 2.039 -9.165 -2.261 1.00 95.62 298 LEU A CA 1
ATOM 2473 C C . LEU A 1 298 ? 0.913 -9.249 -1.227 1.00 95.62 298 LEU A C 1
ATOM 2475 O O . LEU A 1 298 ? -0.149 -8.667 -1.450 1.00 95.62 298 LEU A O 1
ATOM 2479 N N . SER A 1 299 ? 1.113 -9.932 -0.094 1.00 88.88 299 SER A N 1
ATOM 2480 C CA . SER A 1 299 ? 0.009 -10.159 0.843 1.00 88.88 299 SER A CA 1
ATOM 2481 C C . SER A 1 299 ? -0.490 -8.866 1.494 1.00 88.88 299 SER A C 1
ATOM 2483 O O . SER A 1 299 ? -1.701 -8.706 1.663 1.00 88.88 299 SER A O 1
ATOM 2485 N N . ASP A 1 300 ? 0.387 -7.911 1.815 1.00 85.56 300 ASP A N 1
ATOM 2486 C CA . ASP A 1 300 ? -0.017 -6.626 2.397 1.00 85.56 300 ASP A CA 1
ATOM 2487 C C . ASP A 1 300 ? -0.684 -5.714 1.362 1.00 85.56 300 ASP A C 1
ATOM 2489 O O . ASP A 1 300 ? -1.695 -5.057 1.648 1.00 85.56 300 ASP A O 1
ATOM 2493 N N . THR A 1 301 ? -0.183 -5.728 0.128 1.00 91.12 301 THR A N 1
ATOM 2494 C CA . THR A 1 301 ? -0.750 -4.930 -0.961 1.00 91.12 301 THR A CA 1
ATOM 2495 C C . THR A 1 301 ? -2.131 -5.454 -1.367 1.00 91.12 301 THR A C 1
ATOM 2497 O O . THR A 1 301 ? -3.092 -4.687 -1.428 1.00 91.12 301 THR A O 1
ATOM 2500 N N . ILE A 1 302 ? -2.289 -6.772 -1.528 1.00 90.69 302 ILE A N 1
ATOM 2501 C CA . ILE A 1 302 ? -3.563 -7.404 -1.911 1.00 90.69 302 ILE A CA 1
ATOM 2502 C C . ILE A 1 302 ? -4.646 -7.192 -0.844 1.00 90.69 302 ILE A C 1
ATOM 2504 O O . ILE A 1 302 ? -5.798 -6.898 -1.176 1.00 90.69 302 ILE A O 1
ATOM 2508 N N . LYS A 1 303 ? -4.302 -7.276 0.450 1.00 82.62 303 LYS A N 1
ATOM 2509 C CA . LYS A 1 303 ? -5.259 -7.003 1.543 1.00 82.62 303 LYS A CA 1
ATOM 2510 C C . LYS A 1 303 ? -5.850 -5.593 1.454 1.00 82.62 303 LYS A C 1
ATOM 2512 O O . LYS A 1 303 ? -7.006 -5.398 1.844 1.00 82.62 303 LYS A O 1
ATOM 2517 N N . SER A 1 304 ? -5.095 -4.634 0.914 1.00 83.38 304 SER A N 1
ATOM 2518 C CA . SER A 1 304 ? -5.487 -3.224 0.849 1.00 83.38 304 SER A CA 1
ATOM 2519 C C . SER A 1 304 ? -6.691 -2.977 -0.063 1.00 83.38 304 SER A C 1
ATOM 2521 O O . SER A 1 304 ? -7.509 -2.117 0.261 1.00 83.38 304 SER A O 1
ATOM 2523 N N . PHE A 1 305 ? -6.902 -3.789 -1.109 1.00 83.06 305 PHE A N 1
ATOM 2524 C CA . PHE A 1 305 ? -8.107 -3.705 -1.950 1.00 83.06 305 PHE A CA 1
ATOM 2525 C C . PHE A 1 305 ? -9.404 -3.801 -1.139 1.00 83.06 305 PHE A C 1
ATOM 2527 O O . PHE A 1 305 ? -10.357 -3.063 -1.388 1.00 83.06 305 PHE A O 1
ATOM 2534 N N . ASN A 1 306 ? -9.444 -4.670 -0.124 1.00 72.56 306 ASN A N 1
ATOM 2535 C CA . ASN A 1 306 ? -10.632 -4.842 0.715 1.00 72.56 306 ASN A CA 1
ATOM 2536 C C . ASN A 1 306 ? -10.879 -3.655 1.641 1.00 72.56 306 ASN A C 1
ATOM 2538 O O . ASN A 1 306 ? -12.029 -3.321 1.933 1.00 72.56 306 ASN A O 1
ATOM 2542 N N . ILE A 1 307 ? -9.800 -3.063 2.146 1.00 72.62 307 ILE A N 1
ATOM 2543 C CA . ILE A 1 307 ? -9.856 -1.985 3.130 1.00 72.62 307 ILE A CA 1
ATOM 2544 C C . ILE A 1 307 ? -10.345 -0.708 2.447 1.00 72.62 307 ILE A C 1
ATOM 2546 O O . ILE A 1 307 ? -11.230 -0.026 2.959 1.00 72.62 307 ILE A O 1
ATOM 2550 N N . THR A 1 308 ? -9.821 -0.428 1.257 1.00 77.81 308 THR A N 1
ATOM 2551 C CA . THR A 1 308 ? -9.986 0.866 0.587 1.00 77.81 308 THR A CA 1
ATOM 2552 C C . THR A 1 308 ? -11.039 0.829 -0.515 1.00 77.81 308 THR A C 1
ATOM 2554 O O . THR A 1 308 ? -11.611 1.860 -0.871 1.00 77.81 308 THR A O 1
ATOM 2557 N N . GLY A 1 309 ? -11.324 -0.357 -1.061 1.00 82.06 309 GLY A N 1
ATOM 2558 C CA . GLY A 1 309 ? -12.141 -0.505 -2.260 1.00 82.06 309 GLY A CA 1
ATOM 2559 C C . GLY A 1 309 ? -11.515 0.166 -3.483 1.00 82.06 309 GLY A C 1
ATOM 2560 O O . GLY A 1 309 ? -12.265 0.596 -4.356 1.00 82.06 309 GLY A O 1
ATOM 2561 N N . ALA A 1 310 ? -10.191 0.341 -3.505 1.00 91.38 310 ALA A N 1
ATOM 2562 C CA . ALA A 1 310 ? -9.454 0.841 -4.661 1.00 91.38 310 ALA A CA 1
ATOM 2563 C C . ALA A 1 310 ? -9.451 -0.180 -5.807 1.00 91.38 310 ALA A C 1
ATOM 2565 O O . ALA A 1 310 ? -9.778 -1.350 -5.605 1.00 91.38 310 ALA A O 1
ATOM 2566 N N . ASP A 1 311 ? -9.083 0.272 -6.998 1.00 97.38 311 ASP A N 1
ATOM 2567 C CA . ASP A 1 311 ? -8.977 -0.537 -8.219 1.00 97.38 311 ASP A CA 1
ATOM 2568 C C . ASP A 1 311 ? -7.514 -0.786 -8.592 1.00 97.38 311 ASP A C 1
ATOM 2570 O O . ASP A 1 311 ? -7.175 -1.834 -9.145 1.00 97.38 311 ASP A O 1
ATOM 2574 N N . VAL A 1 312 ? -6.647 0.136 -8.169 1.00 98.44 312 VAL A N 1
ATOM 2575 C CA . VAL A 1 312 ? -5.192 0.046 -8.250 1.00 98.44 312 VAL A CA 1
ATOM 2576 C C . VAL A 1 312 ? -4.600 0.360 -6.877 1.00 98.44 312 VAL A C 1
ATOM 2578 O O . VAL A 1 312 ? -4.989 1.331 -6.221 1.00 98.44 312 VAL A O 1
ATOM 2581 N N . ILE A 1 313 ? -3.654 -0.460 -6.435 1.00 98.00 313 ILE A N 1
ATOM 2582 C CA . ILE A 1 313 ? -2.827 -0.217 -5.258 1.00 98.00 313 ILE A CA 1
ATOM 2583 C C . ILE A 1 313 ? -1.404 0.092 -5.716 1.00 98.00 313 ILE A C 1
ATOM 2585 O O . ILE A 1 313 ? -0.885 -0.560 -6.618 1.00 98.00 313 ILE A O 1
ATOM 2589 N N . VAL A 1 314 ? -0.785 1.081 -5.078 1.00 97.81 314 VAL A N 1
ATOM 2590 C CA . VAL A 1 314 ? 0.595 1.511 -5.330 1.00 97.81 314 VAL A CA 1
ATOM 2591 C C . VAL A 1 314 ? 1.346 1.744 -4.020 1.00 97.81 314 VAL A C 1
ATOM 2593 O O . VAL A 1 314 ? 0.779 1.664 -2.922 1.00 97.81 314 VAL A O 1
ATOM 2596 N N . LYS A 1 315 ? 2.627 2.089 -4.131 1.00 95.69 315 LYS A N 1
ATOM 2597 C CA . LYS A 1 315 ? 3.404 2.765 -3.091 1.00 95.69 315 LYS A CA 1
ATOM 2598 C C . LYS A 1 315 ? 3.907 4.087 -3.662 1.00 95.69 315 LYS A C 1
ATOM 2600 O O . LYS A 1 315 ? 4.856 4.119 -4.440 1.00 95.69 315 LYS A O 1
ATOM 2605 N N . ALA A 1 316 ? 3.221 5.176 -3.322 1.00 93.44 316 ALA A N 1
ATOM 2606 C CA . ALA A 1 316 ? 3.659 6.514 -3.706 1.00 93.44 316 ALA A CA 1
ATOM 2607 C C . ALA A 1 316 ? 4.855 6.947 -2.854 1.00 93.44 316 ALA A C 1
ATOM 2609 O O . ALA A 1 316 ? 5.848 7.386 -3.413 1.00 93.44 316 ALA A O 1
ATOM 2610 N N . ALA A 1 317 ? 4.819 6.723 -1.535 1.00 90.06 317 ALA A N 1
ATOM 2611 C CA . ALA A 1 317 ? 6.041 6.765 -0.739 1.00 90.06 317 ALA A CA 1
ATOM 2612 C C . ALA A 1 317 ? 6.739 5.399 -0.780 1.00 90.06 317 ALA A C 1
ATOM 2614 O O . ALA A 1 317 ? 6.123 4.377 -0.462 1.00 90.06 317 ALA A O 1
ATOM 2615 N N . ASN A 1 318 ? 8.020 5.369 -1.138 1.00 93.69 318 ASN A N 1
ATOM 2616 C CA . ASN A 1 318 ? 8.794 4.132 -1.245 1.00 93.69 318 ASN A CA 1
ATOM 2617 C C . ASN A 1 318 ? 10.258 4.344 -0.857 1.00 93.69 318 ASN A C 1
ATOM 2619 O O . ASN A 1 318 ? 10.780 5.456 -0.939 1.00 93.69 318 ASN A O 1
ATOM 2623 N N . PHE A 1 319 ? 10.929 3.263 -0.461 1.00 95.44 319 PHE A N 1
ATOM 2624 C CA . PHE A 1 319 ? 12.374 3.294 -0.279 1.00 95.44 319 PHE A CA 1
ATOM 2625 C C . PHE A 1 319 ? 13.090 3.393 -1.623 1.00 95.44 319 PHE A C 1
ATOM 2627 O O . PHE A 1 319 ? 12.681 2.761 -2.602 1.00 95.44 319 PHE A O 1
ATOM 2634 N N . VAL A 1 320 ? 14.159 4.183 -1.636 1.00 95.69 320 VAL A N 1
ATOM 2635 C CA . VAL A 1 320 ? 15.120 4.299 -2.730 1.00 95.69 320 VAL A CA 1
ATOM 2636 C C . VAL A 1 320 ? 16.501 4.013 -2.168 1.00 95.69 320 VAL A C 1
ATOM 2638 O O . VAL A 1 320 ? 16.868 4.593 -1.144 1.00 95.69 320 VAL A O 1
ATOM 2641 N N . TYR A 1 321 ? 17.249 3.127 -2.818 1.00 96.00 321 TYR A N 1
ATOM 2642 C CA . TYR A 1 321 ? 18.607 2.790 -2.412 1.00 96.00 321 TYR A CA 1
ATOM 2643 C C . TYR A 1 321 ? 19.611 3.142 -3.506 1.00 96.00 321 TYR A C 1
ATOM 2645 O O . TYR A 1 321 ? 19.536 2.629 -4.623 1.00 96.00 321 TYR A O 1
ATOM 2653 N N . PHE A 1 322 ? 20.546 4.027 -3.173 1.00 93.44 322 PHE A N 1
ATOM 2654 C CA . PHE A 1 322 ? 21.636 4.459 -4.041 1.00 93.44 322 PHE A CA 1
ATOM 2655 C C . PHE A 1 322 ? 22.815 3.518 -3.817 1.00 93.44 322 PHE A C 1
ATOM 2657 O O . PHE A 1 322 ? 23.453 3.561 -2.763 1.00 93.44 322 PHE A O 1
ATOM 2664 N N . LEU A 1 323 ? 23.065 2.632 -4.783 1.00 90.06 323 LEU A N 1
ATOM 2665 C CA . LEU A 1 323 ? 24.009 1.521 -4.623 1.00 90.06 323 LEU A CA 1
ATOM 2666 C C . LEU A 1 323 ? 25.461 1.984 -4.480 1.00 90.06 323 LEU A C 1
ATOM 2668 O O . LEU A 1 323 ? 26.210 1.376 -3.720 1.00 90.06 323 LEU A O 1
ATOM 2672 N N . GLU A 1 324 ? 25.848 3.048 -5.186 1.00 89.56 324 GLU A N 1
ATOM 2673 C CA . GLU A 1 324 ? 27.212 3.590 -5.141 1.00 89.56 324 GLU A CA 1
ATOM 2674 C C . GLU A 1 324 ? 27.543 4.153 -3.754 1.00 89.56 324 GLU A C 1
ATOM 2676 O O . GLU A 1 324 ? 28.528 3.763 -3.126 1.00 89.56 324 GLU A O 1
ATOM 2681 N N . ASP A 1 325 ? 26.660 5.007 -3.236 1.00 89.62 325 ASP A N 1
ATOM 2682 C CA . ASP A 1 325 ? 26.876 5.727 -1.978 1.00 89.62 325 ASP A CA 1
ATOM 2683 C C . ASP A 1 325 ? 26.407 4.962 -0.736 1.00 89.62 325 ASP A C 1
ATOM 2685 O O . ASP A 1 325 ? 26.643 5.395 0.401 1.00 89.62 325 ASP A O 1
ATOM 2689 N N . LYS A 1 326 ? 25.715 3.837 -0.951 1.00 93.69 326 LYS A N 1
ATOM 2690 C CA . LYS A 1 326 ? 25.022 3.039 0.068 1.00 93.69 326 LYS A CA 1
ATOM 2691 C C . LYS A 1 326 ? 24.005 3.846 0.874 1.00 93.69 326 LYS A C 1
ATOM 2693 O O . LYS A 1 326 ? 23.824 3.631 2.078 1.00 93.69 326 LYS A O 1
ATOM 2698 N N . ILE A 1 327 ? 23.359 4.810 0.224 1.00 94.00 327 ILE A N 1
ATOM 2699 C CA . ILE A 1 327 ? 22.382 5.699 0.853 1.00 94.00 327 ILE A CA 1
ATOM 2700 C C . ILE A 1 327 ? 20.988 5.102 0.699 1.00 94.00 327 ILE A C 1
ATOM 2702 O O . ILE A 1 327 ? 20.545 4.799 -0.405 1.00 94.00 327 ILE A O 1
ATOM 2706 N N . LEU A 1 328 ? 20.267 4.991 1.812 1.00 93.94 328 LEU A N 1
ATOM 2707 C CA . LEU A 1 328 ? 18.833 4.746 1.816 1.00 93.94 328 LEU A CA 1
ATOM 2708 C C . LEU A 1 328 ? 18.096 6.078 1.966 1.00 93.94 328 LEU A C 1
ATOM 2710 O O . LEU A 1 328 ? 18.421 6.897 2.830 1.00 93.94 328 LEU A O 1
ATOM 2714 N N . ALA A 1 329 ? 17.069 6.280 1.153 1.00 94.12 329 ALA A N 1
ATOM 2715 C CA . ALA A 1 329 ? 16.180 7.425 1.228 1.00 94.12 329 ALA A CA 1
ATOM 2716 C C . ALA A 1 329 ? 14.717 6.994 1.072 1.00 94.12 329 ALA A C 1
ATOM 2718 O O . ALA A 1 329 ? 14.413 5.880 0.643 1.00 94.12 329 ALA A O 1
ATOM 2719 N N . ILE A 1 330 ? 13.799 7.885 1.433 1.00 92.56 330 ILE A N 1
ATOM 2720 C CA . ILE A 1 330 ? 12.363 7.721 1.209 1.00 92.56 330 ILE A CA 1
ATOM 2721 C C . ILE A 1 330 ? 11.946 8.737 0.156 1.00 92.56 330 ILE A C 1
ATOM 2723 O O . ILE A 1 330 ? 12.068 9.939 0.386 1.00 92.56 330 ILE A O 1
ATOM 2727 N N . ARG A 1 331 ? 11.432 8.261 -0.978 1.00 92.38 331 ARG A N 1
ATOM 2728 C CA . ARG A 1 331 ? 10.816 9.113 -1.997 1.00 92.38 331 ARG A CA 1
ATOM 2729 C C . ARG A 1 331 ? 9.429 9.541 -1.532 1.00 92.38 331 ARG A C 1
ATOM 2731 O O . ARG A 1 331 ? 8.683 8.707 -1.021 1.00 92.38 331 ARG A O 1
ATOM 2738 N N . THR A 1 332 ? 9.104 10.823 -1.709 1.00 87.38 332 THR A N 1
ATOM 2739 C CA . THR A 1 332 ? 7.786 11.427 -1.425 1.00 87.38 332 THR A CA 1
ATOM 2740 C C . THR A 1 332 ? 7.174 10.971 -0.087 1.00 87.38 332 THR A C 1
ATOM 2742 O O . THR A 1 332 ? 6.087 10.386 -0.061 1.00 87.38 332 THR A O 1
ATOM 2745 N N . PRO A 1 333 ? 7.874 11.187 1.044 1.00 84.38 333 PRO A N 1
ATOM 2746 C CA . PRO A 1 333 ? 7.366 10.817 2.364 1.00 84.38 333 PRO A CA 1
ATOM 2747 C C . PRO A 1 333 ? 6.046 11.535 2.677 1.00 84.38 333 PRO A C 1
ATOM 2749 O O . PRO A 1 333 ? 5.855 12.695 2.316 1.00 84.38 333 PRO A O 1
ATOM 2752 N N . GLY A 1 334 ? 5.126 10.853 3.363 1.00 80.81 334 GLY A N 1
ATOM 2753 C CA . GLY A 1 334 ? 3.783 11.372 3.646 1.00 80.81 334 GLY A CA 1
ATOM 2754 C C . GLY A 1 334 ? 2.760 11.065 2.548 1.00 80.81 334 GLY A C 1
ATOM 2755 O O . GLY A 1 334 ? 1.576 11.392 2.692 1.00 80.81 334 GLY A O 1
ATOM 2756 N N . GLU A 1 335 ? 3.180 10.409 1.463 1.00 85.69 335 GLU A N 1
ATOM 2757 C CA . GLU A 1 335 ? 2.288 9.848 0.448 1.00 85.69 335 GLU A CA 1
ATOM 2758 C C . GLU A 1 335 ? 1.794 8.424 0.785 1.00 85.69 335 GLU A C 1
ATOM 2760 O O . GLU A 1 335 ? 1.150 7.778 -0.041 1.00 85.69 335 GLU A O 1
ATOM 2765 N N . GLU A 1 336 ? 2.050 7.909 1.993 1.00 87.06 336 GLU A N 1
ATOM 2766 C CA . GLU A 1 336 ? 1.500 6.630 2.459 1.00 87.06 336 GLU A CA 1
ATOM 2767 C C . GLU A 1 336 ? 0.008 6.695 2.834 1.00 87.06 336 GLU A C 1
ATOM 2769 O O . GLU A 1 336 ? -0.504 7.700 3.324 1.00 87.06 336 GLU A O 1
ATOM 2774 N N . ASN A 1 337 ? -0.668 5.550 2.722 1.00 85.25 337 ASN A N 1
ATOM 2775 C CA . ASN A 1 337 ? -1.997 5.270 3.281 1.00 85.25 337 ASN A CA 1
ATOM 2776 C C . ASN A 1 337 ? -3.127 6.221 2.841 1.00 85.25 337 ASN A C 1
ATOM 2778 O O . ASN A 1 337 ? -4.093 6.434 3.584 1.00 85.25 337 ASN A O 1
ATOM 2782 N N . LYS A 1 338 ? -3.066 6.749 1.617 1.00 83.69 338 LYS A N 1
ATOM 2783 C CA . LYS A 1 338 ? -4.086 7.653 1.072 1.00 83.69 338 LYS A CA 1
ATOM 2784 C C . LYS A 1 338 ? -4.374 7.392 -0.401 1.00 83.69 338 LYS A C 1
ATOM 2786 O O . LYS A 1 338 ? -3.599 6.746 -1.102 1.00 83.69 338 LYS A O 1
ATOM 2791 N N . PHE A 1 339 ? -5.511 7.900 -0.871 1.00 91.31 339 PHE A N 1
ATOM 2792 C CA . PHE A 1 339 ? -5.792 7.938 -2.303 1.00 91.31 339 PHE A CA 1
ATOM 2793 C C . PHE A 1 339 ? -4.873 8.957 -2.972 1.00 91.31 339 PHE A C 1
ATOM 2795 O O . PHE A 1 339 ? -4.723 10.075 -2.477 1.00 91.31 339 PHE A O 1
ATOM 2802 N N . VAL A 1 340 ? -4.266 8.547 -4.076 1.00 92.62 340 VAL A N 1
ATOM 2803 C CA . VAL A 1 340 ? -3.271 9.320 -4.823 1.00 92.62 340 VAL A CA 1
ATOM 2804 C C . VAL A 1 340 ? -3.636 9.317 -6.300 1.00 92.62 340 VAL A C 1
ATOM 2806 O O . VAL A 1 340 ? -4.456 8.515 -6.738 1.00 92.62 340 VAL A O 1
ATOM 2809 N N . ASN A 1 341 ? -3.011 10.200 -7.074 1.00 92.38 341 ASN A N 1
ATOM 2810 C CA . ASN A 1 341 ? -3.174 10.202 -8.529 1.00 92.38 341 ASN A CA 1
ATOM 2811 C C . ASN A 1 341 ? -2.113 9.349 -9.245 1.00 92.38 341 ASN A C 1
ATOM 2813 O O . ASN A 1 341 ? -2.235 9.052 -10.428 1.00 92.38 341 ASN A O 1
ATOM 2817 N N . PHE A 1 342 ? -1.046 8.989 -8.540 1.00 92.25 342 PHE A N 1
ATOM 2818 C CA . PHE A 1 342 ? 0.077 8.234 -9.070 1.00 92.25 342 PHE A CA 1
ATOM 2819 C C . PHE A 1 342 ? 0.879 7.648 -7.904 1.00 92.25 342 PHE A C 1
ATOM 2821 O O . PHE A 1 342 ? 0.887 8.210 -6.808 1.00 92.25 342 PHE A O 1
ATOM 2828 N N . GLY A 1 343 ? 1.554 6.530 -8.142 1.00 89.50 343 GLY A N 1
ATOM 2829 C CA . GLY A 1 343 ? 2.606 6.002 -7.278 1.00 89.50 343 GLY A CA 1
ATOM 2830 C C . GLY A 1 343 ? 3.699 5.388 -8.141 1.00 89.50 343 GLY A C 1
ATOM 2831 O O . GLY A 1 343 ? 3.577 5.401 -9.359 1.00 89.50 343 GLY A O 1
ATOM 2832 N N . ASN A 1 344 ? 4.763 4.859 -7.539 1.00 88.88 344 ASN A N 1
ATOM 2833 C CA . ASN A 1 344 ? 5.877 4.330 -8.324 1.00 88.88 344 ASN A CA 1
ATOM 2834 C C . ASN A 1 344 ? 5.411 3.188 -9.257 1.00 88.88 344 ASN A C 1
ATOM 2836 O O . ASN A 1 344 ? 4.739 2.261 -8.795 1.00 88.88 344 ASN A O 1
ATOM 2840 N N . GLY A 1 345 ? 5.748 3.247 -10.549 1.00 88.25 345 GLY A N 1
ATOM 2841 C CA . GLY A 1 345 ? 5.319 2.273 -11.554 1.00 88.25 345 GLY A CA 1
ATOM 2842 C C . GLY A 1 345 ? 5.747 0.843 -11.278 1.00 88.25 345 GLY A C 1
ATOM 2843 O O . GLY A 1 345 ? 5.028 -0.082 -11.657 1.00 88.25 345 GLY A O 1
ATOM 2844 N N . SER A 1 346 ? 6.859 0.641 -10.571 1.00 92.50 346 SER A N 1
ATOM 2845 C CA . SER A 1 346 ? 7.311 -0.682 -10.125 1.00 92.50 346 SER A CA 1
ATOM 2846 C C . SER A 1 346 ? 6.434 -1.275 -9.015 1.00 92.50 346 SER A C 1
ATOM 2848 O O . SER A 1 346 ? 6.608 -2.415 -8.596 1.00 92.50 346 SER A O 1
ATOM 2850 N N . THR A 1 347 ? 5.449 -0.517 -8.520 1.00 96.75 347 THR A N 1
ATOM 2851 C CA . THR A 1 347 ? 4.631 -0.899 -7.362 1.00 96.75 347 THR A CA 1
ATOM 2852 C C . THR A 1 347 ? 3.156 -1.121 -7.684 1.00 96.75 347 THR A C 1
ATOM 2854 O O . THR A 1 347 ? 2.338 -1.229 -6.768 1.00 96.75 347 THR A O 1
ATOM 2857 N N . LEU A 1 348 ? 2.807 -1.170 -8.970 1.00 98.31 348 LEU A N 1
ATOM 2858 C CA . LEU A 1 348 ? 1.431 -1.303 -9.434 1.00 98.31 348 LEU A CA 1
ATOM 2859 C C . LEU A 1 348 ? 0.883 -2.710 -9.165 1.00 98.31 348 LEU A C 1
ATOM 2861 O O . LEU A 1 348 ? 1.288 -3.690 -9.789 1.00 98.31 348 LEU A O 1
ATOM 2865 N N . VAL A 1 349 ? -0.121 -2.792 -8.293 1.00 98.44 349 VAL A N 1
ATOM 2866 C CA . VAL A 1 349 ? -0.957 -3.983 -8.119 1.00 98.44 349 VAL A CA 1
ATOM 2867 C C . VAL A 1 349 ? -2.393 -3.626 -8.476 1.00 98.44 349 VAL A C 1
ATOM 2869 O O . VAL A 1 349 ? -2.991 -2.723 -7.898 1.00 98.44 349 VAL A O 1
ATOM 2872 N N . ILE A 1 350 ? -2.953 -4.314 -9.462 1.00 98.50 350 ILE A N 1
ATOM 2873 C CA . ILE A 1 350 ? -4.131 -3.888 -10.219 1.00 98.50 350 ILE A CA 1
ATOM 2874 C C . ILE A 1 350 ? -5.152 -5.027 -10.242 1.00 98.50 350 ILE A C 1
ATOM 2876 O O . ILE A 1 350 ? -4.797 -6.188 -10.456 1.00 98.50 350 ILE A O 1
ATOM 2880 N N . LYS A 1 351 ? -6.442 -4.727 -10.057 1.00 97.62 351 LYS A N 1
ATOM 2881 C CA . LYS A 1 351 ? -7.486 -5.727 -10.335 1.00 97.62 351 LYS A CA 1
ATOM 2882 C C . LYS A 1 351 ? -7.514 -6.022 -11.830 1.00 97.62 351 LYS A C 1
ATOM 2884 O O . LYS A 1 351 ? -7.633 -5.099 -12.625 1.00 97.62 351 LYS A O 1
ATOM 2889 N N . LYS A 1 352 ? -7.498 -7.293 -12.233 1.00 97.25 352 LYS A N 1
ATOM 2890 C CA . LYS A 1 352 ? -7.451 -7.665 -13.654 1.00 97.25 352 LYS A CA 1
ATOM 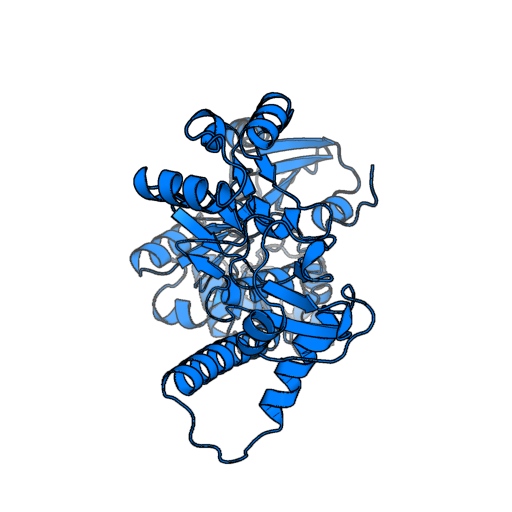2891 C C . LYS A 1 352 ? -8.615 -7.070 -14.469 1.00 97.25 352 LYS A C 1
ATOM 2893 O O . LYS A 1 352 ? -8.436 -6.733 -15.630 1.00 97.25 352 LYS A O 1
ATOM 2898 N N . GLU A 1 353 ? -9.781 -6.867 -13.856 1.00 96.75 353 GLU A N 1
ATOM 2899 C CA . GLU A 1 353 ? -10.945 -6.241 -14.505 1.00 96.75 353 GLU A CA 1
ATOM 2900 C C . GLU A 1 353 ? -10.729 -4.777 -14.936 1.00 96.75 353 GLU A C 1
ATOM 2902 O O . GLU A 1 353 ? -11.397 -4.327 -15.863 1.00 96.75 353 GLU A O 1
ATOM 2907 N N . VAL A 1 354 ? -9.771 -4.052 -14.338 1.00 98.19 354 VAL A N 1
ATOM 2908 C CA . VAL A 1 354 ? -9.371 -2.696 -14.774 1.00 98.19 354 VAL A CA 1
ATOM 2909 C C . VAL A 1 354 ? -8.952 -2.698 -16.243 1.00 98.19 354 VAL A C 1
ATOM 2911 O O . VAL A 1 354 ? -9.277 -1.774 -16.991 1.00 98.19 354 VAL A O 1
ATOM 2914 N N . PHE A 1 355 ? -8.310 -3.781 -16.681 1.00 98.38 355 PHE A N 1
ATOM 2915 C CA . PHE A 1 355 ? -7.821 -3.928 -18.043 1.00 98.38 355 PHE A CA 1
ATOM 2916 C C . PHE A 1 355 ? -8.927 -4.109 -19.096 1.00 98.38 355 P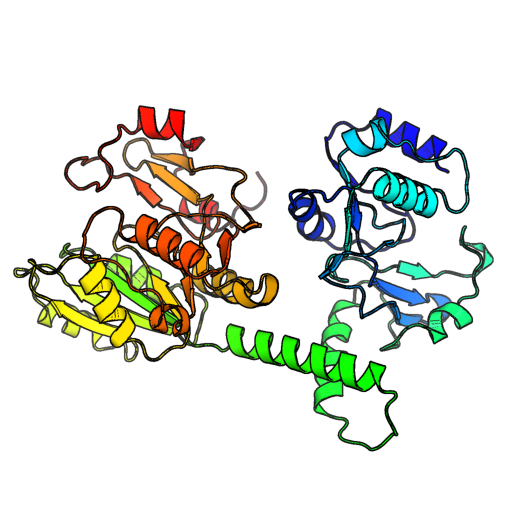HE A C 1
ATOM 2918 O O . PHE A 1 355 ? -8.653 -4.046 -20.293 1.00 98.38 355 PHE A O 1
ATOM 2925 N N . ASN A 1 356 ? -10.191 -4.251 -18.688 1.00 96.94 356 ASN A N 1
ATOM 2926 C CA . ASN A 1 356 ? -11.322 -4.180 -19.618 1.00 96.94 356 ASN A CA 1
ATOM 2927 C C . ASN A 1 356 ? -11.570 -2.752 -20.131 1.00 96.94 356 ASN A C 1
ATOM 2929 O O . ASN A 1 356 ? -12.167 -2.589 -21.191 1.00 96.94 356 ASN A O 1
ATOM 2933 N N . SER A 1 357 ? -11.106 -1.736 -19.395 1.00 97.50 357 SER A N 1
ATOM 2934 C CA . SER A 1 357 ? -11.318 -0.321 -19.729 1.00 97.50 357 SER A CA 1
ATOM 2935 C C . SER A 1 357 ? -10.018 0.456 -19.935 1.00 97.50 357 SER A C 1
ATOM 2937 O O . SER A 1 357 ? -10.009 1.427 -20.685 1.00 97.50 357 SER A O 1
ATOM 2939 N N . VAL A 1 358 ? -8.924 0.062 -19.272 1.00 98.25 358 VAL A N 1
ATOM 2940 C CA . VAL A 1 358 ? -7.646 0.791 -19.301 1.00 98.25 358 VAL A CA 1
ATOM 2941 C C . VAL A 1 358 ? -6.490 -0.163 -19.581 1.00 98.25 358 VAL A C 1
ATOM 2943 O O . VAL A 1 358 ? -6.272 -1.118 -18.844 1.00 98.25 358 VAL A O 1
ATOM 2946 N N . ARG A 1 359 ? -5.714 0.109 -20.630 1.00 98.38 359 ARG A N 1
ATOM 2947 C CA . ARG A 1 359 ? -4.501 -0.642 -20.997 1.00 98.38 359 ARG A CA 1
ATOM 2948 C C . ARG A 1 359 ? -3.272 0.255 -20.886 1.00 98.38 359 ARG A C 1
ATOM 2950 O O . ARG A 1 359 ? -3.400 1.477 -20.948 1.00 98.38 359 ARG A O 1
ATOM 2957 N N . PHE A 1 360 ? -2.088 -0.340 -20.730 1.00 98.38 360 PHE A N 1
ATOM 2958 C CA . PHE A 1 360 ? -0.843 0.417 -20.878 1.00 98.38 360 PHE A CA 1
ATOM 2959 C C . PHE A 1 360 ? -0.753 0.943 -22.312 1.00 98.38 360 PHE A C 1
ATOM 2961 O O . PHE A 1 360 ? -1.141 0.249 -23.253 1.00 98.38 360 PHE A O 1
ATOM 2968 N N . ARG A 1 361 ? -0.285 2.177 -22.490 1.00 98.19 361 ARG A N 1
ATOM 2969 C CA . ARG A 1 361 ? -0.125 2.758 -23.828 1.00 98.19 361 ARG A CA 1
ATOM 2970 C C . ARG A 1 361 ? 1.078 2.143 -24.534 1.00 98.19 361 ARG A C 1
ATOM 2972 O O . ARG A 1 361 ? 2.006 1.692 -23.873 1.00 98.19 361 ARG A O 1
ATOM 2979 N N . ASP A 1 362 ? 1.076 2.181 -25.861 1.00 97.81 362 ASP A N 1
ATOM 2980 C CA . ASP A 1 362 ? 2.201 1.737 -26.685 1.00 97.81 362 ASP A CA 1
ATOM 2981 C C . ASP A 1 362 ? 3.393 2.704 -26.558 1.00 97.81 362 ASP A C 1
ATOM 2983 O O . ASP A 1 362 ? 3.550 3.646 -27.334 1.00 97.81 362 ASP A O 1
ATOM 2987 N N . MET A 1 363 ? 4.165 2.544 -25.483 1.00 95.62 363 MET A N 1
ATOM 2988 C CA . MET A 1 363 ? 5.337 3.349 -25.145 1.00 95.62 363 MET A CA 1
ATOM 2989 C C . MET A 1 363 ? 6.209 2.645 -24.105 1.00 95.62 363 MET A C 1
ATOM 2991 O O . MET A 1 363 ? 5.743 1.782 -23.361 1.00 95.62 363 MET A O 1
ATOM 2995 N N . SER A 1 364 ? 7.481 3.044 -24.057 1.00 92.44 364 SER A N 1
ATOM 2996 C CA . SER A 1 364 ? 8.480 2.479 -23.137 1.00 92.44 364 SER A CA 1
ATOM 2997 C C . SER A 1 364 ? 8.981 3.460 -22.077 1.00 92.44 364 SER A C 1
ATOM 2999 O O . SER A 1 364 ? 9.889 3.136 -21.321 1.00 92.44 364 SER A O 1
ATOM 3001 N N . ILE A 1 365 ? 8.431 4.677 -22.043 1.00 89.56 365 ILE A N 1
ATOM 3002 C CA . ILE A 1 365 ? 8.759 5.700 -21.048 1.00 89.56 365 ILE A CA 1
ATOM 3003 C C . ILE A 1 365 ? 7.448 6.262 -20.509 1.00 89.56 365 ILE A C 1
ATOM 3005 O O . ILE A 1 365 ? 6.617 6.731 -21.289 1.00 89.56 365 ILE A O 1
ATOM 3009 N N . ALA A 1 366 ? 7.313 6.273 -19.181 1.00 90.44 366 ALA A N 1
ATOM 3010 C CA . ALA A 1 366 ? 6.161 6.814 -18.458 1.00 90.44 366 ALA A CA 1
ATOM 3011 C C . ALA A 1 366 ? 4.835 6.078 -18.740 1.00 90.44 366 ALA A C 1
ATOM 3013 O O . ALA A 1 366 ? 3.750 6.650 -18.589 1.00 90.44 366 ALA A O 1
ATOM 3014 N N . GLU A 1 367 ? 4.902 4.810 -19.148 1.00 94.19 367 GLU A N 1
ATOM 3015 C CA . GLU A 1 367 ? 3.736 3.958 -19.376 1.00 94.19 367 GLU A CA 1
ATOM 3016 C C . GLU A 1 367 ? 2.879 3.814 -18.109 1.00 94.19 367 GLU A C 1
ATOM 3018 O O . GLU A 1 367 ? 1.650 3.819 -18.181 1.00 94.19 367 GLU A O 1
ATOM 3023 N N . ASP A 1 368 ? 3.524 3.769 -16.945 1.00 94.06 368 ASP A N 1
ATOM 3024 C CA . ASP A 1 368 ? 2.933 3.737 -15.610 1.00 94.06 368 ASP A CA 1
ATOM 3025 C C . ASP A 1 368 ? 2.190 5.036 -15.249 1.00 94.06 368 ASP A C 1
ATOM 3027 O O . ASP A 1 368 ? 1.069 5.001 -14.728 1.00 94.06 368 ASP A O 1
ATOM 3031 N N . VAL A 1 369 ? 2.783 6.191 -15.568 1.00 95.12 369 VAL A N 1
ATOM 3032 C CA . VAL A 1 369 ? 2.194 7.519 -15.364 1.00 95.12 369 VAL A CA 1
ATOM 3033 C C . VAL A 1 369 ? 0.915 7.634 -16.177 1.00 95.12 369 VAL A C 1
ATOM 3035 O O . VAL A 1 369 ? -0.135 7.996 -15.639 1.00 95.12 369 VAL A O 1
ATOM 3038 N N . TYR A 1 370 ? 0.979 7.301 -17.467 1.00 97.38 370 TYR A N 1
ATOM 3039 C CA . TYR A 1 370 ? -0.187 7.381 -18.338 1.00 97.38 370 TYR A CA 1
ATOM 3040 C C . TYR A 1 370 ? -1.252 6.342 -17.988 1.00 97.38 370 TYR A C 1
ATOM 3042 O O . TYR A 1 370 ? -2.435 6.677 -18.023 1.00 97.38 370 TYR A O 1
ATOM 3050 N N . PHE A 1 371 ? -0.863 5.141 -17.556 1.00 98.19 371 PHE A N 1
ATOM 3051 C CA . PHE A 1 371 ? -1.806 4.150 -17.041 1.00 98.19 371 PHE A CA 1
ATOM 3052 C C . PHE A 1 371 ? -2.588 4.682 -15.831 1.00 98.19 371 PHE A C 1
ATOM 3054 O O . PHE A 1 371 ? -3.818 4.596 -15.797 1.00 98.19 371 PHE A O 1
ATOM 3061 N N . CYS A 1 372 ? -1.907 5.301 -14.858 1.00 97.88 372 CYS A N 1
ATOM 3062 C CA . CYS A 1 372 ? -2.569 5.916 -13.704 1.00 97.88 372 CYS A CA 1
ATOM 3063 C C . CYS A 1 372 ? -3.499 7.068 -14.119 1.00 97.88 372 CYS A C 1
ATOM 3065 O O . CYS A 1 372 ? -4.628 7.162 -13.632 1.00 97.88 372 CYS A O 1
ATOM 3067 N N . GLN A 1 373 ? -3.063 7.922 -15.051 1.00 97.69 373 GLN A N 1
ATOM 3068 C CA . GLN A 1 373 ? -3.905 8.997 -15.586 1.00 97.69 373 GLN A CA 1
ATOM 3069 C C . GLN A 1 373 ? -5.169 8.455 -16.261 1.00 97.69 373 GLN A C 1
ATOM 3071 O O . GLN A 1 373 ? -6.259 8.987 -16.047 1.00 97.69 373 GLN A O 1
ATOM 3076 N N . ASP A 1 374 ? -5.041 7.397 -17.059 1.00 98.19 374 ASP A N 1
ATOM 3077 C CA . ASP A 1 374 ? -6.164 6.793 -17.770 1.00 98.19 374 ASP A CA 1
ATOM 3078 C C . ASP A 1 374 ? -7.115 6.066 -16.806 1.00 98.19 374 ASP A C 1
ATOM 3080 O O . ASP A 1 374 ? -8.333 6.148 -16.978 1.00 98.19 374 ASP A O 1
ATOM 3084 N N . CYS A 1 375 ? -6.601 5.478 -15.720 1.00 98.19 375 CYS A N 1
ATOM 3085 C CA . CYS A 1 375 ? -7.418 4.974 -14.612 1.00 98.19 375 CYS A CA 1
ATOM 3086 C C . CYS A 1 375 ? -8.269 6.087 -13.980 1.00 98.19 375 CYS A C 1
ATOM 3088 O O . CYS A 1 375 ? -9.481 5.931 -13.828 1.00 98.19 375 CYS A O 1
ATOM 3090 N N . ILE A 1 376 ? -7.672 7.240 -13.662 1.00 97.44 376 ILE A N 1
ATOM 3091 C CA . ILE A 1 376 ? -8.393 8.376 -13.059 1.00 97.44 376 ILE A CA 1
ATOM 3092 C C . ILE A 1 376 ? -9.463 8.920 -14.004 1.00 97.44 376 ILE A C 1
ATOM 3094 O O . ILE A 1 376 ? -10.585 9.191 -13.571 1.00 97.44 376 ILE A O 1
ATOM 3098 N N . LYS A 1 377 ? -9.144 9.046 -15.299 1.00 97.62 377 LYS A N 1
ATOM 3099 C CA . LYS A 1 377 ? -10.114 9.455 -16.329 1.00 97.62 377 LYS A CA 1
ATOM 3100 C C . LYS A 1 377 ? -11.304 8.499 -16.419 1.00 97.62 377 LYS A C 1
ATOM 3102 O O . LYS A 1 377 ? -12.410 8.948 -16.690 1.00 97.62 377 LYS A O 1
ATOM 3107 N N . ASN A 1 378 ? -11.090 7.215 -16.133 1.00 97.38 378 ASN A N 1
ATOM 3108 C CA . ASN A 1 378 ? -12.131 6.188 -16.059 1.00 97.38 378 ASN A CA 1
ATOM 3109 C C . ASN A 1 378 ? -12.738 6.033 -14.648 1.00 97.38 378 ASN A C 1
ATOM 3111 O O . ASN A 1 378 ? -13.345 5.008 -14.343 1.00 97.38 378 ASN A O 1
ATOM 3115 N N . HIS A 1 379 ? -12.592 7.042 -13.780 1.00 96.44 379 HIS A N 1
ATOM 3116 C CA . HIS A 1 379 ? -13.141 7.082 -12.418 1.00 96.44 379 HIS A CA 1
ATOM 3117 C C . HIS A 1 379 ? -12.667 5.949 -11.491 1.00 96.44 379 HIS A C 1
ATOM 3119 O O . HIS A 1 379 ? -13.320 5.643 -10.488 1.00 96.44 379 HIS A O 1
ATOM 3125 N N . MET A 1 380 ? -11.521 5.342 -11.796 1.00 97.62 380 MET A N 1
ATOM 3126 C CA . MET A 1 380 ? -10.917 4.302 -10.971 1.00 97.62 380 MET A CA 1
ATOM 3127 C C . MET A 1 380 ? -10.140 4.921 -9.813 1.00 97.62 380 MET A C 1
ATOM 3129 O O . MET A 1 380 ? -9.537 5.990 -9.930 1.00 97.62 380 MET A O 1
ATOM 3133 N N . LYS A 1 381 ? -10.141 4.234 -8.671 1.00 95.94 381 LYS A N 1
ATOM 3134 C CA . LYS A 1 381 ? -9.470 4.713 -7.459 1.00 95.94 381 LYS A CA 1
ATOM 3135 C C . LYS A 1 381 ? -8.084 4.098 -7.320 1.00 95.94 381 LYS A C 1
ATOM 3137 O O . LYS A 1 381 ? -7.957 2.873 -7.290 1.00 95.94 381 LYS A O 1
ATOM 3142 N N . ILE A 1 382 ? -7.079 4.947 -7.125 1.00 97.81 382 ILE A N 1
ATOM 3143 C CA . ILE A 1 382 ? -5.694 4.545 -6.862 1.00 97.81 382 ILE A CA 1
ATOM 3144 C C . ILE A 1 382 ? -5.361 4.837 -5.398 1.00 97.81 382 ILE A C 1
ATOM 3146 O O . ILE A 1 382 ? -5.565 5.954 -4.920 1.00 97.81 382 ILE A O 1
ATOM 3150 N N . TYR A 1 383 ? -4.874 3.836 -4.668 1.00 95.81 383 TYR A N 1
ATOM 3151 C CA . TYR A 1 383 ? -4.528 3.973 -3.254 1.00 95.81 383 TYR A CA 1
ATOM 3152 C C . TYR A 1 383 ? -3.067 3.619 -2.994 1.00 95.81 383 TYR A C 1
ATOM 3154 O O . TYR A 1 383 ? -2.609 2.537 -3.353 1.00 95.81 383 TYR A O 1
ATOM 3162 N N . SER A 1 384 ? -2.352 4.520 -2.327 1.00 95.00 384 SER A N 1
ATOM 3163 C CA . SER A 1 384 ? -0.979 4.316 -1.880 1.00 95.00 384 SER A CA 1
ATOM 3164 C C . SER A 1 384 ? -0.952 3.647 -0.508 1.00 95.00 384 SER A C 1
ATOM 3166 O O . SER A 1 384 ? -1.612 4.102 0.425 1.00 95.00 384 SER A O 1
ATOM 3168 N N . THR A 1 385 ? -0.184 2.567 -0.373 1.00 89.06 385 THR A N 1
ATOM 3169 C CA . THR A 1 385 ? 0.006 1.834 0.891 1.00 89.06 385 THR A CA 1
ATOM 3170 C C . THR A 1 385 ? 1.235 2.331 1.657 1.00 89.06 385 THR A C 1
ATOM 3172 O O . THR A 1 385 ? 1.774 3.397 1.372 1.00 89.06 385 THR A O 1
ATOM 3175 N N . ASN A 1 386 ? 1.667 1.587 2.678 1.00 86.25 386 ASN A N 1
ATOM 3176 C CA . ASN A 1 386 ? 2.921 1.856 3.377 1.00 86.25 386 ASN A CA 1
ATOM 3177 C C . ASN A 1 386 ? 4.147 1.713 2.444 1.00 86.25 386 ASN A C 1
ATOM 3179 O O . ASN A 1 386 ? 4.082 1.052 1.410 1.00 86.25 386 ASN A O 1
ATOM 3183 N N . LYS A 1 387 ? 5.292 2.261 2.853 1.00 89.19 387 LYS A N 1
ATOM 3184 C CA . LYS A 1 387 ? 6.566 2.214 2.107 1.00 89.19 387 LYS A CA 1
ATOM 3185 C C . LYS A 1 387 ? 7.356 0.898 2.198 1.00 89.19 387 LYS A C 1
ATOM 3187 O O . LYS A 1 387 ? 8.363 0.755 1.514 1.00 89.19 387 LYS A O 1
ATOM 3192 N N . TYR A 1 388 ? 6.945 -0.042 3.049 1.00 91.38 388 TYR A N 1
ATOM 3193 C CA . TYR A 1 388 ? 7.713 -1.256 3.348 1.00 91.38 388 TYR A CA 1
ATOM 3194 C C . TYR A 1 388 ? 7.604 -2.318 2.254 1.00 91.38 388 TYR A C 1
ATOM 3196 O O . TYR A 1 388 ? 6.702 -2.293 1.414 1.00 91.38 388 TYR A O 1
ATOM 3204 N N . HIS A 1 389 ? 8.522 -3.282 2.319 1.00 94.62 389 HIS A N 1
ATOM 3205 C CA . HIS A 1 389 ? 8.626 -4.433 1.426 1.00 94.62 389 HIS A CA 1
ATOM 3206 C C . HIS A 1 389 ? 8.846 -4.072 -0.047 1.00 94.62 389 HIS A C 1
ATOM 3208 O O . HIS A 1 389 ? 8.562 -4.883 -0.918 1.00 94.62 389 HIS A O 1
ATOM 3214 N N . HIS A 1 390 ? 9.364 -2.882 -0.334 1.00 97.25 390 HIS A N 1
ATOM 3215 C CA . HIS A 1 390 ? 9.759 -2.479 -1.676 1.00 97.25 390 HIS A CA 1
ATOM 3216 C C . HIS A 1 390 ? 10.970 -1.553 -1.607 1.00 97.25 390 HIS A C 1
ATOM 3218 O O . HIS A 1 390 ? 10.980 -0.648 -0.769 1.00 97.25 390 HIS A O 1
ATOM 3224 N N . ILE A 1 391 ? 11.956 -1.749 -2.480 1.00 97.31 391 ILE A N 1
ATOM 3225 C CA . ILE A 1 391 ? 13.078 -0.823 -2.661 1.00 97.31 391 ILE A CA 1
ATOM 3226 C C . ILE A 1 391 ? 13.283 -0.618 -4.153 1.00 97.31 391 ILE A C 1
ATOM 3228 O O . ILE A 1 391 ? 13.445 -1.589 -4.883 1.00 97.31 391 ILE A O 1
ATOM 3232 N N . TYR A 1 392 ? 13.310 0.653 -4.545 1.00 95.31 392 TYR A N 1
ATOM 3233 C CA . TYR A 1 392 ? 13.742 1.078 -5.867 1.00 95.31 392 TYR A CA 1
ATOM 3234 C C . TYR A 1 392 ? 15.258 1.284 -5.871 1.00 95.31 392 TYR A C 1
ATOM 3236 O O . TYR A 1 392 ? 15.760 2.068 -5.053 1.00 95.31 392 TYR A O 1
ATOM 3244 N N . PHE A 1 393 ? 15.991 0.607 -6.751 1.00 93.44 393 PHE A N 1
ATOM 3245 C CA . PHE A 1 393 ? 17.447 0.750 -6.810 1.00 93.44 393 PHE A CA 1
ATOM 3246 C C . PHE A 1 393 ? 17.888 1.810 -7.816 1.00 93.44 393 PHE A C 1
ATOM 3248 O O . PHE A 1 393 ? 17.457 1.855 -8.964 1.00 93.44 393 PHE A O 1
ATOM 3255 N N . ARG A 1 394 ? 18.828 2.661 -7.395 1.00 88.75 394 ARG A N 1
ATOM 3256 C CA . ARG A 1 394 ? 19.567 3.553 -8.292 1.00 88.75 394 ARG A CA 1
ATOM 3257 C C . ARG A 1 394 ? 20.997 3.049 -8.436 1.00 88.75 394 ARG A C 1
ATOM 3259 O O . ARG A 1 394 ? 21.818 3.168 -7.528 1.00 88.75 394 ARG A O 1
ATOM 3266 N N . HIS A 1 395 ? 21.259 2.439 -9.588 1.00 82.62 395 HIS A N 1
ATOM 3267 C CA . HIS A 1 395 ? 22.567 1.924 -9.989 1.00 82.62 395 HIS A CA 1
ATOM 3268 C C . HIS A 1 395 ? 23.518 3.055 -10.453 1.00 82.62 395 HIS A C 1
ATOM 3270 O O . HIS A 1 395 ? 23.050 4.056 -10.990 1.00 82.62 395 HIS A O 1
ATOM 3276 N N . PRO A 1 396 ? 24.849 2.891 -10.352 1.00 66.62 396 PRO A N 1
ATOM 3277 C CA . PRO A 1 396 ? 25.829 3.907 -10.774 1.00 66.62 396 PRO A CA 1
ATOM 3278 C C . PRO A 1 396 ? 25.755 4.272 -12.273 1.00 66.62 396 PRO A C 1
ATOM 3280 O O . PRO A 1 396 ? 26.060 5.389 -12.696 1.00 66.62 396 PRO A O 1
ATOM 3283 N N . ASN A 1 397 ? 25.351 3.319 -13.123 1.00 63.62 397 ASN A N 1
ATOM 3284 C CA . ASN A 1 397 ? 25.407 3.482 -14.574 1.00 63.62 397 ASN A CA 1
ATOM 3285 C C . ASN A 1 397 ? 24.162 4.194 -15.132 1.00 63.62 397 ASN A C 1
ATOM 3287 O O . ASN A 1 397 ? 23.196 3.572 -15.575 1.00 63.62 397 ASN A O 1
ATOM 3291 N N . LYS A 1 398 ? 24.227 5.528 -15.190 1.00 56.47 398 LYS A N 1
ATOM 3292 C CA . LYS A 1 398 ? 23.147 6.411 -15.674 1.00 56.47 398 LYS A CA 1
ATOM 3293 C C . LYS A 1 398 ? 22.714 6.183 -17.132 1.00 56.47 398 LYS A C 1
ATOM 3295 O O . LYS A 1 398 ? 21.699 6.739 -17.542 1.00 56.47 398 LYS A O 1
ATOM 3300 N N . LYS A 1 399 ? 23.436 5.372 -17.924 1.00 51.62 399 LYS A N 1
ATOM 3301 C CA . LYS A 1 399 ? 23.017 4.987 -19.288 1.00 51.62 399 LYS A CA 1
ATOM 3302 C C . LYS A 1 399 ? 21.888 3.950 -19.313 1.00 51.62 399 LYS A C 1
ATOM 3304 O O . LYS A 1 399 ? 21.266 3.796 -20.358 1.00 51.62 399 LYS A O 1
ATOM 3309 N N . GLN A 1 400 ? 21.638 3.257 -18.201 1.00 50.84 400 GLN A N 1
ATOM 3310 C CA . GLN A 1 400 ? 20.602 2.224 -18.091 1.00 50.84 400 GLN A CA 1
ATOM 3311 C C . GLN A 1 400 ? 19.348 2.701 -17.340 1.00 50.84 400 GLN A C 1
ATOM 3313 O O . GLN A 1 400 ? 18.352 1.987 -17.322 1.00 50.84 400 GLN A O 1
ATOM 3318 N N . HIS A 1 401 ? 19.361 3.915 -16.774 1.00 53.91 401 HIS A N 1
ATOM 3319 C CA . HIS A 1 401 ? 18.203 4.476 -16.075 1.00 53.91 401 HIS A CA 1
ATOM 3320 C C . HIS A 1 401 ? 17.233 5.151 -17.031 1.00 53.91 401 HIS A C 1
ATOM 3322 O O . HIS A 1 401 ? 17.600 6.062 -17.777 1.00 53.91 401 HIS A O 1
ATOM 3328 N N . THR A 1 402 ? 15.959 4.785 -16.925 1.00 50.88 402 THR A N 1
ATOM 3329 C CA . THR A 1 402 ? 14.862 5.451 -17.641 1.00 50.88 402 THR A CA 1
ATOM 3330 C C . THR A 1 402 ? 14.735 6.928 -17.226 1.00 50.88 402 THR A C 1
ATOM 3332 O O . THR A 1 402 ? 14.325 7.767 -18.027 1.00 50.88 402 THR A O 1
ATOM 3335 N N . TRP A 1 403 ? 15.150 7.280 -15.999 1.00 53.88 403 TRP A N 1
ATOM 3336 C CA . TRP A 1 403 ? 15.162 8.651 -15.470 1.00 53.88 403 TRP A CA 1
ATOM 3337 C C . TRP A 1 403 ? 16.581 9.232 -15.426 1.00 53.88 403 TRP A C 1
ATOM 3339 O O . TRP A 1 403 ? 17.393 8.864 -14.582 1.00 53.88 403 TRP A O 1
ATOM 3349 N N . LYS A 1 404 ? 16.859 10.209 -16.297 1.00 64.19 404 LYS A N 1
ATOM 3350 C CA . LYS A 1 404 ? 18.190 10.833 -16.466 1.00 64.19 404 LYS A CA 1
ATOM 3351 C C . LYS A 1 404 ? 18.541 11.922 -15.439 1.00 64.19 404 LYS A C 1
ATOM 3353 O O . LYS A 1 404 ? 19.574 12.571 -15.578 1.00 64.19 404 LYS A O 1
ATOM 3358 N N . ILE A 1 405 ? 17.689 12.151 -14.440 1.00 69.81 405 ILE A N 1
ATOM 3359 C CA . ILE A 1 405 ? 17.954 13.094 -13.344 1.00 69.81 405 ILE A CA 1
ATOM 3360 C C . ILE A 1 405 ? 19.177 12.637 -12.535 1.00 69.81 405 ILE A C 1
ATOM 3362 O O . ILE A 1 405 ? 19.359 11.433 -12.318 1.00 69.81 405 ILE A O 1
ATOM 3366 N N . SER A 1 406 ? 20.019 13.587 -12.118 1.00 78.19 406 SER A N 1
ATOM 3367 C CA . SER A 1 406 ? 21.168 13.293 -11.260 1.00 78.19 406 SER A CA 1
ATOM 3368 C C . SER A 1 406 ? 20.699 12.764 -9.899 1.00 78.19 406 SER A C 1
ATOM 3370 O O . SER A 1 406 ? 19.575 13.036 -9.475 1.00 78.19 406 SER A O 1
ATOM 3372 N N . ASP A 1 407 ? 21.534 11.976 -9.222 1.00 80.94 407 ASP A N 1
ATOM 3373 C CA . ASP A 1 407 ? 21.170 11.434 -7.912 1.00 80.94 407 ASP A CA 1
ATOM 3374 C C . ASP A 1 407 ? 21.037 12.557 -6.874 1.00 80.94 407 ASP A C 1
ATOM 3376 O O . ASP A 1 407 ? 20.076 12.549 -6.109 1.00 80.94 407 ASP A O 1
ATOM 3380 N N . ASP A 1 408 ? 21.899 13.577 -6.930 1.00 80.62 408 ASP A N 1
ATOM 3381 C CA . ASP A 1 408 ? 21.823 14.764 -6.069 1.00 80.62 408 ASP A CA 1
ATOM 3382 C C . ASP A 1 408 ? 20.509 15.534 -6.252 1.00 80.62 408 ASP A C 1
ATOM 3384 O O . ASP A 1 408 ? 19.828 15.838 -5.270 1.00 80.62 408 ASP A O 1
ATOM 3388 N N . ASP A 1 409 ? 20.113 15.809 -7.500 1.00 82.94 409 ASP A N 1
ATOM 3389 C CA . ASP A 1 409 ? 18.857 16.510 -7.786 1.00 82.94 409 ASP A CA 1
ATOM 3390 C C . ASP A 1 409 ? 17.657 15.652 -7.379 1.00 82.94 409 ASP A C 1
ATOM 3392 O O . ASP A 1 409 ? 16.729 16.136 -6.736 1.00 82.94 409 ASP A O 1
ATOM 3396 N N . PHE A 1 410 ? 17.693 14.348 -7.663 1.00 83.81 410 PHE A N 1
ATOM 3397 C CA . PHE A 1 410 ? 16.624 13.430 -7.276 1.00 83.81 410 PHE A CA 1
ATOM 3398 C C . PHE A 1 410 ? 16.464 13.333 -5.755 1.00 83.81 410 PHE A C 1
ATOM 3400 O O . PHE A 1 410 ? 15.339 13.304 -5.245 1.00 83.81 410 PHE A O 1
ATOM 3407 N N . ILE A 1 411 ? 17.576 13.294 -5.014 1.00 83.94 411 ILE A N 1
ATOM 3408 C CA . ILE A 1 411 ? 17.556 13.307 -3.552 1.00 83.94 411 ILE A CA 1
ATOM 3409 C C . ILE A 1 411 ? 16.947 14.616 -3.062 1.00 83.94 411 ILE A C 1
ATOM 3411 O O . ILE A 1 411 ? 16.010 14.594 -2.266 1.00 83.94 411 ILE A O 1
ATOM 3415 N N . LYS A 1 412 ? 17.456 15.744 -3.560 1.00 84.44 412 LYS A N 1
ATOM 3416 C CA . LYS A 1 412 ? 17.066 17.084 -3.124 1.00 84.44 412 LYS A CA 1
ATOM 3417 C C . LYS A 1 412 ? 15.601 17.405 -3.418 1.00 84.44 412 LYS A C 1
ATOM 3419 O O . LYS A 1 412 ? 14.941 18.028 -2.592 1.00 84.44 412 LYS A O 1
ATOM 3424 N N . GLU A 1 413 ? 15.099 17.005 -4.582 1.00 85.50 413 GLU A N 1
ATOM 3425 C CA . GLU A 1 413 ? 13.758 17.371 -5.045 1.00 85.50 413 GLU A CA 1
ATOM 3426 C C . GLU A 1 413 ? 12.671 16.396 -4.592 1.00 85.50 413 GLU A C 1
ATOM 3428 O O . GLU A 1 413 ? 11.501 16.777 -4.493 1.00 85.50 413 GLU A O 1
ATOM 3433 N N . HIS A 1 414 ? 13.016 15.127 -4.351 1.00 85.56 414 HIS A N 1
ATOM 3434 C CA . HIS A 1 414 ? 12.006 14.077 -4.197 1.00 85.56 414 HIS A CA 1
ATOM 3435 C C . HIS A 1 414 ? 12.186 13.181 -2.980 1.00 85.56 414 HIS A C 1
ATOM 3437 O O . HIS A 1 414 ? 11.274 12.399 -2.690 1.00 85.56 414 HIS A O 1
ATOM 3443 N N . CYS A 1 415 ? 13.312 13.259 -2.271 1.00 89.94 415 CYS A N 1
ATOM 3444 C CA . CYS A 1 415 ? 13.620 12.309 -1.213 1.00 89.94 415 CYS A CA 1
ATOM 3445 C C . CYS A 1 415 ? 13.843 12.964 0.151 1.00 89.94 415 CYS A C 1
ATOM 3447 O O . CYS A 1 415 ? 14.245 14.114 0.288 1.00 89.94 415 CYS A O 1
ATOM 3449 N N . SER A 1 416 ? 13.625 12.175 1.197 1.00 90.88 416 SER A N 1
ATOM 3450 C CA . SER A 1 416 ? 14.186 12.411 2.525 1.00 90.88 416 SER A CA 1
ATOM 3451 C C . SER A 1 416 ? 15.194 11.314 2.825 1.00 90.88 416 SER A C 1
ATOM 3453 O O . SER A 1 416 ? 14.850 10.130 2.834 1.00 90.88 416 SER A O 1
ATOM 3455 N N . VAL A 1 417 ? 16.452 11.705 3.019 1.00 92.81 417 VAL A N 1
ATOM 3456 C CA . VAL A 1 417 ? 17.556 10.776 3.272 1.00 92.81 417 VAL A CA 1
ATOM 3457 C C . VAL A 1 417 ? 17.381 10.137 4.648 1.00 92.81 417 VAL A C 1
ATOM 3459 O O . VAL A 1 417 ? 17.216 10.836 5.643 1.00 92.81 417 VAL A O 1
ATOM 3462 N N . VAL A 1 418 ? 17.430 8.805 4.700 1.00 89.38 418 VAL A N 1
ATOM 3463 C CA . VAL A 1 418 ? 17.514 8.049 5.958 1.00 89.38 418 VAL A CA 1
ATOM 3464 C C . VAL A 1 418 ? 18.965 8.031 6.437 1.00 89.38 418 VAL A C 1
ATOM 3466 O O . VAL A 1 418 ? 19.232 8.265 7.611 1.00 89.38 418 VAL A O 1
ATOM 3469 N N . GLY A 1 419 ? 19.903 7.778 5.522 1.00 89.88 419 GLY A N 1
ATOM 3470 C CA . GLY A 1 419 ? 21.342 7.790 5.785 1.00 89.88 419 GLY A CA 1
ATOM 3471 C C . GLY A 1 419 ? 22.075 6.673 5.049 1.00 89.88 419 GLY A C 1
ATOM 3472 O O . GLY A 1 419 ? 21.500 6.002 4.191 1.00 89.88 419 GLY A O 1
ATOM 3473 N N . LYS A 1 420 ? 23.346 6.456 5.403 1.00 93.25 420 LYS A N 1
ATOM 3474 C CA . LYS A 1 420 ? 24.111 5.296 4.930 1.00 93.25 420 LYS A CA 1
ATOM 3475 C C . LYS A 1 420 ? 23.620 4.032 5.629 1.00 93.25 420 LYS A C 1
ATOM 3477 O O . LYS A 1 420 ? 23.648 3.952 6.856 1.00 93.25 420 LYS A O 1
ATOM 3482 N N . VAL A 1 421 ? 23.151 3.061 4.854 1.00 90.19 421 VAL A N 1
ATOM 3483 C CA . VAL A 1 421 ? 22.540 1.832 5.367 1.00 90.19 421 VAL A CA 1
ATOM 3484 C C . VAL A 1 421 ? 23.109 0.638 4.610 1.00 90.19 421 VAL A C 1
ATOM 3486 O O . VAL A 1 421 ? 22.816 0.456 3.435 1.00 90.19 421 VAL A O 1
ATOM 3489 N N . GLU A 1 422 ? 23.904 -0.191 5.286 1.00 90.62 422 GLU A N 1
ATOM 3490 C CA . GLU A 1 422 ? 24.424 -1.442 4.708 1.00 90.62 422 GLU A CA 1
ATOM 3491 C C . GLU A 1 422 ? 23.307 -2.494 4.600 1.00 90.62 422 GLU A C 1
ATOM 3493 O O . GLU A 1 422 ? 23.030 -3.011 3.523 1.00 90.62 422 GLU A O 1
ATOM 3498 N N . ASP A 1 423 ? 22.588 -2.754 5.699 1.00 90.38 423 ASP A N 1
ATOM 3499 C CA . ASP A 1 423 ? 21.445 -3.675 5.707 1.00 90.38 423 ASP A CA 1
ATOM 3500 C C . ASP A 1 423 ? 20.130 -2.944 5.396 1.00 90.38 423 ASP A C 1
ATOM 3502 O O . ASP A 1 423 ? 19.318 -2.618 6.280 1.00 90.38 423 ASP A O 1
ATOM 3506 N N . TYR A 1 424 ? 19.954 -2.639 4.111 1.00 90.81 424 TYR A N 1
ATOM 3507 C CA . TYR A 1 424 ? 18.745 -2.020 3.570 1.00 90.81 424 TYR A CA 1
ATOM 3508 C C . TYR A 1 424 ? 17.564 -3.002 3.502 1.00 90.81 424 TYR A C 1
ATOM 3510 O O . TYR A 1 424 ? 16.410 -2.578 3.586 1.00 90.81 424 TYR A O 1
ATOM 3518 N N . ILE A 1 425 ? 17.826 -4.312 3.410 1.00 89.88 425 ILE A N 1
ATOM 3519 C CA . ILE A 1 425 ? 16.802 -5.364 3.318 1.00 89.88 425 ILE A CA 1
ATOM 3520 C C . ILE A 1 425 ? 16.012 -5.455 4.622 1.00 89.88 425 ILE A C 1
ATOM 3522 O O . ILE A 1 425 ? 14.777 -5.398 4.601 1.00 89.88 425 ILE A O 1
ATOM 3526 N N . SER A 1 426 ? 16.697 -5.566 5.764 1.00 85.19 426 SER A N 1
ATOM 3527 C CA . SER A 1 426 ? 16.029 -5.616 7.070 1.00 85.19 426 SER A CA 1
ATOM 3528 C C . SER A 1 426 ? 15.297 -4.315 7.372 1.00 85.19 426 SER A C 1
ATOM 3530 O O . SER A 1 426 ? 14.209 -4.343 7.952 1.00 85.19 426 SER A O 1
ATOM 3532 N N . TYR A 1 427 ? 15.848 -3.179 6.927 1.00 86.19 427 TYR A N 1
ATOM 3533 C CA . TYR A 1 427 ? 15.186 -1.883 7.048 1.00 86.19 427 TYR A CA 1
ATOM 3534 C C . TYR A 1 427 ? 13.870 -1.859 6.259 1.00 86.19 427 TYR A C 1
ATOM 3536 O O . TYR A 1 427 ? 12.808 -1.583 6.818 1.00 86.19 427 TYR A O 1
ATOM 3544 N N . ALA A 1 428 ? 13.908 -2.216 4.973 1.00 86.75 428 ALA A N 1
ATOM 3545 C CA . ALA A 1 428 ? 12.726 -2.197 4.117 1.00 86.75 428 ALA A CA 1
ATOM 3546 C C . ALA A 1 428 ? 11.672 -3.231 4.526 1.00 86.75 428 ALA A C 1
ATOM 3548 O O . ALA A 1 428 ? 10.481 -3.001 4.325 1.00 86.75 428 ALA A O 1
ATOM 3549 N N . ASN A 1 429 ? 12.079 -4.353 5.121 1.00 83.69 429 ASN A N 1
ATOM 3550 C CA . ASN A 1 429 ? 11.152 -5.347 5.660 1.00 83.69 429 ASN A CA 1
ATOM 3551 C C . ASN A 1 429 ? 10.622 -5.013 7.059 1.00 83.69 429 ASN A C 1
ATOM 3553 O O . ASN A 1 429 ? 9.815 -5.784 7.581 1.00 83.69 429 ASN A O 1
ATOM 3557 N N . ASN A 1 430 ? 11.064 -3.904 7.661 1.00 82.12 430 ASN A N 1
ATOM 3558 C CA . ASN A 1 430 ? 10.717 -3.522 9.027 1.00 82.12 430 ASN A CA 1
ATOM 3559 C C . ASN A 1 430 ? 11.053 -4.624 10.056 1.00 82.12 430 ASN A C 1
ATOM 3561 O O . ASN A 1 430 ? 10.236 -4.936 10.921 1.00 82.12 430 ASN A O 1
ATOM 3565 N N . ILE A 1 431 ? 12.227 -5.254 9.905 1.00 68.50 431 ILE A N 1
ATOM 3566 C CA . ILE A 1 431 ? 12.709 -6.377 10.738 1.00 68.50 431 ILE A CA 1
ATOM 3567 C C . ILE A 1 431 ? 13.617 -5.898 11.883 1.00 68.50 431 ILE A C 1
ATOM 3569 O O . ILE A 1 431 ? 13.974 -6.690 12.746 1.00 68.50 431 ILE A O 1
ATOM 3573 N N . ARG A 1 432 ? 13.981 -4.610 11.944 1.00 52.09 432 ARG A N 1
ATOM 3574 C CA . ARG A 1 432 ? 14.847 -4.125 13.026 1.00 52.09 432 ARG A CA 1
ATOM 3575 C C . ARG A 1 432 ? 14.129 -4.210 14.373 1.00 52.09 432 ARG A C 1
ATOM 3577 O O . ARG A 1 432 ? 13.140 -3.513 14.590 1.00 52.09 432 ARG A O 1
ATOM 3584 N N . GLU A 1 433 ? 14.654 -5.076 15.236 1.00 34.31 433 GLU A N 1
ATOM 3585 C CA . GLU A 1 433 ? 14.555 -4.932 16.683 1.00 34.31 433 GLU A CA 1
ATOM 3586 C C . GLU A 1 433 ? 15.120 -3.553 17.050 1.00 34.31 433 GLU A C 1
ATOM 3588 O O . GLU A 1 433 ? 16.143 -3.135 16.505 1.00 34.31 433 GLU A O 1
ATOM 3593 N N . ASP A 1 434 ? 14.361 -2.841 17.875 1.00 27.62 434 ASP A N 1
ATOM 3594 C CA . ASP A 1 434 ? 14.625 -1.537 18.482 1.00 27.62 434 ASP A CA 1
ATOM 3595 C C . ASP A 1 434 ? 16.112 -1.108 18.480 1.00 27.62 434 ASP A C 1
ATOM 3597 O O . ASP A 1 434 ? 16.957 -1.757 19.099 1.00 27.62 434 ASP A O 1
ATOM 3601 N N . VAL A 1 435 ? 16.419 0.013 17.808 1.00 29.22 435 VAL A N 1
ATOM 3602 C CA . VAL A 1 435 ? 17.641 0.808 18.051 1.00 29.22 435 VAL A CA 1
ATOM 3603 C C . VAL A 1 435 ? 17.258 2.026 18.867 1.00 29.22 435 VAL A C 1
ATOM 3605 O O . VAL A 1 435 ? 16.286 2.702 18.450 1.00 29.22 435 VAL A O 1
#

Organism: NCBI:txid1123403

pLDDT: mean 85.2, std 17.04, range [27.62, 98.81]

Foldseek 3Di:
DLVVVLVVLVPDPDFKDAAADPQKFFAPCLCVQFVLCLLPPQAFWEFAQWAWEQEQVQQKIFIAPPVQEFAWDLAHDLNTTMGTSVLCVVVGQDPDLPCSRVSSSVVSVVVPGIYGHYHHPRIYHYHDPLVVDSPNDDPVVVVVRTDQMDRHNDPVCVVVSVVVVVVVLVPDPDDDPDDPVVVVVNVVVCVLVCVLVCLLLFAEEEEEEDQDQPLLVVQVVQVVLAPRDRYAYEYEHQHPPHDQVVSCVVCVVPPRYHYYYDYNLFAPLRSRQVSLVVDPTQKYAYAYSPKFFARHLVNQQSSVCSSPVAFKEFAQWAWEAEPVQQWIKIFAPPLAFAWDLAHDLNGIMGGSVLVVQFGQDRHHACSRVVRSVSCVVVVGIYHHHDHARIYHYDYPDCVPDSDNDDPVCCCVPTIDIPGRDPCVNCVRNVVDDDD

InterPro domains:
  IPR001173 Glycosyltransferase 2-like [PF00535] (206-314)
  IPR029044 Nucleotide-diphospho-sugar transferases [G3DSA:3.90.550.10] (1-144)
  IPR029044 Nucleotide-diphospho-sugar transferases [G3DSA:3.90.550.10] (181-407)
  IPR029044 Nucleotide-diphospho-sugar transferases [SSF53448] (2-163)
  IPR029044 Nucleotide-diphospho-sugar transferases [SSF53448] (202-397)
  IPR050834 Glycosyltransferase 2 family enzymes [PTHR43685] (204-386)

Sequence (435 aa):
MGKCLNYGIEHSSYPIIAKFDDDDYYGPKYLSDTVSLLSLKNVGIVGKACTFIYFKEKQLIGIKNISKENKYVDRVTGSTLMFKRELAEKIPFHDISLGEDIKFCNDCLNLGYKIFSTNRHHYVYIRNKKDKHTWKMDNDYILKRCINVYKITNPKDYSKYDNHVLRKFKNTGGNLMKKPYQQYVEEYLKKRIKLHESYINSGVSVVVCTNKDHTFDDILNNFIRQDHNKKELIIVINKDNINLNEWIDKSKDYRDIKIFKLNEDISLGNCLNYAVDQAKHPIIAKFDDDDYYGPKYLSDTIKSFNITGADVIVKAANFVYFLEDKILAIRTPGEENKFVNFGNGSTLVIKKEVFNSVRFRDMSIAEDVYFCQDCIKNHMKIYSTNKYHHIYFRHPNKKQHTWKISDDDFIKEHCSVVGKVEDYISYANNIREDV

Radius of gyration: 25.51 Å; chains: 1; bounding box: 65×53×73 Å

Secondary structure (DSSP, 8-state):
-HHHHHHHHHT--SSEEE---TTSEE-TTTTHHHHGGGGSTTEEEEE-SSEEEEETTTTEEEEE-GGGSSEEES---GGG-EEEHHHHHHSPPPS-SSSHHHHHHHHHHHTT-EEEE--STTEEEEE--GGG-SS---HHHHHTTEEEEEE-S-GGGTHHHHHHHHHHHHH--------HHHHHHHHHHHHHHHHHHHHHT--EEEEEEE--SS-HHHHHHHHHT-S-SSEEEEEEE--TTS-HHHHHHHHTT-TTEEEEE--TTS-HHHHHHHHHHH--SSEEEEE-TTSEE-TTHHHHHHHHHHHH--SEEE-SSEEEEETTTTEEEEESTT-SSEE-S---GGG-EEEGGGGGT----S-SSSHHHHHHHHHHHTT--EEE--STTEEEEE-S-TTS-S----HHHHHHHHEEEEEE-S-HHHHHTT-----